Protein AF-A0A7X8ZT32-F1 (afdb_monomer)

Foldseek 3Di:
DPDDDPVPVPDDDDPLLVQLLVVLQVQCVPQADFKDAPVVSQVSSVVSVHDPVCSVVSLVVCCVVLSWNWDDDDPCVVPHGMTGRSVVLVVLVVQVVVVCLVVVNQKAFLVNSCVSQVPDPRHDDDSVCSLVSLVVCLVVLQWADPDSGMIGGLQSFAQDAQPDDDDQDPVFKWKKKWFWPAFDDAQPQSSLCSVLVVQVQCPDPSQGGRFWHWGQHPPQQKIWIWGHDRTMIMIMMGGDRNLVVLVVSVVSSVVVQVVPPPTDTFMKTFQDDPPDPDDDDDDDQDDDPDGDIDTLVVLLVCVQVVHFDQDPSRRDTHRRVVVCVSNVSDHLAPFQEEEEEEDPLLVVLQVVQFDFDDWDDDPRAIKTWGDQAHGIYIYHYFPHFFPPDVVSLVVLLRVCSNNVYLEYEYFAAFAFLDPVPFDQQAKEWEQWEDEQPQWDDDPNDTHHPDDTGGAAPLVSCLLCVCCVPPQQFDQQPDDDPDRHTHHYHYFYEYEAHDQFADPVVSNVVCVVCVVRPHGTYGGCVVSVVVSCVVSVRRHYIYMWGHQHHRHPCVDPCNVVSRNSGSNSRSVSVSVSQNDADPVRDRSCNVSSD

Radius of gyration: 34.3 Å; Cα contacts (8 Å, |Δi|>4): 1034; chains: 1; bounding box: 81×70×100 Å

Mean predicted aligned error: 16.0 Å

Solvent-accessible surface area (backbone atoms only — not comparable to full-atom values): 32884 Å² total; per-residue (Å²): 132,92,81,79,62,82,79,64,83,71,69,81,75,53,72,40,61,52,50,41,52,53,48,50,53,56,49,48,66,38,57,90,47,46,57,44,45,50,70,56,53,50,49,52,34,48,78,43,71,44,52,82,87,47,52,63,58,52,51,54,50,35,33,75,70,60,68,28,41,66,74,80,84,80,80,60,69,89,53,72,58,46,42,26,32,49,67,59,53,51,51,51,54,51,50,51,55,51,50,28,48,76,67,74,41,53,64,45,38,51,71,52,48,42,64,67,40,69,76,45,96,74,46,87,65,58,74,85,47,45,62,54,52,52,50,49,34,36,78,69,35,53,24,36,74,78,47,101,56,28,36,35,36,49,73,65,43,56,71,64,78,62,95,82,69,87,86,75,55,77,94,59,40,50,45,39,35,36,38,39,98,56,74,60,71,84,61,57,50,28,35,51,52,31,63,41,42,81,73,62,16,67,81,53,76,79,47,51,31,38,33,27,36,51,36,45,36,80,93,37,52,24,41,35,42,37,42,51,56,66,39,36,41,36,40,38,21,27,55,82,33,22,45,60,48,48,47,53,53,51,50,54,51,48,58,59,38,66,74,37,94,86,58,78,58,53,47,26,36,52,64,62,67,83,83,73,76,74,90,77,73,99,65,90,71,69,78,71,92,65,81,59,68,45,41,54,66,57,49,45,52,31,49,74,66,49,42,62,50,72,39,79,82,74,71,42,76,41,71,45,56,63,32,36,60,54,57,64,54,86,62,68,61,76,32,52,30,35,38,39,26,44,48,71,48,26,44,56,32,42,55,78,61,41,50,75,72,49,78,49,73,57,98,85,44,63,34,36,33,26,37,38,53,77,39,64,30,30,40,37,64,42,90,50,64,42,59,80,43,63,64,45,47,51,47,50,37,53,51,44,62,66,30,42,35,54,31,40,39,40,41,26,58,23,24,41,61,44,81,91,84,49,54,80,24,23,25,39,39,35,54,21,40,39,58,69,68,53,54,46,82,51,99,92,45,74,47,73,75,63,75,72,44,71,44,9,68,68,58,40,48,62,70,46,66,69,49,81,65,75,83,47,56,47,75,67,83,80,88,63,94,64,95,52,69,28,46,75,44,78,27,20,31,36,23,35,71,70,88,62,63,35,62,67,62,50,52,47,53,51,57,77,42,45,95,60,49,53,57,24,35,44,34,46,62,64,49,53,53,52,34,30,59,76,71,70,34,69,33,35,45,46,35,24,2,16,34,48,61,34,34,73,80,83,46,92,58,41,70,60,32,37,40,48,1,10,39,39,20,39,51,50,53,38,50,58,43,50,39,59,49,100,86,67,47,45,81,56,47,80,71,73,76

Structure (mmCIF, N/CA/C/O backbone):
data_AF-A0A7X8ZT32-F1
#
_entry.id   AF-A0A7X8ZT32-F1
#
loop_
_atom_site.group_PDB
_atom_site.id
_atom_site.type_symbol
_atom_site.label_atom_id
_atom_site.label_alt_id
_atom_site.label_comp_id
_atom_site.label_asym_id
_atom_site.label_entity_id
_atom_site.label_seq_id
_atom_site.pdbx_PDB_ins_code
_atom_site.Cartn_x
_atom_site.Cartn_y
_atom_site.Cartn_z
_atom_site.occupancy
_atom_site.B_iso_or_equiv
_atom_site.auth_seq_id
_atom_site.auth_comp_id
_atom_site.auth_asym_id
_atom_site.auth_atom_id
_atom_site.pdbx_PDB_model_num
ATOM 1 N N . MET A 1 1 ? 6.459 -6.721 33.197 1.00 31.33 1 MET A N 1
ATOM 2 C CA . MET A 1 1 ? 7.198 -5.475 33.491 1.00 31.33 1 MET A CA 1
ATOM 3 C C . MET A 1 1 ? 8.338 -5.375 32.498 1.00 31.33 1 MET A C 1
ATOM 5 O O . MET A 1 1 ? 9.179 -6.263 32.489 1.00 31.33 1 MET A O 1
ATOM 9 N N . VAL A 1 2 ? 8.336 -4.371 31.621 1.00 30.56 2 VAL A N 1
ATOM 10 C CA . VAL A 1 2 ? 9.487 -4.099 30.749 1.00 30.56 2 VAL A CA 1
ATOM 11 C C . VAL A 1 2 ? 10.514 -3.374 31.610 1.00 30.56 2 VAL A C 1
ATOM 13 O O . VAL A 1 2 ? 10.399 -2.175 31.837 1.00 30.56 2 VAL A O 1
ATOM 16 N N . GLN A 1 3 ? 11.455 -4.120 32.178 1.00 38.38 3 GLN A N 1
ATOM 17 C CA . GLN A 1 3 ? 12.600 -3.537 32.865 1.00 38.38 3 GLN A CA 1
ATOM 18 C C . GLN A 1 3 ? 13.706 -3.352 31.823 1.00 38.38 3 GLN A C 1
ATOM 20 O O . GLN A 1 3 ? 14.278 -4.327 31.347 1.00 38.38 3 GLN A O 1
ATOM 25 N N . ASN A 1 4 ? 13.964 -2.088 31.478 1.00 47.91 4 ASN A N 1
ATOM 26 C CA . ASN A 1 4 ? 15.082 -1.585 30.672 1.00 47.91 4 ASN A CA 1
ATOM 27 C C . ASN A 1 4 ? 15.007 -1.816 29.155 1.00 47.91 4 ASN A C 1
ATOM 29 O O . ASN A 1 4 ? 15.574 -2.761 28.610 1.00 47.91 4 ASN A O 1
ATOM 33 N N . ASN A 1 5 ? 14.386 -0.857 28.459 1.00 44.56 5 ASN A N 1
ATOM 34 C CA . ASN A 1 5 ? 14.620 -0.637 27.034 1.00 44.56 5 ASN A CA 1
ATOM 35 C C . ASN A 1 5 ? 15.891 0.231 26.853 1.00 44.56 5 ASN A C 1
ATOM 37 O O . ASN A 1 5 ? 15.955 1.307 27.450 1.00 44.56 5 ASN A O 1
ATOM 41 N N . PRO A 1 6 ? 16.896 -0.179 26.054 1.00 48.81 6 PRO A N 1
ATOM 42 C CA . PRO A 1 6 ? 18.132 0.586 25.838 1.00 48.81 6 PRO A CA 1
ATOM 43 C C . PRO A 1 6 ? 17.929 2.002 25.269 1.00 48.81 6 PRO A C 1
ATOM 45 O O . PRO A 1 6 ? 18.826 2.831 25.377 1.00 48.81 6 PRO A O 1
ATOM 48 N N . SER A 1 7 ? 16.756 2.331 24.714 1.00 49.19 7 SER A N 1
ATOM 49 C CA . SER A 1 7 ? 16.429 3.710 24.319 1.00 49.19 7 SER A CA 1
ATOM 50 C C . SER A 1 7 ? 16.201 4.663 25.504 1.00 49.19 7 SER A C 1
ATOM 52 O O . SER A 1 7 ? 16.204 5.876 25.315 1.00 49.19 7 SER A O 1
ATOM 54 N N . TRP A 1 8 ? 15.980 4.146 26.719 1.00 51.91 8 TRP A N 1
ATOM 55 C CA . TRP A 1 8 ? 15.686 4.952 27.912 1.00 51.91 8 TRP A CA 1
ATOM 56 C C . TRP A 1 8 ? 16.936 5.494 28.613 1.00 51.91 8 TRP A C 1
ATOM 58 O O . TRP A 1 8 ? 16.830 6.434 29.392 1.00 51.91 8 TRP A O 1
ATOM 68 N N . SER A 1 9 ? 18.126 4.952 28.335 1.00 46.16 9 SER A N 1
ATOM 69 C CA . SER A 1 9 ? 19.365 5.355 29.018 1.00 46.16 9 SER A CA 1
ATOM 70 C C . SER A 1 9 ? 19.946 6.697 28.552 1.00 46.16 9 SER A C 1
ATOM 72 O O . SER A 1 9 ? 20.933 7.139 29.126 1.00 46.16 9 SER A O 1
ATOM 74 N N . ASN A 1 10 ? 19.342 7.352 27.552 1.00 50.91 10 ASN A N 1
ATOM 75 C CA . ASN A 1 10 ? 19.856 8.585 26.938 1.00 50.91 10 ASN A CA 1
ATOM 76 C C . ASN A 1 10 ? 18.815 9.718 26.803 1.00 50.91 10 ASN A C 1
ATOM 78 O O . ASN A 1 10 ? 19.086 10.705 26.121 1.00 50.91 10 ASN A O 1
ATOM 82 N N . GLN A 1 11 ? 17.629 9.612 27.414 1.00 54.25 11 GLN A N 1
ATOM 83 C CA . GLN A 1 11 ? 16.685 10.736 27.430 1.00 54.25 11 GLN A CA 1
ATOM 84 C C . GLN A 1 11 ? 17.051 11.702 28.562 1.00 54.25 11 GLN A C 1
ATOM 86 O O . GLN A 1 11 ? 16.723 11.476 29.724 1.00 54.25 11 GLN A O 1
ATOM 91 N N . VAL A 1 12 ? 17.768 12.773 28.216 1.00 63.78 12 VAL A N 1
ATOM 92 C CA . VAL A 1 12 ? 18.033 13.889 29.130 1.00 63.78 12 VAL A CA 1
ATOM 93 C C . VAL A 1 12 ? 16.761 14.731 29.207 1.00 63.78 12 VAL A C 1
ATOM 95 O O . VAL A 1 12 ? 16.438 15.458 28.272 1.00 63.78 12 VAL A O 1
ATOM 98 N N . ILE A 1 13 ? 16.016 14.594 30.303 1.00 69.06 13 ILE A N 1
ATOM 99 C CA . ILE A 1 13 ? 14.916 15.506 30.633 1.00 69.06 13 ILE A CA 1
ATOM 100 C C . ILE A 1 13 ? 15.551 16.799 31.150 1.00 69.06 13 ILE A C 1
ATOM 102 O O . ILE A 1 13 ? 16.501 16.739 31.934 1.00 69.06 13 ILE A O 1
ATOM 106 N N . SER A 1 14 ? 15.057 17.954 30.703 1.00 76.31 14 SER A N 1
ATOM 107 C CA . SER A 1 14 ? 15.546 19.237 31.208 1.00 76.31 14 SER A CA 1
ATOM 108 C C . SER A 1 14 ? 15.230 19.387 32.703 1.00 76.31 14 SER A C 1
ATOM 110 O O . SER A 1 14 ? 14.285 18.780 33.221 1.00 76.31 14 SER A O 1
ATOM 112 N N . GLU A 1 15 ? 16.030 20.172 33.423 1.00 81.19 15 GLU A N 1
ATOM 113 C CA . GLU A 1 15 ? 15.822 20.389 34.859 1.00 81.19 15 GLU A CA 1
ATOM 114 C C . GLU A 1 15 ? 14.444 21.019 35.123 1.00 81.19 15 GLU A C 1
ATOM 116 O O . GLU A 1 15 ? 13.721 20.598 36.025 1.00 81.19 15 GLU A O 1
ATOM 121 N N . GLU A 1 16 ? 14.028 21.940 34.257 1.00 82.56 16 GLU A N 1
ATOM 122 C CA . GLU A 1 16 ? 12.742 22.634 34.303 1.00 82.56 16 GLU A CA 1
ATOM 123 C C . GLU A 1 16 ? 11.571 21.653 34.146 1.00 82.56 16 GLU A C 1
ATOM 125 O O . GLU A 1 16 ? 10.638 21.649 34.953 1.00 82.56 16 GLU A O 1
ATOM 130 N N . ALA A 1 17 ? 11.641 20.749 33.161 1.00 80.50 17 ALA A N 1
ATOM 131 C CA . ALA A 1 17 ? 10.611 19.736 32.938 1.00 80.50 17 ALA A CA 1
ATOM 132 C C . ALA A 1 17 ? 10.500 18.754 34.120 1.00 80.50 17 ALA A C 1
ATOM 134 O O . ALA A 1 17 ? 9.399 18.338 34.497 1.00 80.50 17 ALA A O 1
ATOM 135 N N . TYR A 1 18 ? 11.624 18.414 34.759 1.00 85.19 18 TYR A N 1
ATOM 136 C CA . TYR A 1 18 ? 11.628 17.600 35.975 1.00 85.19 18 TYR A CA 1
ATOM 137 C C . TYR A 1 18 ? 10.978 18.322 37.167 1.00 85.19 18 TYR A C 1
ATOM 139 O O . TYR A 1 18 ? 10.210 17.710 37.920 1.00 85.19 18 TYR A O 1
ATOM 147 N N . LEU A 1 19 ? 11.243 19.619 37.337 1.00 87.88 19 LEU A N 1
ATOM 148 C CA . LEU A 1 19 ? 10.631 20.431 38.390 1.00 87.88 19 LEU A CA 1
ATOM 149 C C . LEU A 1 19 ? 9.116 20.551 38.204 1.00 87.88 19 LEU A C 1
ATOM 151 O O . LEU A 1 19 ? 8.372 20.298 39.156 1.00 87.88 19 LEU A O 1
ATOM 155 N N . VAL A 1 20 ? 8.652 20.828 36.981 1.00 89.25 20 VAL A N 1
ATOM 156 C CA . VAL A 1 20 ? 7.215 20.874 36.668 1.00 89.25 20 VAL A CA 1
ATOM 157 C C . VAL A 1 20 ? 6.561 19.525 36.934 1.00 89.25 20 VAL A C 1
ATOM 159 O O . VAL A 1 20 ? 5.544 19.472 37.624 1.00 89.25 20 VAL A O 1
ATOM 162 N N . LYS A 1 21 ? 7.160 18.416 36.480 1.00 88.81 21 LYS A N 1
ATOM 163 C CA . LYS A 1 21 ? 6.660 17.069 36.789 1.00 88.81 21 LYS A CA 1
ATOM 164 C C . LYS A 1 21 ? 6.479 16.868 38.297 1.00 88.81 21 LYS A C 1
ATOM 166 O O . LYS A 1 21 ? 5.424 16.415 38.736 1.00 88.81 21 LYS A O 1
ATOM 171 N N . ASN A 1 22 ? 7.482 17.212 39.104 1.00 87.88 22 ASN A N 1
ATOM 172 C CA . ASN A 1 22 ? 7.403 17.064 40.558 1.00 87.88 22 ASN A CA 1
ATOM 173 C C . ASN A 1 22 ? 6.347 17.972 41.193 1.00 87.88 22 ASN A C 1
ATOM 175 O O . ASN A 1 22 ? 5.695 17.562 42.155 1.00 87.88 22 ASN A O 1
ATOM 179 N N . HIS A 1 23 ? 6.168 19.185 40.670 1.00 90.19 23 HIS A N 1
ATOM 180 C CA . HIS A 1 23 ? 5.095 20.077 41.097 1.00 90.19 23 HIS A CA 1
ATOM 181 C C . HIS A 1 23 ? 3.734 19.429 40.818 1.00 90.19 23 HIS A C 1
ATOM 183 O O . HIS A 1 23 ? 2.939 19.274 41.743 1.00 90.19 23 HIS A O 1
ATOM 189 N N . MET A 1 24 ? 3.510 18.939 39.597 1.00 89.69 24 MET A N 1
ATOM 190 C CA . MET A 1 24 ? 2.271 18.255 39.213 1.00 89.69 24 MET A CA 1
ATOM 191 C C . MET A 1 24 ? 1.991 17.021 40.082 1.00 89.69 24 MET A C 1
ATOM 193 O O . MET A 1 24 ? 0.868 16.840 40.543 1.00 89.69 24 MET A O 1
ATOM 197 N N . HIS A 1 25 ? 3.011 16.213 40.391 1.00 85.94 25 HIS A N 1
ATOM 198 C CA . HIS A 1 25 ? 2.874 15.074 41.308 1.00 85.94 25 HIS A CA 1
ATOM 199 C C . HIS A 1 25 ? 2.436 15.499 42.717 1.00 85.94 25 HIS A C 1
ATOM 201 O O . HIS A 1 25 ? 1.596 14.841 43.323 1.00 85.94 25 HIS A O 1
ATOM 207 N N . LYS A 1 26 ? 3.005 16.583 43.261 1.00 87.38 26 LYS A N 1
ATOM 208 C CA . LYS A 1 26 ? 2.623 17.096 44.588 1.00 87.38 26 LYS A CA 1
ATOM 209 C C . LYS A 1 26 ? 1.207 17.660 44.583 1.00 87.38 26 LYS A C 1
ATOM 211 O O . LYS A 1 26 ? 0.451 17.383 45.508 1.00 87.38 26 LYS A O 1
ATOM 216 N N . LEU A 1 27 ? 0.867 18.413 43.540 1.00 88.62 27 LEU A N 1
ATOM 217 C CA . LEU A 1 27 ? -0.452 18.999 43.344 1.00 88.62 27 LEU A CA 1
ATOM 218 C C . LEU A 1 27 ? -1.527 17.906 43.315 1.00 88.62 27 LEU A C 1
ATOM 220 O O . LEU A 1 27 ? -2.447 17.938 44.122 1.00 88.62 27 LEU A O 1
ATOM 224 N N . PHE A 1 28 ? -1.365 16.895 42.458 1.00 86.81 28 PHE A N 1
ATOM 225 C CA . PHE A 1 28 ? -2.324 15.793 42.334 1.00 86.81 28 PHE A CA 1
ATOM 226 C C . PHE A 1 28 ? -2.236 14.749 43.448 1.00 86.81 28 PHE A C 1
ATOM 228 O O . PHE A 1 28 ? -3.162 13.954 43.619 1.00 86.81 28 PHE A O 1
ATOM 235 N N . GLY A 1 29 ? -1.174 14.782 44.255 1.00 79.56 29 GLY A N 1
ATOM 236 C CA . GLY A 1 29 ? -1.133 14.090 45.540 1.00 79.56 29 GLY A CA 1
ATOM 237 C C . GLY A 1 29 ? -2.159 14.643 46.537 1.00 79.56 29 GLY A C 1
ATOM 238 O O . GLY A 1 29 ? -2.608 13.900 47.412 1.00 79.56 29 GLY A O 1
ATOM 239 N N . ASN A 1 30 ? -2.570 15.910 46.391 1.00 79.44 30 ASN A N 1
ATOM 240 C CA . ASN A 1 30 ? -3.703 16.465 47.121 1.00 79.44 30 ASN A CA 1
ATOM 241 C C . ASN A 1 30 ? -5.021 16.120 46.406 1.00 79.44 30 ASN A C 1
ATOM 243 O O . ASN A 1 30 ? -5.315 16.620 45.319 1.00 79.44 30 ASN A O 1
ATOM 247 N N . LYS A 1 31 ? -5.846 15.283 47.040 1.00 73.06 31 LYS A N 1
ATOM 248 C CA . LYS A 1 31 ? -7.111 14.797 46.465 1.00 73.06 31 LYS A CA 1
ATOM 249 C C . LYS A 1 31 ? -8.192 15.879 46.343 1.00 73.06 31 LYS A C 1
ATOM 251 O O . LYS A 1 31 ? -9.154 15.675 45.611 1.00 73.06 31 LYS A O 1
ATOM 256 N N . GLU A 1 32 ? -8.008 17.028 46.994 1.00 74.31 32 GLU A N 1
ATOM 257 C CA . GLU A 1 32 ? -8.909 18.187 46.913 1.00 74.31 32 GLU A CA 1
ATOM 258 C C . GLU A 1 32 ? -8.773 18.972 45.596 1.00 74.31 32 GLU A C 1
ATOM 260 O O . GLU A 1 32 ? -9.659 19.749 45.249 1.00 74.31 32 GLU A O 1
ATOM 265 N N . THR A 1 33 ? -7.691 18.775 44.832 1.00 79.44 33 THR A N 1
ATOM 266 C CA . THR A 1 33 ? -7.467 19.455 43.542 1.00 79.44 33 THR A CA 1
ATOM 267 C C . THR A 1 33 ? -7.249 18.433 42.419 1.00 79.44 33 THR A C 1
ATOM 269 O O . THR A 1 33 ? -6.139 18.280 41.910 1.00 79.44 33 THR A O 1
ATOM 272 N N . PRO A 1 34 ? -8.296 17.692 42.009 1.00 82.44 34 PRO A N 1
ATOM 273 C CA . PRO A 1 34 ? -8.163 16.613 41.029 1.00 82.44 34 PRO A CA 1
ATOM 274 C C . PRO A 1 34 ? -7.974 17.100 39.586 1.00 82.44 34 PRO A C 1
ATOM 276 O O . PRO A 1 34 ? -7.686 16.300 38.697 1.00 82.44 34 PRO A O 1
ATOM 279 N N . HIS A 1 35 ? -8.156 18.391 39.327 1.00 85.44 35 HIS A N 1
ATOM 280 C CA . HIS A 1 35 ? -7.971 19.001 38.020 1.00 85.44 35 HIS A CA 1
ATOM 281 C C . HIS A 1 35 ? -7.559 20.463 38.174 1.00 85.44 35 HIS A C 1
ATOM 283 O O . HIS A 1 35 ? -7.910 21.110 39.158 1.00 85.44 35 HIS A O 1
ATOM 289 N N . ILE A 1 36 ? -6.854 20.975 37.171 1.00 86.94 36 ILE A N 1
ATOM 290 C CA . ILE A 1 36 ? -6.546 22.396 37.012 1.00 86.94 36 ILE A CA 1
ATOM 291 C C . ILE A 1 36 ? -6.845 22.836 35.582 1.00 86.94 36 ILE A C 1
ATOM 293 O O . ILE A 1 36 ? -6.907 22.021 34.657 1.00 86.94 36 ILE A O 1
ATOM 297 N N . SER A 1 37 ? -7.029 24.133 35.396 1.00 84.50 37 SER A N 1
ATOM 298 C CA . SER A 1 37 ? -7.103 24.757 34.079 1.00 84.50 37 SER A CA 1
ATOM 299 C C . SER A 1 37 ? -5.745 24.754 33.375 1.00 84.50 37 SER A C 1
ATOM 301 O O . SER A 1 37 ? -4.678 24.682 33.991 1.00 84.50 37 SER A O 1
ATOM 303 N N . PHE A 1 38 ? -5.777 24.879 32.052 1.00 82.81 38 PHE A N 1
ATOM 304 C CA . PHE A 1 38 ? -4.571 25.064 31.255 1.00 82.81 38 PHE A CA 1
ATOM 305 C C . PHE A 1 38 ? -3.828 26.355 31.624 1.00 82.81 38 PHE A C 1
ATOM 307 O O . PHE A 1 38 ? -2.601 26.368 31.622 1.00 82.81 38 PHE A O 1
ATOM 314 N N . GLU A 1 39 ? -4.539 27.423 31.992 1.00 84.88 39 GLU A N 1
ATOM 315 C CA . GLU A 1 39 ? -3.933 28.671 32.462 1.00 84.88 39 GLU A CA 1
ATOM 316 C C . GLU A 1 39 ? -3.164 28.484 33.777 1.00 84.88 39 GLU A C 1
ATOM 318 O O . GLU A 1 39 ? -2.096 29.067 33.958 1.00 84.88 39 GLU A O 1
ATOM 323 N N . GLU A 1 40 ? -3.678 27.668 34.697 1.00 88.44 40 GLU A N 1
ATOM 324 C CA . GLU A 1 40 ? -2.974 27.316 35.936 1.00 88.44 40 GLU A CA 1
ATOM 325 C C . GLU A 1 40 ? -1.744 26.455 35.656 1.00 88.44 40 GLU A C 1
ATOM 327 O O . GLU A 1 40 ? -0.670 26.738 36.184 1.00 88.44 40 GLU A O 1
ATOM 332 N N . PHE A 1 41 ? -1.860 25.466 34.765 1.00 89.56 41 PHE A N 1
ATOM 333 C CA . PHE A 1 41 ? -0.705 24.686 34.321 1.00 89.56 41 PHE A CA 1
ATOM 334 C C . PHE A 1 41 ? 0.370 25.571 33.675 1.00 89.56 41 PHE A C 1
ATOM 336 O O . PHE A 1 41 ? 1.559 25.422 33.949 1.00 89.56 41 PHE A O 1
ATOM 343 N N . PHE A 1 42 ? -0.045 26.531 32.849 1.00 88.25 42 PHE A N 1
ATOM 344 C CA . PHE A 1 42 ? 0.854 27.474 32.198 1.00 88.25 42 PHE A CA 1
ATOM 345 C C . PHE A 1 42 ? 1.624 28.323 33.217 1.00 88.25 42 PHE A C 1
ATOM 347 O O . PHE A 1 42 ? 2.835 28.470 33.085 1.00 88.25 42 PHE A O 1
ATOM 354 N N . LYS A 1 43 ? 0.954 28.817 34.268 1.00 89.81 43 LYS A N 1
ATOM 355 C CA . LYS A 1 43 ? 1.617 29.537 35.368 1.00 89.81 43 LYS A CA 1
ATOM 356 C C . LYS A 1 43 ? 2.637 28.659 36.088 1.00 89.81 43 LYS A C 1
ATOM 358 O O . LYS A 1 43 ? 3.759 29.099 36.299 1.00 89.81 43 LYS A O 1
ATOM 363 N N . ILE A 1 44 ? 2.281 27.408 36.396 1.00 90.50 44 ILE A N 1
ATOM 364 C CA . ILE A 1 44 ? 3.203 26.443 37.015 1.00 90.50 44 ILE A CA 1
ATOM 365 C C . ILE A 1 44 ? 4.450 26.248 36.140 1.00 90.50 44 ILE A C 1
ATOM 367 O O . ILE A 1 44 ? 5.568 26.196 36.655 1.00 90.50 44 ILE A O 1
ATOM 371 N N . ALA A 1 45 ? 4.279 26.155 34.822 1.00 89.75 45 ALA A N 1
ATOM 372 C CA . ALA A 1 45 ? 5.390 26.008 33.891 1.00 89.75 45 ALA A CA 1
ATOM 373 C C . ALA A 1 45 ? 6.269 27.273 33.814 1.00 89.75 45 ALA A C 1
ATOM 375 O O . ALA A 1 45 ? 7.494 27.163 33.878 1.00 89.75 45 ALA A O 1
ATOM 376 N N . GLU A 1 46 ? 5.667 28.467 33.749 1.00 88.00 46 GLU A N 1
ATOM 377 C CA . GLU A 1 46 ? 6.394 29.747 33.766 1.00 88.00 46 GLU A CA 1
ATOM 378 C C . GLU A 1 46 ? 7.181 29.953 35.072 1.00 88.00 46 GLU A C 1
ATOM 380 O O . GLU A 1 46 ? 8.336 30.376 35.035 1.00 88.00 46 GLU A O 1
ATOM 385 N N . GLU A 1 47 ? 6.594 29.613 36.224 1.00 90.69 47 GLU A N 1
ATOM 386 C CA . GLU A 1 47 ? 7.247 29.697 37.540 1.00 90.69 47 GLU A CA 1
ATOM 387 C C . GLU A 1 47 ? 8.490 28.803 37.646 1.00 90.69 47 GLU A C 1
ATOM 389 O O . GLU A 1 47 ? 9.408 29.107 38.407 1.00 90.69 47 GLU A O 1
ATOM 394 N N . ASN A 1 48 ? 8.542 27.722 36.864 1.00 87.94 48 ASN A N 1
ATOM 395 C CA . ASN A 1 48 ? 9.682 26.806 36.783 1.00 87.94 48 ASN A CA 1
ATOM 396 C C . ASN A 1 48 ? 10.587 27.095 35.571 1.00 87.94 48 ASN A C 1
ATOM 398 O O . ASN A 1 48 ? 11.353 26.229 35.161 1.00 87.94 48 ASN A O 1
ATOM 402 N N . ALA A 1 49 ? 10.514 28.312 35.018 1.00 85.94 49 ALA A N 1
ATOM 403 C CA . ALA A 1 49 ? 11.349 28.811 33.923 1.00 85.94 49 ALA A CA 1
ATOM 404 C C . ALA A 1 49 ? 11.229 28.047 32.586 1.00 85.94 49 ALA A C 1
ATOM 406 O O . ALA A 1 49 ? 12.117 28.149 31.739 1.00 85.94 49 ALA A O 1
ATOM 407 N N . VAL A 1 50 ? 10.120 27.336 32.349 1.00 85.19 50 VAL A N 1
ATOM 408 C CA . VAL A 1 50 ? 9.850 26.714 31.043 1.00 85.19 50 VAL A CA 1
ATOM 409 C C . VAL A 1 50 ? 9.470 27.796 30.032 1.00 85.19 50 VAL A C 1
ATOM 411 O O . VAL A 1 50 ? 8.600 28.633 30.288 1.00 85.19 50 VAL A O 1
ATOM 414 N N . SER A 1 51 ? 10.105 27.790 28.858 1.00 83.31 51 SER A N 1
ATOM 415 C CA . SER A 1 51 ? 9.797 28.762 27.809 1.00 83.31 51 SER A CA 1
ATOM 416 C C . SER A 1 51 ? 8.416 28.497 27.197 1.00 83.31 51 SER A C 1
ATOM 418 O O . SER A 1 51 ? 7.980 27.353 27.058 1.00 83.31 51 SER A O 1
ATOM 420 N N . LYS A 1 52 ? 7.697 29.558 26.805 1.00 82.56 52 LYS A N 1
ATOM 421 C CA . LYS A 1 52 ? 6.303 29.459 26.319 1.00 82.56 52 LYS A CA 1
ATOM 422 C C . LYS A 1 52 ? 6.121 28.495 25.146 1.00 82.56 52 LYS A C 1
ATOM 424 O O . LYS A 1 52 ? 5.081 27.855 25.034 1.00 82.56 52 LYS A O 1
ATOM 429 N N . ASP A 1 53 ? 7.121 28.408 24.279 1.00 83.44 53 ASP A N 1
ATOM 430 C CA . ASP A 1 53 ? 7.172 27.522 23.118 1.00 83.44 53 ASP A CA 1
ATOM 431 C C . ASP A 1 53 ? 7.333 26.036 23.487 1.00 83.44 53 ASP A C 1
ATOM 433 O O . ASP A 1 53 ? 6.913 25.175 22.719 1.00 83.44 53 ASP A O 1
ATOM 437 N N . GLN A 1 54 ? 7.857 25.724 24.677 1.00 82.69 54 GLN A N 1
ATOM 438 C CA . GLN A 1 54 ? 8.083 24.353 25.149 1.00 82.69 54 GLN A CA 1
ATOM 439 C C . GLN A 1 54 ? 6.922 23.784 25.975 1.00 82.69 54 GLN A C 1
ATOM 441 O O . GLN A 1 54 ? 6.768 22.564 26.053 1.00 82.69 54 GLN A O 1
ATOM 446 N N . ILE A 1 55 ? 6.071 24.637 26.560 1.00 84.31 55 ILE A N 1
ATOM 447 C CA . ILE A 1 55 ? 4.981 24.220 27.467 1.00 84.31 55 ILE A CA 1
ATOM 448 C C . ILE A 1 55 ? 4.043 23.199 26.808 1.00 84.31 55 ILE A C 1
ATOM 450 O O . ILE A 1 55 ? 3.635 22.232 27.450 1.00 84.31 55 ILE A O 1
ATOM 454 N N . GLY A 1 56 ? 3.719 23.391 25.525 1.00 81.12 56 GLY A N 1
ATOM 455 C CA . GLY A 1 56 ? 2.850 22.477 24.782 1.00 81.12 56 GLY A CA 1
ATOM 456 C C . GLY A 1 56 ? 3.438 21.069 24.654 1.00 81.12 56 GLY A C 1
ATOM 457 O O . GLY A 1 56 ? 2.759 20.101 24.983 1.00 81.12 56 GLY A O 1
ATOM 458 N N . GLY A 1 57 ? 4.705 20.962 24.239 1.00 83.06 57 GLY A N 1
ATOM 459 C CA . GLY A 1 57 ? 5.397 19.672 24.122 1.00 83.06 57 GLY A CA 1
ATOM 460 C C . GLY A 1 57 ? 5.572 18.984 25.475 1.00 83.06 57 GLY A C 1
ATOM 461 O O . GLY A 1 57 ? 5.302 17.796 25.604 1.00 83.06 57 GLY A O 1
ATOM 462 N N . MET A 1 58 ? 5.899 19.749 26.521 1.00 85.81 58 MET A N 1
ATOM 463 C CA . MET A 1 58 ? 6.002 19.218 27.883 1.00 85.81 58 MET A CA 1
ATOM 464 C C . MET A 1 58 ? 4.675 18.631 28.381 1.00 85.81 58 MET A C 1
ATOM 466 O O . MET A 1 58 ? 4.667 17.600 29.049 1.00 85.81 58 MET A O 1
ATOM 470 N N . LEU A 1 59 ? 3.541 19.264 28.072 1.00 85.12 59 LEU A N 1
ATOM 471 C CA . LEU A 1 59 ? 2.235 18.730 28.453 1.00 85.12 59 LEU A CA 1
ATOM 472 C C . LEU A 1 59 ? 1.908 17.427 27.705 1.00 85.12 59 LEU A C 1
ATOM 474 O O . LEU A 1 59 ? 1.357 16.507 28.307 1.00 85.12 59 LEU A O 1
ATOM 478 N N . GLU A 1 60 ? 2.284 17.324 26.428 1.00 83.50 60 GLU A N 1
ATOM 479 C CA . GLU A 1 60 ? 2.171 16.085 25.643 1.00 83.50 60 GLU A CA 1
ATOM 480 C C . GLU A 1 60 ? 3.055 14.963 26.231 1.00 83.50 60 GLU A C 1
ATOM 482 O O . GLU A 1 60 ? 2.609 13.816 26.349 1.00 83.50 60 GLU A O 1
ATOM 487 N N . ASP A 1 61 ? 4.261 15.291 26.701 1.00 85.50 61 ASP A N 1
ATOM 488 C CA . ASP A 1 61 ? 5.152 14.346 27.383 1.00 85.50 61 ASP A CA 1
ATOM 489 C C . ASP A 1 61 ? 4.572 13.874 28.726 1.00 85.50 61 ASP A C 1
ATOM 491 O O . ASP A 1 61 ? 4.532 12.674 29.005 1.00 85.50 61 ASP A O 1
ATOM 495 N N . LEU A 1 62 ? 4.073 14.796 29.559 1.00 86.88 62 LEU A N 1
ATOM 496 C CA . LEU A 1 62 ? 3.439 14.463 30.841 1.00 86.88 62 LEU A CA 1
ATOM 497 C C . LEU A 1 62 ? 2.171 13.619 30.655 1.00 86.88 62 LEU A C 1
ATOM 499 O O . LEU A 1 62 ? 1.940 12.698 31.446 1.00 86.88 62 LEU A O 1
ATOM 503 N N . HIS A 1 63 ? 1.400 13.890 29.597 1.00 86.50 63 HIS A N 1
ATOM 504 C CA . HIS A 1 63 ? 0.270 13.065 29.176 1.00 86.50 63 HIS A CA 1
ATOM 505 C C . HIS A 1 63 ? 0.703 11.645 28.822 1.00 86.50 63 HIS A C 1
ATOM 507 O O . HIS A 1 63 ? 0.170 10.674 29.359 1.00 86.50 63 HIS A O 1
ATOM 513 N N . THR A 1 64 ? 1.728 11.528 27.982 1.00 83.12 64 THR A N 1
ATOM 514 C CA . THR A 1 64 ? 2.270 10.242 27.529 1.00 83.12 64 THR A CA 1
ATOM 515 C C . THR A 1 64 ? 2.852 9.421 28.682 1.00 83.12 64 THR A C 1
ATOM 517 O O . THR A 1 64 ? 2.731 8.196 28.703 1.00 83.12 64 THR A O 1
ATOM 520 N N . LEU A 1 65 ? 3.461 10.083 29.669 1.00 84.44 65 LEU A N 1
ATOM 521 C CA . LEU A 1 65 ? 3.994 9.450 30.877 1.00 84.44 65 LEU A CA 1
ATOM 522 C C . LEU A 1 65 ? 2.912 9.078 31.904 1.00 84.44 65 LEU A C 1
ATOM 524 O O . LEU A 1 65 ? 3.226 8.384 32.872 1.00 84.44 65 LEU A O 1
ATOM 528 N N . GLY A 1 66 ? 1.670 9.538 31.726 1.00 84.31 66 GLY A N 1
ATOM 529 C CA . GLY A 1 66 ? 0.582 9.326 32.680 1.00 84.31 66 GLY A CA 1
ATOM 530 C C . GLY A 1 66 ? 0.761 10.092 33.992 1.00 84.31 66 GLY A C 1
ATOM 531 O O . GLY A 1 66 ? 0.287 9.641 35.028 1.00 84.31 66 GLY A O 1
ATOM 532 N N . VAL A 1 67 ? 1.467 11.227 33.969 1.00 85.81 67 VAL A N 1
ATOM 533 C CA . VAL A 1 67 ? 1.598 12.127 35.131 1.00 85.81 67 VAL A CA 1
ATOM 534 C C . VAL A 1 67 ? 0.335 12.964 35.303 1.00 85.81 67 VAL A C 1
ATOM 536 O O . VAL A 1 67 ? -0.147 13.185 36.412 1.00 85.81 67 VAL A O 1
ATOM 539 N N . CYS A 1 68 ? -0.196 13.439 34.185 1.00 87.12 68 CYS A N 1
ATOM 540 C CA . CYS A 1 68 ? -1.461 14.143 34.090 1.00 87.12 68 CYS A CA 1
ATOM 541 C C . CYS A 1 68 ? -2.153 13.721 32.801 1.00 87.12 68 CYS A C 1
ATOM 543 O O . CYS A 1 68 ? -1.492 13.229 31.894 1.00 87.12 68 CYS A O 1
ATOM 545 N N . PHE A 1 69 ? -3.461 13.916 32.681 1.00 85.00 69 PHE A N 1
ATOM 546 C CA . PHE A 1 69 ? -4.135 13.771 31.395 1.00 85.00 69 PHE A CA 1
ATOM 547 C C . PHE A 1 69 ? -4.605 15.116 30.862 1.00 85.00 69 PHE A C 1
ATOM 549 O O . PHE A 1 69 ? -5.138 15.940 31.604 1.00 85.00 69 PHE A O 1
ATOM 556 N N . TRP A 1 70 ? -4.388 15.314 29.564 1.00 81.56 70 TRP A N 1
ATOM 557 C CA . TRP A 1 70 ? -4.756 16.504 28.821 1.00 81.56 70 TRP A CA 1
ATOM 558 C C . TRP A 1 70 ? -5.265 16.078 27.447 1.00 81.56 70 TRP A C 1
ATOM 560 O O . TRP A 1 70 ? -4.603 15.308 26.756 1.00 81.56 70 TRP A O 1
ATOM 570 N N . TYR A 1 71 ? -6.433 16.581 27.053 1.00 72.62 71 TYR A N 1
ATOM 571 C CA . TYR A 1 71 ? -7.077 16.214 25.795 1.00 72.62 71 TYR A CA 1
ATOM 572 C C . TYR A 1 71 ? -7.150 17.434 24.885 1.00 72.62 71 TYR A C 1
ATOM 574 O O . TYR A 1 71 ? -7.795 18.439 25.198 1.00 72.62 71 TYR A O 1
ATOM 582 N N . LYS A 1 72 ? -6.436 17.357 23.759 1.00 58.31 72 LYS A N 1
ATOM 583 C CA . LYS A 1 72 ? -6.329 18.442 22.781 1.00 58.31 72 LYS A CA 1
ATOM 584 C C . LYS A 1 72 ? -7.680 18.639 22.089 1.00 58.31 72 LYS A C 1
ATOM 586 O O . LYS A 1 72 ? -8.319 17.676 21.681 1.00 58.31 72 LYS A O 1
ATOM 591 N N . ARG A 1 73 ? -8.097 19.908 21.985 1.00 53.62 73 ARG A N 1
ATOM 592 C CA . ARG A 1 73 ? -9.291 20.416 21.281 1.00 53.62 73 ARG A CA 1
ATOM 593 C C . ARG A 1 73 ? -9.713 19.505 20.124 1.00 53.62 73 ARG A C 1
ATOM 595 O O . ARG A 1 73 ? -8.952 19.428 19.168 1.00 53.62 73 ARG A O 1
ATOM 602 N N . ASN A 1 74 ? -10.898 18.888 20.223 1.00 50.69 74 ASN A N 1
ATOM 603 C CA . ASN A 1 74 ? -11.853 18.715 19.114 1.00 50.69 74 ASN A CA 1
ATOM 604 C C . ASN A 1 74 ? -13.204 18.098 19.538 1.00 50.69 74 ASN A C 1
ATOM 606 O O . ASN A 1 74 ? -14.186 18.371 18.861 1.00 50.69 74 ASN A O 1
ATOM 610 N N . GLU A 1 75 ? -13.322 17.418 20.689 1.00 51.44 75 GLU A N 1
ATOM 611 C CA . GLU A 1 75 ? -14.643 16.950 21.184 1.00 51.44 75 GLU A CA 1
ATOM 612 C C . GLU A 1 75 ? -14.988 17.376 22.621 1.00 51.44 75 GLU A C 1
ATOM 614 O O . GLU A 1 75 ? -16.145 17.617 22.952 1.00 51.44 75 GLU A O 1
ATOM 619 N N . LEU A 1 76 ? -13.982 17.577 23.473 1.00 60.09 76 LEU A N 1
ATOM 620 C CA . LEU A 1 76 ? -14.153 18.023 24.862 1.00 60.09 76 LEU A CA 1
ATOM 621 C C . LEU A 1 76 ? -14.200 19.556 24.997 1.00 60.09 76 LEU A C 1
ATOM 623 O O . LEU A 1 76 ? -13.998 20.095 26.078 1.00 60.09 76 LEU A O 1
ATOM 627 N N . THR A 1 77 ? -14.460 20.274 23.901 1.00 48.66 77 THR A N 1
ATOM 628 C CA . THR A 1 77 ? -14.336 21.740 23.773 1.00 48.66 77 THR A CA 1
ATOM 629 C C . THR A 1 77 ? -15.210 22.541 24.741 1.00 48.66 77 THR A C 1
ATOM 631 O O . THR A 1 77 ? -14.872 23.682 25.051 1.00 48.66 77 THR A O 1
ATOM 634 N N . ASN A 1 78 ? -16.290 21.944 25.251 1.00 55.41 78 ASN A N 1
ATOM 635 C CA . ASN A 1 78 ? -17.176 22.555 26.247 1.00 55.41 78 ASN A CA 1
ATOM 636 C C . ASN A 1 78 ? -16.666 22.412 27.691 1.00 55.41 78 ASN A C 1
ATOM 638 O O . ASN A 1 78 ? -17.181 23.066 28.595 1.00 55.41 78 ASN A O 1
ATOM 642 N N . PHE A 1 79 ? -15.659 21.570 27.921 1.00 58.34 79 PHE A N 1
ATOM 643 C CA . PHE A 1 79 ? -14.999 21.412 29.209 1.00 58.34 79 PHE A CA 1
ATOM 644 C C . PHE A 1 79 ? -13.663 22.148 29.109 1.00 58.34 79 PHE A C 1
ATOM 646 O O . PHE A 1 79 ? -12.739 21.640 28.482 1.00 58.34 79 PHE A O 1
ATOM 653 N N . ASN A 1 80 ? -13.590 23.374 29.653 1.00 57.75 80 ASN A N 1
ATOM 654 C CA . ASN A 1 80 ? -12.371 24.201 29.719 1.00 57.75 80 ASN A CA 1
ATOM 655 C C . ASN A 1 80 ? -11.117 23.333 29.798 1.00 57.75 80 ASN A C 1
ATOM 657 O O . ASN A 1 80 ? -11.054 22.534 30.715 1.00 57.75 80 ASN A O 1
ATOM 661 N N . THR A 1 81 ? -10.160 23.479 28.878 1.00 61.59 81 THR A N 1
ATOM 662 C CA . THR A 1 81 ? -8.937 22.664 28.765 1.00 61.59 81 THR A CA 1
ATOM 663 C C . THR A 1 81 ? -8.379 22.241 30.135 1.00 61.59 81 THR A C 1
ATOM 665 O O . THR A 1 81 ? -7.677 23.017 30.782 1.00 61.59 81 THR A O 1
ATOM 668 N N . LEU A 1 82 ? -8.730 21.034 30.595 1.00 72.00 82 LEU A N 1
ATOM 669 C CA . LEU A 1 82 ? -8.379 20.550 31.929 1.00 72.00 82 LEU A CA 1
ATOM 670 C C . LEU A 1 82 ? -7.092 19.728 31.858 1.00 72.00 82 LEU A C 1
ATOM 672 O O . LEU A 1 82 ? -6.941 18.867 30.988 1.00 72.00 82 LEU A O 1
ATOM 676 N N . VAL A 1 83 ? -6.197 19.967 32.811 1.00 82.19 83 VAL A N 1
ATOM 677 C CA . VAL A 1 83 ? -5.097 19.066 33.155 1.00 82.19 83 VAL A CA 1
ATOM 678 C C . VAL A 1 83 ? -5.534 18.292 34.391 1.00 82.19 83 VAL A C 1
ATOM 680 O O . VAL A 1 83 ? -5.832 18.888 35.426 1.00 82.19 83 VAL A O 1
ATOM 683 N N . ILE A 1 84 ? -5.644 16.972 34.270 1.00 85.75 84 ILE A N 1
ATOM 684 C CA . ILE A 1 84 ? -6.399 16.147 35.222 1.00 85.75 84 ILE A CA 1
ATOM 685 C C . ILE A 1 84 ? -5.498 15.115 35.885 1.00 85.75 84 ILE A C 1
ATOM 687 O O . ILE A 1 84 ? -4.623 14.540 35.236 1.00 85.75 84 ILE A O 1
ATOM 691 N N . ASN A 1 85 ? -5.762 14.852 37.165 1.00 88.81 85 ASN A N 1
ATOM 692 C CA . ASN A 1 85 ? -5.204 13.729 37.898 1.00 88.81 85 ASN A CA 1
ATOM 693 C C . ASN A 1 85 ? -5.695 12.393 37.292 1.00 88.81 85 ASN A C 1
ATOM 695 O O . ASN A 1 85 ? -6.899 12.113 37.337 1.00 88.81 85 ASN A O 1
ATOM 699 N N . PRO A 1 86 ? -4.798 11.537 36.772 1.00 88.56 86 PRO A N 1
ATOM 700 C CA . PRO A 1 86 ? -5.162 10.233 36.224 1.00 88.56 86 PRO A CA 1
ATOM 701 C C . PRO A 1 86 ? -5.952 9.357 37.204 1.00 88.56 86 PRO A C 1
ATOM 703 O O . PRO A 1 86 ? -6.924 8.722 36.796 1.00 88.56 86 PRO A O 1
ATOM 706 N N . ASP A 1 87 ? -5.610 9.377 38.497 1.00 89.50 87 ASP A N 1
ATOM 707 C CA . ASP A 1 87 ? -6.274 8.552 39.517 1.00 89.50 87 ASP A CA 1
ATOM 708 C C . ASP A 1 87 ? -7.751 8.923 39.691 1.00 89.50 87 ASP A C 1
ATOM 710 O O . ASP A 1 87 ? -8.598 8.049 39.887 1.00 89.50 87 ASP A O 1
ATOM 714 N N . TRP A 1 88 ? -8.083 10.212 39.565 1.00 90.06 88 TRP A N 1
ATOM 715 C CA . TRP A 1 88 ? -9.459 10.701 39.670 1.00 90.06 88 TRP A CA 1
ATOM 716 C C . TRP A 1 88 ? -10.334 10.152 38.534 1.00 90.06 88 TRP A C 1
ATOM 718 O O . TRP A 1 88 ? -11.452 9.689 38.783 1.00 90.06 88 TRP A O 1
ATOM 728 N N . ILE A 1 89 ? -9.803 10.134 37.302 1.00 89.44 89 ILE A N 1
ATOM 729 C CA . ILE A 1 89 ? -10.477 9.575 36.118 1.00 89.44 89 ILE A CA 1
ATOM 730 C C . ILE A 1 89 ? -10.603 8.057 36.247 1.00 89.44 89 ILE A C 1
ATOM 732 O O . ILE A 1 89 ? -11.691 7.507 36.066 1.00 89.44 89 ILE A O 1
ATOM 736 N N . ILE A 1 90 ? -9.499 7.376 36.565 1.00 90.88 90 ILE A N 1
ATOM 737 C CA . ILE A 1 90 ? -9.455 5.914 36.668 1.00 90.88 90 ILE A CA 1
ATOM 738 C C . ILE A 1 90 ? -10.452 5.431 37.725 1.00 90.88 90 ILE A C 1
ATOM 740 O O . ILE A 1 90 ? -11.217 4.503 37.454 1.00 90.88 90 ILE A O 1
ATOM 744 N N . ASN A 1 91 ? -10.501 6.081 38.893 1.00 92.88 91 ASN A N 1
ATOM 745 C CA . ASN A 1 91 ? -11.454 5.743 39.946 1.00 92.88 91 ASN A CA 1
ATOM 746 C C . ASN A 1 91 ? -12.909 5.928 39.485 1.00 92.88 91 ASN A C 1
ATOM 748 O O . ASN A 1 91 ? -13.724 5.022 39.674 1.00 92.88 91 ASN A O 1
ATOM 752 N N . ALA A 1 92 ? -13.231 7.037 38.808 1.00 93.50 92 ALA A N 1
ATOM 753 C CA . ALA A 1 92 ? -14.577 7.273 38.285 1.00 93.50 92 ALA A CA 1
ATOM 754 C C . ALA A 1 92 ? -15.016 6.190 37.294 1.00 93.50 92 ALA A C 1
ATOM 756 O O . ALA A 1 92 ? -16.074 5.577 3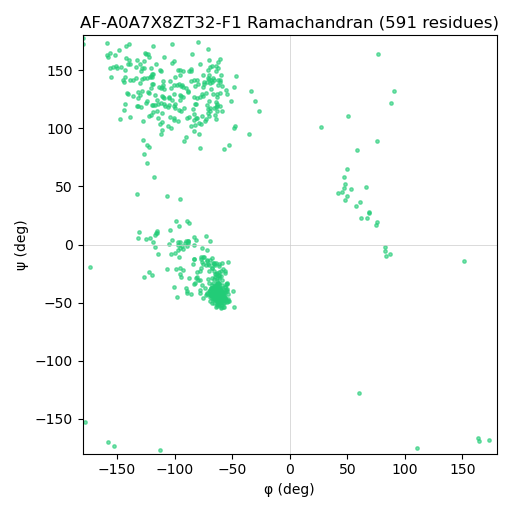7.463 1.00 93.50 92 ALA A O 1
ATOM 757 N N . ILE A 1 93 ? -14.185 5.921 36.282 1.00 94.94 93 ILE A N 1
ATOM 758 C CA . ILE A 1 93 ? -14.465 4.916 35.250 1.00 94.94 93 ILE A CA 1
ATOM 759 C C . ILE A 1 93 ? -14.620 3.533 35.893 1.00 94.94 93 ILE A C 1
ATOM 761 O O . ILE A 1 93 ? -15.586 2.821 35.611 1.00 94.94 93 ILE A O 1
ATOM 765 N N . TYR A 1 94 ? -13.716 3.166 36.806 1.00 95.00 94 TYR A N 1
ATOM 766 C CA . TYR A 1 94 ? -13.767 1.892 37.520 1.00 95.00 94 TYR A CA 1
ATOM 767 C C . TYR A 1 94 ? -15.056 1.742 38.339 1.00 95.00 94 TYR A C 1
ATOM 769 O O . TYR A 1 94 ? -15.703 0.692 38.287 1.00 95.00 94 TYR A O 1
ATOM 777 N N . ARG A 1 95 ? -15.478 2.780 39.071 1.00 95.00 95 ARG A N 1
ATOM 778 C CA . ARG A 1 95 ? -16.730 2.761 39.845 1.00 95.00 95 ARG A CA 1
ATOM 779 C C . ARG A 1 95 ? -17.960 2.630 38.958 1.00 95.00 95 ARG A C 1
ATOM 781 O O . ARG A 1 95 ? -18.835 1.821 39.277 1.00 95.00 95 ARG A O 1
ATOM 788 N N . ILE A 1 96 ? -18.018 3.380 37.856 1.00 95.88 96 ILE A N 1
ATOM 789 C CA . ILE A 1 96 ? -19.122 3.316 36.890 1.00 95.88 96 ILE A CA 1
ATOM 790 C C . ILE A 1 96 ? -19.231 1.901 36.321 1.00 95.88 96 ILE A C 1
ATOM 792 O O . ILE A 1 96 ? -20.280 1.275 36.465 1.00 95.88 96 ILE A O 1
ATOM 796 N N . ILE A 1 97 ? -18.144 1.361 35.759 1.00 95.31 97 ILE A N 1
ATOM 797 C CA . ILE A 1 97 ? -18.143 0.032 35.129 1.00 95.31 97 ILE A CA 1
ATOM 798 C C . ILE A 1 97 ? -18.506 -1.061 36.141 1.00 95.31 97 ILE A C 1
ATOM 800 O O . ILE A 1 97 ? -19.348 -1.909 35.851 1.00 95.31 97 ILE A O 1
ATOM 804 N N . ASN A 1 98 ? -17.926 -1.046 37.345 1.00 95.12 98 ASN A N 1
ATOM 805 C CA . ASN A 1 98 ? -18.212 -2.079 38.343 1.00 95.12 98 ASN A CA 1
ATOM 806 C C . ASN A 1 98 ? -19.631 -2.014 38.890 1.00 95.12 98 ASN A C 1
ATOM 808 O O . ASN A 1 98 ? -20.228 -3.055 39.166 1.00 95.12 98 ASN A O 1
ATOM 812 N N . THR A 1 99 ? -20.170 -0.812 39.087 1.00 95.38 99 THR A N 1
ATOM 813 C CA . THR A 1 99 ? -21.545 -0.664 39.571 1.00 95.38 99 THR A CA 1
ATOM 814 C C . THR A 1 99 ? -22.530 -1.097 38.493 1.00 95.38 99 THR A C 1
ATOM 816 O O . THR A 1 99 ? -23.434 -1.880 38.783 1.00 95.38 99 THR A O 1
ATOM 819 N N . ALA A 1 100 ? -22.290 -0.686 37.244 1.00 94.94 100 ALA A N 1
ATOM 820 C CA . ALA A 1 100 ? -23.035 -1.126 36.070 1.00 94.94 100 ALA A CA 1
ATOM 821 C C . ALA A 1 100 ? -23.030 -2.659 35.935 1.00 94.94 100 ALA A C 1
ATOM 823 O O . ALA A 1 100 ? -24.085 -3.275 35.795 1.00 94.94 100 ALA A O 1
ATOM 824 N N . PHE A 1 101 ? -21.858 -3.287 36.080 1.00 94.19 101 PHE A N 1
ATOM 825 C CA . PHE A 1 101 ? -21.706 -4.742 36.057 1.00 94.19 101 PHE A CA 1
ATOM 826 C C . PHE A 1 101 ? -22.492 -5.431 37.183 1.00 94.19 101 PHE A C 1
ATOM 828 O O . PHE A 1 101 ? -23.281 -6.334 36.918 1.00 94.19 101 PHE A O 1
ATOM 835 N N . LYS A 1 102 ? -22.340 -4.983 38.439 1.00 94.94 102 LYS A N 1
ATOM 836 C CA . LYS A 1 102 ? -23.041 -5.564 39.603 1.00 94.94 102 LYS A CA 1
ATOM 837 C C . LYS A 1 102 ? -24.563 -5.461 39.500 1.00 94.94 102 LYS A C 1
ATOM 839 O O . LYS A 1 102 ? -25.265 -6.324 40.014 1.00 94.94 102 LYS A O 1
ATOM 844 N N . GLN A 1 103 ? -25.061 -4.397 38.877 1.00 94.44 103 GLN A N 1
ATOM 845 C CA . GLN A 1 103 ? -26.492 -4.153 38.692 1.00 94.44 103 GLN A CA 1
ATOM 846 C C . GLN A 1 103 ? -27.043 -4.764 37.396 1.00 94.44 103 GLN A C 1
ATOM 848 O O . GLN A 1 103 ? -28.236 -4.629 37.138 1.00 94.44 103 GLN A O 1
ATOM 853 N N . ASN A 1 104 ? -26.195 -5.403 36.581 1.00 91.81 104 ASN A N 1
ATOM 854 C CA . ASN A 1 104 ? -26.526 -5.854 35.229 1.00 91.81 104 ASN A CA 1
ATOM 855 C C . ASN A 1 104 ? -27.185 -4.746 34.379 1.00 91.81 104 ASN A C 1
ATOM 857 O O . ASN A 1 104 ? -28.178 -4.965 33.687 1.00 91.81 104 ASN A O 1
ATOM 861 N N . LYS A 1 105 ? -26.661 -3.520 34.491 1.00 94.25 105 LYS A N 1
ATOM 862 C CA . LYS A 1 105 ? -27.194 -2.319 33.845 1.00 94.25 105 LYS A CA 1
ATOM 863 C C . LYS A 1 105 ? -26.210 -1.828 32.786 1.00 94.25 105 LYS A C 1
ATOM 865 O O . LYS A 1 105 ? -25.192 -1.234 33.119 1.00 94.25 105 LYS A O 1
ATOM 870 N N . HIS A 1 106 ? -26.521 -2.071 31.514 1.00 93.06 106 HIS A N 1
ATOM 871 C CA . HIS A 1 106 ? -25.626 -1.773 30.383 1.00 93.06 106 HIS A CA 1
ATOM 872 C C . HIS A 1 106 ? -25.632 -0.304 29.941 1.00 93.06 106 HIS A C 1
ATOM 874 O O . HIS A 1 106 ? -24.646 0.174 29.385 1.00 93.06 106 HIS A O 1
ATOM 880 N N . MET A 1 107 ? -26.719 0.415 30.234 1.00 95.44 107 MET A N 1
ATOM 881 C CA . MET A 1 107 ? -26.885 1.834 29.928 1.00 95.44 107 MET A CA 1
ATOM 882 C C . MET A 1 107 ? -26.833 2.669 31.208 1.00 95.44 107 MET A C 1
ATOM 884 O O . MET A 1 107 ? -27.607 2.431 32.138 1.00 95.44 107 MET A O 1
ATOM 888 N N . ILE A 1 108 ? -25.956 3.669 31.243 1.00 97.19 108 ILE A N 1
ATOM 889 C CA . ILE A 1 108 ? -25.754 4.565 32.385 1.00 97.19 108 ILE A CA 1
ATOM 890 C C . ILE A 1 108 ? -26.105 5.988 31.960 1.00 97.19 108 ILE A C 1
ATOM 892 O O . ILE A 1 108 ? -25.510 6.536 31.034 1.00 97.19 108 ILE A O 1
ATOM 896 N N . THR A 1 109 ? -27.083 6.587 32.638 1.00 96.12 109 THR A N 1
ATOM 897 C CA . THR A 1 109 ? -27.445 8.000 32.450 1.00 96.12 109 THR A CA 1
ATOM 898 C C . THR A 1 109 ? -26.560 8.912 33.301 1.00 96.12 109 THR A C 1
ATOM 900 O O . THR A 1 109 ? -25.953 8.454 34.270 1.00 96.12 109 THR A O 1
ATOM 903 N N . ILE A 1 110 ? -26.531 10.218 33.016 1.00 92.69 110 ILE A N 1
ATOM 904 C CA . ILE A 1 110 ? -25.845 11.198 33.879 1.00 92.69 110 ILE A CA 1
ATOM 905 C C . ILE A 1 110 ? -26.339 11.091 35.329 1.00 92.69 110 ILE A C 1
ATOM 907 O O . ILE A 1 110 ? -25.520 11.061 36.240 1.00 92.69 110 ILE A O 1
ATOM 911 N N . SER A 1 111 ? -27.652 10.941 35.555 1.00 93.12 111 SER A N 1
ATOM 912 C CA . SER A 1 111 ? -28.214 10.789 36.908 1.00 93.12 111 SER A CA 1
ATOM 913 C C . SER A 1 111 ? -27.711 9.531 37.620 1.00 93.12 111 SER A C 1
ATOM 915 O O . SER A 1 111 ? -27.451 9.565 38.824 1.00 93.12 111 SER A O 1
ATOM 917 N N . ASP A 1 112 ? -27.553 8.425 36.888 1.00 94.56 112 ASP A N 1
ATOM 918 C CA . ASP A 1 112 ? -26.947 7.211 37.435 1.00 94.56 112 ASP A CA 1
ATOM 919 C C . ASP A 1 112 ? -25.478 7.453 37.788 1.00 94.56 112 ASP A C 1
ATOM 921 O O . ASP A 1 112 ? -25.060 7.137 38.899 1.00 94.56 112 ASP A O 1
ATOM 925 N N . GLY A 1 113 ? -24.715 8.063 36.875 1.00 93.94 113 GLY A N 1
ATOM 926 C CA . GLY A 1 113 ? -23.311 8.415 37.086 1.00 93.94 113 GLY A CA 1
ATOM 927 C C . GLY A 1 113 ? -23.108 9.300 38.317 1.00 93.94 113 GLY A C 1
ATOM 928 O O . GLY A 1 113 ? -22.246 8.998 39.139 1.00 93.94 113 GLY A O 1
ATOM 929 N N . THR A 1 114 ? -23.948 10.324 38.499 1.00 92.75 114 THR A N 1
ATOM 930 C CA . THR A 1 114 ? -23.936 11.178 39.695 1.00 92.75 114 THR A CA 1
ATOM 931 C C . THR A 1 114 ? -24.128 10.348 40.957 1.00 92.75 114 THR A C 1
ATOM 933 O O . THR A 1 114 ? -23.270 10.383 41.825 1.00 92.75 114 THR A O 1
ATOM 936 N N . LYS A 1 115 ? -25.180 9.523 41.043 1.00 93.00 115 LYS A N 1
ATOM 937 C CA . LYS A 1 115 ? -25.441 8.688 42.234 1.00 93.00 115 LYS A CA 1
ATOM 938 C C . LYS A 1 115 ? -24.309 7.699 42.525 1.00 93.00 115 LYS A C 1
ATOM 940 O O . LYS A 1 115 ? -24.005 7.419 43.686 1.00 93.00 115 LYS A O 1
ATOM 945 N N . ILE A 1 116 ? -23.704 7.141 41.473 1.00 93.44 116 ILE A N 1
ATOM 946 C CA . ILE A 1 116 ? -22.585 6.199 41.590 1.00 93.44 116 ILE A CA 1
ATOM 947 C C . ILE A 1 116 ? -21.356 6.891 42.186 1.00 93.44 116 ILE A C 1
ATOM 949 O O . ILE A 1 116 ? -20.653 6.270 42.985 1.00 93.44 116 ILE A O 1
ATOM 953 N N . LEU A 1 117 ? -21.087 8.140 41.803 1.00 91.81 117 LEU A N 1
ATOM 954 C CA . LEU A 1 117 ? -19.874 8.868 42.183 1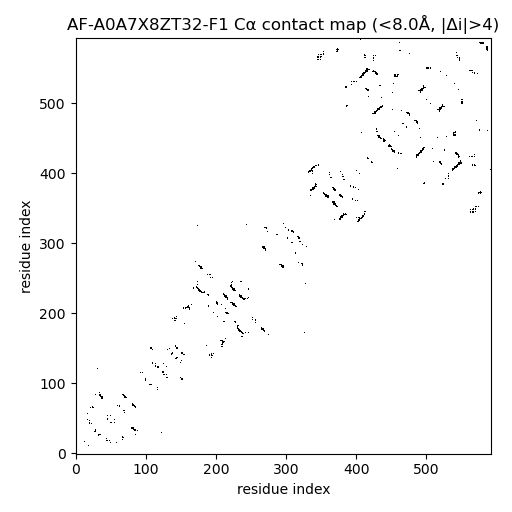.00 91.81 117 LEU A CA 1
ATOM 955 C C . LEU A 1 117 ? -20.041 9.776 43.411 1.00 91.81 117 LEU A C 1
ATOM 957 O O . LEU A 1 117 ? -19.053 10.050 44.073 1.00 91.81 117 LEU A O 1
ATOM 961 N N . GLU A 1 118 ? -21.266 10.161 43.776 1.00 87.31 118 GLU A N 1
ATOM 962 C CA . GLU A 1 118 ? -21.577 11.002 44.949 1.00 87.31 118 GLU A CA 1
ATOM 963 C C . GLU A 1 118 ? -21.152 10.352 46.281 1.00 87.31 118 GLU A C 1
ATOM 965 O O . GLU A 1 118 ? -20.819 11.035 47.240 1.00 87.31 118 GLU A O 1
ATOM 970 N N . ASN A 1 119 ? -21.107 9.017 46.335 1.00 72.94 119 ASN A N 1
ATOM 971 C CA . ASN A 1 119 ? -20.708 8.248 47.519 1.00 72.94 119 ASN A CA 1
ATOM 972 C C . ASN A 1 119 ? -19.217 7.863 47.492 1.00 72.94 119 ASN A C 1
ATOM 974 O O . ASN A 1 119 ? -18.869 6.707 47.758 1.00 72.94 119 ASN A O 1
ATOM 978 N N . ASP A 1 120 ? -18.335 8.748 47.037 1.00 82.81 120 ASP A N 1
ATOM 979 C CA . ASP A 1 120 ? -16.895 8.495 47.000 1.00 82.81 120 ASP A CA 1
ATOM 980 C C . ASP A 1 120 ? -16.176 9.169 48.167 1.00 82.81 120 ASP A C 1
ATOM 982 O O . ASP A 1 120 ? -16.227 10.377 48.346 1.00 82.81 120 ASP A O 1
ATOM 986 N N . GLU A 1 121 ? -15.529 8.351 49.003 1.00 82.25 121 GLU A N 1
ATOM 987 C CA . GLU A 1 121 ? -14.781 8.823 50.175 1.00 82.25 121 GLU A CA 1
ATOM 988 C C . GLU A 1 121 ? -13.425 9.435 49.789 1.00 82.25 121 GLU A C 1
ATOM 990 O O . GLU A 1 121 ? -12.771 10.071 50.615 1.00 82.25 121 GLU A O 1
ATOM 995 N N . GLN A 1 122 ? -12.965 9.200 48.557 1.00 83.56 122 GLN A N 1
ATOM 996 C CA . GLN A 1 122 ? -11.629 9.541 48.094 1.00 83.56 122 GLN A CA 1
ATOM 997 C C . GLN A 1 122 ? -11.593 10.831 47.265 1.00 83.56 122 GLN A C 1
ATOM 999 O O . GLN A 1 122 ? -10.610 11.568 47.357 1.00 83.56 122 GLN A O 1
ATOM 1004 N N . TYR A 1 123 ? -12.615 11.085 46.453 1.00 85.62 123 TYR A N 1
ATOM 1005 C CA . TYR A 1 123 ? -12.678 12.187 45.504 1.00 85.62 123 TYR A CA 1
ATOM 1006 C C . TYR A 1 123 ? -14.086 12.769 45.416 1.00 85.62 123 TYR A C 1
ATOM 1008 O O . TYR A 1 123 ? -15.069 12.036 45.411 1.00 85.62 123 TYR A O 1
ATOM 1016 N N . ASP A 1 124 ? -14.167 14.085 45.232 1.00 83.88 124 ASP A N 1
ATOM 1017 C CA . ASP A 1 124 ? -15.409 14.742 44.835 1.00 83.88 124 ASP A CA 1
ATOM 1018 C C . ASP A 1 124 ? -15.572 14.716 43.306 1.00 83.88 124 ASP A C 1
ATOM 1020 O O . ASP A 1 124 ? -14.608 14.889 42.545 1.00 83.88 124 ASP A O 1
ATOM 1024 N N . TYR A 1 125 ? -16.806 14.498 42.857 1.00 86.06 125 TYR A N 1
ATOM 1025 C CA . TYR A 1 125 ? -17.180 14.388 41.450 1.00 86.06 125 TYR A CA 1
ATOM 1026 C C . TYR A 1 125 ? -18.328 15.350 41.139 1.00 86.06 125 TYR A C 1
ATOM 1028 O O . TYR A 1 125 ? -19.499 14.966 41.211 1.00 86.06 125 TYR A O 1
ATOM 1036 N N . PRO A 1 126 ? -18.014 16.596 40.739 1.00 80.88 126 PRO A N 1
ATOM 1037 C CA . PRO A 1 126 ? -19.036 17.583 40.431 1.00 80.88 126 PRO A CA 1
ATOM 1038 C C . PRO A 1 126 ? -19.959 17.124 39.296 1.00 80.88 126 PRO A C 1
ATOM 1040 O O . PRO A 1 126 ? -19.530 16.472 38.337 1.00 80.88 126 PRO A O 1
ATOM 1043 N N . TYR A 1 127 ? -21.236 17.506 39.377 1.00 76.94 127 TYR A N 1
ATOM 1044 C CA . TYR A 1 127 ? -22.263 17.099 38.413 1.00 76.94 127 TYR A CA 1
ATOM 1045 C C . TYR A 1 127 ? -21.896 17.454 36.959 1.00 76.94 127 TYR A C 1
ATOM 1047 O O . TYR A 1 127 ? -22.092 16.645 36.050 1.00 76.94 127 TYR A O 1
ATOM 1055 N N . ASP A 1 128 ? -21.295 18.627 36.730 1.00 77.31 128 ASP A N 1
ATOM 1056 C CA . ASP A 1 128 ? -20.855 19.085 35.406 1.00 77.31 128 ASP A CA 1
ATOM 1057 C C . ASP A 1 128 ? -19.705 18.243 34.826 1.00 77.31 128 ASP A C 1
ATOM 1059 O O . ASP A 1 128 ? -19.459 18.282 33.620 1.00 77.31 128 ASP A O 1
ATOM 1063 N N . LYS A 1 129 ? -19.022 17.440 35.653 1.00 80.69 129 LYS A N 1
ATOM 1064 C CA . LYS A 1 129 ? -17.903 16.585 35.236 1.00 80.69 129 LYS A CA 1
ATOM 1065 C C . LYS A 1 129 ? -18.301 15.145 34.924 1.00 80.69 129 LYS A C 1
ATOM 1067 O O . LYS A 1 129 ? -17.513 14.431 34.310 1.00 80.69 129 LYS A O 1
ATOM 1072 N N . ILE A 1 130 ? -19.520 14.714 35.246 1.00 88.44 130 ILE A N 1
ATOM 1073 C CA . ILE A 1 130 ? -20.001 13.364 34.891 1.00 88.44 130 ILE A CA 1
ATOM 1074 C C . ILE A 1 130 ? -20.020 13.187 33.373 1.00 88.44 130 ILE A C 1
ATOM 1076 O O . ILE A 1 130 ? -19.526 12.195 32.838 1.00 88.44 130 ILE A O 1
ATOM 1080 N N . ARG A 1 131 ? -20.518 14.204 32.663 1.00 87.44 131 ARG A N 1
ATOM 1081 C CA . ARG A 1 131 ? -20.533 14.206 31.201 1.00 87.44 131 ARG A CA 1
ATOM 1082 C C . ARG A 1 131 ? -19.116 14.159 30.632 1.00 87.44 131 ARG A C 1
ATOM 1084 O O . ARG A 1 131 ? -18.889 13.462 29.650 1.00 87.44 131 ARG A O 1
ATOM 1091 N N . PHE A 1 132 ? -18.162 14.839 31.261 1.00 85.44 132 PHE A N 1
ATOM 1092 C CA . PHE A 1 132 ? -16.752 14.762 30.884 1.00 85.44 132 PHE A CA 1
ATOM 1093 C C . PHE A 1 132 ? -16.201 13.330 31.022 1.00 85.44 132 PHE A C 1
ATOM 1095 O O . PHE A 1 132 ? -15.603 12.818 30.079 1.00 85.44 132 PHE A O 1
ATOM 1102 N N . VAL A 1 133 ? -16.474 12.643 32.139 1.00 89.62 133 VAL A N 1
ATOM 1103 C CA . VAL A 1 133 ? -16.079 11.233 32.331 1.00 89.62 133 VAL A CA 1
ATOM 1104 C C . VAL A 1 133 ? -16.682 10.332 31.250 1.00 89.62 133 VAL A C 1
ATOM 1106 O O . VAL A 1 133 ? -15.985 9.469 30.724 1.00 89.62 133 VAL A O 1
ATOM 1109 N N . PHE A 1 134 ? -17.941 10.545 30.862 1.00 91.88 134 PHE A N 1
ATOM 1110 C CA . PHE A 1 134 ? -18.572 9.770 29.786 1.00 91.88 134 PHE A CA 1
ATOM 1111 C C . PHE A 1 134 ? -17.877 9.969 28.436 1.00 91.88 134 PHE A C 1
ATOM 1113 O O . PHE A 1 134 ? -17.652 8.993 27.723 1.00 91.88 134 PHE A O 1
ATOM 1120 N N . HIS A 1 135 ? -17.478 11.201 28.107 1.00 88.44 135 HIS A N 1
ATOM 1121 C CA . HIS A 1 135 ? -16.693 11.457 26.899 1.00 88.44 135 HIS A CA 1
ATOM 1122 C C . HIS A 1 135 ? -15.333 10.757 26.967 1.00 88.44 135 HIS A C 1
ATOM 1124 O O . HIS A 1 135 ? -14.938 10.128 25.996 1.00 88.44 135 HIS A O 1
ATOM 1130 N N . LEU A 1 136 ? -14.656 10.760 28.121 1.00 88.38 136 LEU A N 1
ATOM 1131 C CA . LEU A 1 136 ? -13.415 9.994 28.280 1.00 88.38 136 LEU A CA 1
ATOM 1132 C C . LEU A 1 136 ? -13.614 8.489 28.102 1.00 88.38 136 LEU A C 1
ATOM 1134 O O . LEU A 1 136 ? -12.773 7.826 27.508 1.00 88.38 136 LEU A O 1
ATOM 1138 N N . MET A 1 137 ? -14.722 7.931 28.590 1.00 93.00 137 MET A N 1
ATOM 1139 C CA . MET A 1 137 ? -15.034 6.518 28.363 1.00 93.00 137 MET A CA 1
ATOM 1140 C C . MET A 1 137 ? -15.239 6.198 26.876 1.00 93.00 137 MET A C 1
ATOM 1142 O O . MET A 1 137 ? -14.903 5.088 26.464 1.00 93.00 137 MET A O 1
ATOM 1146 N N . ARG A 1 138 ? -15.745 7.148 26.077 1.00 91.44 138 ARG A N 1
ATOM 1147 C CA . ARG A 1 138 ? -15.786 7.035 24.611 1.00 91.44 138 ARG A CA 1
ATOM 1148 C C . ARG A 1 138 ? -14.393 7.119 23.997 1.00 91.44 138 ARG A C 1
ATOM 1150 O O . ARG A 1 138 ? -14.054 6.241 23.215 1.00 91.44 138 ARG A O 1
ATOM 1157 N N . GLU A 1 139 ? -13.588 8.107 24.381 1.00 87.19 139 GLU A N 1
ATOM 1158 C CA . GLU A 1 139 ? -12.213 8.277 23.876 1.00 87.19 139 GLU A CA 1
ATOM 1159 C C . GLU A 1 139 ? -11.330 7.056 24.167 1.00 87.19 139 GLU A C 1
ATOM 1161 O O . GLU A 1 139 ? -10.484 6.674 23.365 1.00 87.19 139 GLU A O 1
ATOM 1166 N N . TYR A 1 140 ? -11.545 6.404 25.310 1.00 89.75 140 TYR A N 1
ATOM 1167 C CA . TYR A 1 140 ? -10.886 5.146 25.663 1.00 89.75 140 TYR A CA 1
ATOM 1168 C C . TYR A 1 140 ? -11.558 3.900 25.070 1.00 89.75 140 TYR A C 1
ATOM 1170 O O . TYR A 1 140 ? -11.178 2.780 25.414 1.00 89.75 140 TYR A O 1
ATOM 1178 N N . GLU A 1 141 ? -12.561 4.080 24.210 1.00 93.81 141 GLU A N 1
ATOM 1179 C CA . GLU A 1 141 ? -13.271 3.024 23.486 1.00 93.81 141 GLU A CA 1
ATOM 1180 C C . GLU A 1 141 ? -13.910 1.973 24.419 1.00 93.81 141 GLU A C 1
ATOM 1182 O O . GLU A 1 141 ? -14.008 0.785 24.101 1.00 93.81 141 GLU A O 1
ATOM 1187 N N . LEU A 1 142 ? -14.355 2.414 25.601 1.00 95.12 142 LEU A N 1
ATOM 1188 C CA . LEU A 1 142 ? -15.001 1.584 26.627 1.00 95.12 142 LEU A CA 1
ATOM 1189 C C . LEU A 1 142 ? -16.530 1.617 26.532 1.00 95.12 142 LEU A C 1
ATOM 1191 O O . LEU A 1 142 ? -17.201 0.679 26.971 1.00 95.12 142 LEU A O 1
ATOM 1195 N N . ALA A 1 143 ? -17.075 2.716 26.015 1.00 95.44 143 ALA A N 1
ATOM 1196 C CA . ALA A 1 143 ? -18.502 2.987 25.931 1.00 95.44 143 ALA A CA 1
ATOM 1197 C C . ALA A 1 143 ? -18.813 3.897 24.738 1.00 95.44 143 ALA A C 1
ATOM 1199 O O . ALA A 1 143 ? -17.928 4.571 24.222 1.00 95.44 143 ALA A O 1
ATOM 1200 N N . PHE A 1 144 ? -20.075 3.955 24.324 1.00 94.69 144 PHE A N 1
ATOM 1201 C CA . PHE A 1 144 ? -20.539 4.921 23.326 1.00 94.69 144 PHE A CA 1
ATOM 1202 C C . PHE A 1 144 ? -21.793 5.647 23.807 1.00 94.69 144 PHE A C 1
ATOM 1204 O O . PHE A 1 144 ? -22.533 5.127 24.642 1.00 94.69 144 PHE A O 1
ATOM 1211 N N . PHE A 1 145 ? -22.044 6.851 23.293 1.00 93.00 145 PHE A N 1
ATOM 1212 C CA . PHE A 1 145 ? -23.248 7.607 23.634 1.00 93.00 145 PHE A CA 1
ATOM 1213 C C . PHE A 1 145 ? -24.475 7.028 22.933 1.00 93.00 145 PHE A C 1
ATOM 1215 O O . PHE A 1 145 ? -24.493 6.885 21.711 1.00 93.00 145 PHE A O 1
ATOM 1222 N N . LYS A 1 146 ? -25.527 6.736 23.704 1.00 91.31 146 LYS A N 1
ATOM 1223 C CA . LYS A 1 146 ? -26.846 6.385 23.156 1.00 91.31 146 LYS A CA 1
ATOM 1224 C C . LYS A 1 146 ? -27.716 7.623 22.964 1.00 91.31 146 LYS A C 1
ATOM 1226 O O . LYS A 1 146 ? -28.468 7.726 21.998 1.00 91.31 146 LYS A O 1
ATOM 1231 N N . THR A 1 147 ? -27.596 8.555 23.900 1.00 89.81 147 THR A N 1
ATOM 1232 C CA . THR A 1 147 ? -28.160 9.904 23.856 1.00 89.81 147 THR A CA 1
ATOM 1233 C C . THR A 1 147 ? -27.123 10.871 24.415 1.00 89.81 147 THR A C 1
ATOM 1235 O O . THR A 1 147 ? -26.124 10.438 24.987 1.00 89.81 147 THR A O 1
ATOM 1238 N N . ASP A 1 148 ? -27.375 12.176 24.331 1.00 85.62 148 ASP A N 1
ATOM 1239 C CA . ASP A 1 148 ? -26.476 13.196 24.894 1.00 85.62 148 ASP A CA 1
ATOM 1240 C C . ASP A 1 148 ? -26.196 13.029 26.402 1.00 85.62 148 ASP A C 1
ATOM 1242 O O . ASP A 1 148 ? -25.162 13.494 26.891 1.00 85.62 148 ASP A O 1
ATOM 1246 N N . ASP A 1 149 ? -27.092 12.334 27.114 1.00 90.69 149 ASP A N 1
ATOM 1247 C CA . ASP A 1 149 ? -27.071 12.152 28.569 1.00 90.69 149 ASP A CA 1
ATOM 1248 C C . ASP A 1 149 ? -26.897 10.687 29.004 1.00 90.69 149 ASP A C 1
ATOM 1250 O O . ASP A 1 149 ? -27.052 10.369 30.189 1.00 90.69 149 ASP A O 1
ATOM 1254 N N . SER A 1 150 ? -26.615 9.766 28.079 1.00 94.62 150 SER A N 1
ATOM 1255 C CA . SER A 1 150 ? -26.431 8.355 28.425 1.00 94.62 150 SER A CA 1
ATOM 1256 C C . SER A 1 150 ? -25.382 7.656 27.579 1.00 94.62 150 SER A C 1
ATOM 1258 O O . SER A 1 150 ? -25.282 7.864 26.369 1.00 94.62 150 SER A O 1
ATOM 1260 N N . ILE A 1 151 ? -24.627 6.781 28.236 1.00 96.19 151 ILE A N 1
ATOM 1261 C CA . ILE A 1 151 ? -23.659 5.896 27.597 1.00 96.19 151 ILE A CA 1
ATOM 1262 C C . ILE A 1 151 ? -24.098 4.442 27.708 1.00 96.19 151 ILE A C 1
ATOM 1264 O O . ILE A 1 151 ? -24.731 4.039 28.686 1.00 96.19 151 ILE A O 1
ATOM 1268 N N . PHE A 1 152 ? -23.713 3.650 26.719 1.00 96.25 152 PHE A N 1
ATOM 1269 C CA . PHE A 1 152 ? -23.840 2.203 26.705 1.00 96.25 152 PHE A CA 1
ATOM 1270 C C . PHE A 1 152 ? -22.450 1.576 26.837 1.00 96.25 152 PHE A C 1
ATOM 1272 O O . PHE A 1 152 ? -21.520 2.004 26.155 1.00 96.25 152 PHE A O 1
ATOM 1279 N N . ILE A 1 153 ? -22.298 0.578 27.714 1.00 96.19 153 ILE A N 1
ATOM 1280 C CA . ILE A 1 153 ? -21.014 -0.065 28.036 1.00 96.19 153 ILE A CA 1
ATOM 1281 C C . ILE A 1 153 ? -21.026 -1.513 27.505 1.00 96.19 153 ILE A C 1
ATOM 1283 O O . ILE A 1 153 ? -21.489 -2.417 28.207 1.00 96.19 153 ILE A O 1
ATOM 1287 N N . PRO A 1 154 ? -20.494 -1.794 26.299 1.00 94.56 154 PRO A N 1
ATOM 1288 C CA . PRO A 1 154 ? -20.564 -3.137 25.712 1.00 94.56 154 PRO A CA 1
ATOM 1289 C C . PRO A 1 154 ? -19.763 -4.181 26.499 1.00 94.56 154 PRO A C 1
ATOM 1291 O O . PRO A 1 154 ? -20.142 -5.348 26.566 1.00 94.56 154 PRO A O 1
ATOM 1294 N N . GLY A 1 155 ? -18.677 -3.769 27.162 1.00 92.12 155 GLY A N 1
ATOM 1295 C CA . GLY A 1 155 ? -17.791 -4.679 27.898 1.00 92.12 155 GLY A CA 1
ATOM 1296 C C . GLY A 1 155 ? -18.461 -5.437 29.053 1.00 92.12 155 GLY A C 1
ATOM 1297 O O . GLY A 1 155 ? -17.937 -6.457 29.501 1.00 92.12 155 GLY A O 1
ATOM 1298 N N . ILE A 1 156 ? -19.632 -5.000 29.530 1.00 93.25 156 ILE A N 1
ATOM 1299 C CA . ILE A 1 156 ? -20.370 -5.675 30.613 1.00 93.25 156 ILE A CA 1
ATOM 1300 C C . ILE A 1 156 ? -21.456 -6.641 30.123 1.00 93.25 156 ILE A C 1
ATOM 1302 O O . ILE A 1 156 ? -22.038 -7.337 30.949 1.00 93.25 156 ILE A O 1
ATOM 1306 N N . LEU A 1 157 ? -21.679 -6.746 28.811 1.00 93.75 157 LEU A N 1
ATOM 1307 C CA . LEU A 1 157 ? -22.617 -7.703 28.220 1.00 93.75 157 LEU A CA 1
ATOM 1308 C C . LEU A 1 157 ? -22.238 -9.169 28.524 1.00 93.75 157 LEU A C 1
ATOM 1310 O O . LEU A 1 157 ? -21.077 -9.446 28.871 1.00 93.75 157 L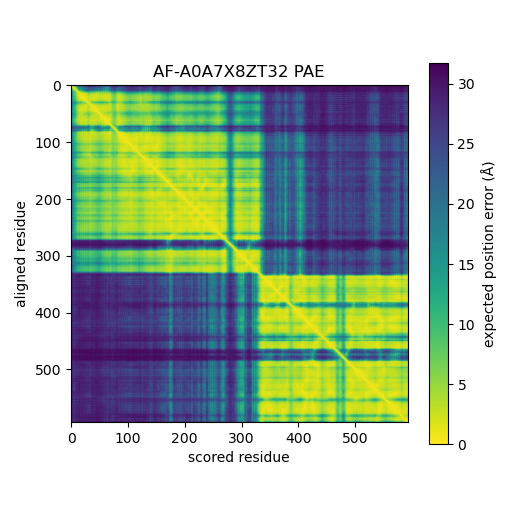EU A O 1
ATOM 1314 N N . PRO A 1 158 ? -23.195 -10.113 28.413 1.00 92.06 158 PRO A N 1
ATOM 1315 C CA . PRO A 1 158 ? -22.921 -11.543 28.536 1.00 92.06 158 PRO A CA 1
ATOM 1316 C C . PRO A 1 158 ? -21.963 -12.036 27.444 1.00 92.06 158 PRO A C 1
ATOM 1318 O O . PRO A 1 158 ? -21.809 -11.414 26.394 1.00 92.06 158 PRO A O 1
ATOM 1321 N N . ILE A 1 159 ? -21.282 -13.152 27.719 1.00 91.12 159 ILE A N 1
ATOM 1322 C CA . ILE A 1 159 ? -20.378 -13.806 26.758 1.00 91.12 159 ILE A CA 1
ATOM 1323 C C . ILE A 1 159 ? -21.163 -14.602 25.717 1.00 91.12 159 ILE A C 1
ATOM 1325 O O . ILE A 1 159 ? -20.696 -14.719 24.586 1.00 91.12 159 ILE A O 1
ATOM 1329 N N . ASP A 1 160 ? -22.320 -15.130 26.106 1.00 90.31 160 ASP A N 1
ATOM 1330 C CA . ASP A 1 160 ? -23.118 -16.016 25.271 1.00 90.31 160 ASP A CA 1
ATOM 1331 C C . ASP A 1 160 ? -23.742 -15.267 24.091 1.00 90.31 160 ASP A C 1
ATOM 1333 O O . ASP A 1 160 ? -24.144 -14.105 24.201 1.00 90.31 160 ASP A O 1
ATOM 1337 N N . GLU A 1 161 ? -23.783 -15.954 22.953 1.00 92.06 161 GLU A N 1
ATOM 1338 C CA . GLU A 1 161 ? -24.406 -15.470 21.726 1.00 92.06 161 GLU A CA 1
ATOM 1339 C C . GLU A 1 161 ? -25.936 -15.371 21.901 1.00 92.06 161 GLU A C 1
ATOM 1341 O O . GLU A 1 161 ? -26.527 -16.261 22.518 1.00 92.06 161 GLU A O 1
ATOM 1346 N N . PRO A 1 162 ? -26.600 -14.322 21.375 1.00 92.62 162 PRO A N 1
ATOM 1347 C CA . PRO A 1 162 ? -28.058 -14.222 21.400 1.00 92.62 162 PRO A CA 1
ATOM 1348 C C . PRO A 1 162 ? -28.742 -15.357 20.623 1.00 92.62 162 PRO A C 1
ATOM 1350 O O . PRO A 1 162 ? -28.324 -15.693 19.520 1.00 92.62 162 PRO A O 1
ATOM 1353 N N . ASP A 1 163 ? -29.868 -15.868 21.134 1.00 88.94 163 ASP A N 1
ATOM 1354 C CA . ASP A 1 163 ? -30.603 -16.990 20.516 1.00 88.94 163 ASP A CA 1
ATOM 1355 C C . ASP A 1 163 ? -31.093 -16.709 19.080 1.00 88.94 163 ASP A C 1
ATOM 1357 O O . ASP A 1 163 ? -31.294 -17.630 18.290 1.00 88.94 163 ASP A O 1
ATOM 1361 N N . ASN A 1 164 ? -31.329 -15.437 18.741 1.00 89.94 164 ASN A N 1
ATOM 1362 C CA . ASN A 1 164 ? -31.941 -15.026 17.477 1.00 89.94 164 ASN A CA 1
ATOM 1363 C C . ASN A 1 164 ? -31.027 -14.067 16.707 1.00 89.94 164 ASN A C 1
ATOM 1365 O O . ASN A 1 164 ? -31.203 -12.850 16.765 1.00 89.94 164 ASN A O 1
ATOM 1369 N N . LEU A 1 165 ? -30.076 -14.616 15.950 1.00 92.75 165 LEU A N 1
ATOM 1370 C CA . LEU A 1 165 ? -29.254 -13.845 15.017 1.00 92.75 165 LEU A CA 1
ATOM 1371 C C . LEU A 1 165 ? -29.789 -13.915 13.576 1.00 92.75 165 LEU A C 1
ATOM 1373 O O . LEU A 1 165 ? -30.359 -14.930 13.166 1.00 92.75 165 LEU A O 1
ATOM 1377 N N . PRO A 1 166 ? -29.580 -12.866 12.758 1.00 92.00 166 PRO A N 1
ATOM 1378 C CA . PRO A 1 166 ? -29.844 -12.938 11.327 1.00 92.00 166 PRO A CA 1
ATOM 1379 C C . PRO A 1 166 ? -28.984 -14.014 10.655 1.00 92.00 166 PRO A C 1
ATOM 1381 O O . PRO A 1 166 ? -27.795 -14.127 10.937 1.00 92.00 166 PRO A O 1
ATOM 1384 N N . ASP A 1 167 ? -29.552 -14.742 9.693 1.00 90.50 167 ASP A N 1
ATOM 1385 C CA . ASP A 1 167 ? -28.795 -15.731 8.918 1.00 90.50 167 ASP A CA 1
ATOM 1386 C C . ASP A 1 167 ? -27.869 -15.066 7.880 1.00 90.50 167 ASP A C 1
ATOM 1388 O O . ASP A 1 167 ? -28.207 -14.042 7.275 1.00 90.50 167 ASP A O 1
ATOM 1392 N N . PHE A 1 168 ? -26.708 -15.673 7.640 1.00 91.81 168 PHE A N 1
ATOM 1393 C CA . PHE A 1 168 ? -25.712 -15.257 6.652 1.00 91.81 168 PHE A CA 1
ATOM 1394 C C . PHE A 1 168 ? -25.380 -16.449 5.745 1.00 91.81 168 PHE A C 1
ATOM 1396 O O . PHE A 1 168 ? -24.329 -17.078 5.920 1.00 91.81 168 PHE A O 1
ATOM 1403 N N . PRO A 1 169 ? -26.245 -16.780 4.770 1.00 87.62 169 PRO A N 1
ATOM 1404 C CA . PRO A 1 169 ? -26.040 -17.941 3.915 1.00 87.62 169 PRO A CA 1
ATOM 1405 C C . PRO A 1 169 ? -24.803 -17.754 3.031 1.00 87.62 169 PRO A C 1
ATOM 1407 O O . PRO A 1 169 ? -24.554 -16.663 2.515 1.00 87.62 169 PRO A O 1
ATOM 1410 N N . ILE A 1 170 ? -24.044 -18.836 2.820 1.00 82.56 170 ILE A N 1
ATOM 1411 C CA . ILE A 1 170 ? -22.763 -18.843 2.081 1.00 82.56 170 ILE A CA 1
ATOM 1412 C C . ILE A 1 170 ? -22.875 -18.134 0.719 1.00 82.56 170 ILE A C 1
ATOM 1414 O O . ILE A 1 170 ? -22.003 -17.356 0.351 1.00 82.56 170 ILE A O 1
ATOM 1418 N N . ASN A 1 171 ? -23.987 -18.329 0.006 1.00 81.94 171 ASN A N 1
ATOM 1419 C CA . ASN A 1 171 ? -24.202 -17.769 -1.334 1.00 81.94 171 ASN A CA 1
ATOM 1420 C C . ASN A 1 171 ? -24.471 -16.263 -1.368 1.00 81.94 171 ASN A C 1
ATOM 1422 O O . ASN A 1 171 ? -24.372 -15.655 -2.434 1.00 81.94 171 ASN A O 1
ATOM 1426 N N . ASP A 1 172 ? -24.834 -15.664 -0.235 1.00 87.62 172 ASP A N 1
ATOM 1427 C CA . ASP A 1 172 ? -25.198 -14.250 -0.162 1.00 87.62 172 ASP A CA 1
ATOM 1428 C C . ASP A 1 172 ? -24.285 -13.435 0.763 1.00 87.62 172 ASP A C 1
ATOM 1430 O O . ASP A 1 172 ? -24.432 -12.217 0.882 1.00 87.62 172 ASP A O 1
ATOM 1434 N N . ARG A 1 173 ? -23.259 -14.052 1.350 1.00 93.38 173 ARG A N 1
ATOM 1435 C CA . ARG A 1 173 ? -22.293 -13.339 2.188 1.00 93.38 173 ARG A CA 1
ATOM 1436 C C . ARG A 1 173 ? -20.918 -13.209 1.546 1.00 93.38 173 ARG A C 1
ATOM 1438 O O . ARG A 1 173 ? -20.545 -13.963 0.655 1.00 93.38 173 ARG A O 1
ATOM 1445 N N . LEU A 1 174 ? -20.146 -12.266 2.062 1.00 96.00 174 LEU A N 1
ATOM 1446 C CA . LEU A 1 174 ? -18.688 -12.285 2.022 1.00 96.00 174 LEU A CA 1
ATOM 1447 C C . LEU A 1 174 ? -18.175 -12.521 3.436 1.00 96.00 174 LEU A C 1
ATOM 1449 O O . LEU A 1 174 ? -18.742 -11.971 4.381 1.00 96.00 174 LEU A O 1
ATOM 1453 N N . LYS A 1 175 ? -17.117 -13.319 3.585 1.00 95.62 175 LYS A N 1
ATOM 1454 C CA . LYS A 1 175 ? -16.553 -13.671 4.889 1.00 95.62 175 LYS A CA 1
ATOM 1455 C C . LYS A 1 175 ? -15.045 -13.456 4.906 1.00 95.62 175 LYS A C 1
ATOM 1457 O O . LYS A 1 175 ? -14.320 -13.976 4.060 1.00 95.62 175 LYS A O 1
ATOM 1462 N N . MET A 1 176 ? -14.568 -12.731 5.910 1.00 96.62 176 MET A N 1
ATOM 1463 C CA . MET A 1 176 ? -13.143 -12.623 6.218 1.00 96.62 176 MET A CA 1
ATOM 1464 C C . MET A 1 176 ? -12.877 -12.983 7.674 1.00 96.62 176 MET A C 1
ATOM 1466 O O . MET A 1 176 ? -13.779 -12.926 8.514 1.00 96.62 176 MET A O 1
ATOM 1470 N N . ARG A 1 177 ? -11.639 -13.364 7.973 1.00 96.69 177 ARG A N 1
ATOM 1471 C CA . ARG A 1 177 ? -11.214 -13.742 9.317 1.00 96.69 177 ARG A CA 1
ATOM 1472 C C . ARG A 1 177 ? -9.809 -13.227 9.597 1.00 96.69 177 ARG A C 1
ATOM 1474 O O . ARG A 1 177 ? -8.911 -13.442 8.793 1.00 96.69 177 ARG A O 1
ATOM 1481 N N . PHE A 1 178 ? -9.631 -12.568 10.731 1.00 95.50 178 PHE A N 1
ATOM 1482 C CA . PHE A 1 178 ? -8.323 -12.210 11.268 1.00 95.50 178 PHE A CA 1
ATOM 1483 C C . PHE A 1 178 ? -7.903 -13.293 12.255 1.00 95.50 178 PHE A C 1
ATOM 1485 O O . PHE A 1 178 ? -8.563 -13.444 13.280 1.00 95.50 178 PHE A O 1
ATOM 1492 N N . ASP A 1 179 ? -6.838 -14.032 11.954 1.00 93.19 179 ASP A N 1
ATOM 1493 C CA . ASP A 1 179 ? -6.283 -15.067 12.831 1.00 93.19 179 ASP A CA 1
ATOM 1494 C C . ASP A 1 179 ? -5.056 -14.531 13.569 1.00 93.19 179 ASP A C 1
ATOM 1496 O O . ASP A 1 179 ? -4.195 -13.899 12.968 1.00 93.19 179 ASP A O 1
ATOM 1500 N N . VAL A 1 180 ? -4.927 -14.818 14.861 1.00 89.75 180 VAL A N 1
ATOM 1501 C CA . VAL A 1 180 ? -3.744 -14.456 15.654 1.00 89.75 180 VAL A CA 1
ATOM 1502 C C . VAL A 1 180 ? -3.096 -15.701 16.252 1.00 89.75 180 VAL A C 1
ATOM 1504 O O . VAL A 1 180 ? -3.768 -16.656 16.640 1.00 89.75 180 VAL A O 1
ATOM 1507 N N . GLU A 1 181 ? -1.765 -15.709 16.345 1.00 84.06 181 GLU A N 1
ATOM 1508 C CA . GLU A 1 181 ? -1.034 -16.845 16.928 1.00 84.06 181 GLU A CA 1
ATOM 1509 C C . GLU A 1 181 ? -1.272 -16.972 18.444 1.00 84.06 181 GLU A C 1
ATOM 1511 O O . GLU A 1 181 ? -1.375 -18.073 18.999 1.00 84.06 181 GLU A O 1
ATOM 1516 N N . LYS A 1 182 ? -1.364 -15.817 19.113 1.00 86.00 182 LYS A N 1
ATOM 1517 C CA . LYS A 1 182 ? -1.591 -15.667 20.556 1.00 86.00 182 LYS A CA 1
ATOM 1518 C C . LYS A 1 182 ? -3.047 -15.297 20.836 1.00 86.00 182 LYS A C 1
ATOM 1520 O O . LYS A 1 182 ? -3.807 -15.029 19.920 1.00 86.00 182 LYS A O 1
ATOM 1525 N N . VAL A 1 183 ? -3.427 -15.279 22.109 1.00 88.50 183 VAL A N 1
ATOM 1526 C CA . VAL A 1 183 ? -4.769 -14.852 22.528 1.00 88.50 183 VAL A CA 1
ATOM 1527 C C . VAL A 1 183 ? -4.990 -13.384 22.153 1.00 88.50 183 VAL A C 1
ATOM 1529 O O . VAL A 1 183 ? -4.090 -12.558 22.334 1.00 88.50 183 VAL A O 1
ATOM 1532 N N . LEU A 1 184 ? -6.178 -13.072 21.634 1.00 88.56 184 LEU A N 1
ATOM 1533 C CA . LEU A 1 184 ? -6.584 -11.700 21.350 1.00 88.56 184 LEU A CA 1
ATOM 1534 C C . LEU A 1 184 ? -6.584 -10.852 22.635 1.00 88.56 184 LEU A C 1
ATOM 1536 O O . LEU A 1 184 ? -7.029 -11.326 23.686 1.00 88.56 184 LEU A O 1
ATOM 1540 N N . PRO A 1 185 ? -6.118 -9.591 22.573 1.00 86.94 185 PRO A N 1
ATOM 1541 C CA . PRO A 1 185 ? -6.361 -8.620 23.627 1.00 86.94 185 PRO A CA 1
ATOM 1542 C C . PRO A 1 185 ? -7.834 -8.604 24.061 1.00 86.94 185 PRO A C 1
ATOM 1544 O O . PRO A 1 185 ? -8.725 -8.783 23.227 1.00 86.94 185 PRO A O 1
ATOM 1547 N N . PRO A 1 186 ? -8.119 -8.378 25.353 1.00 84.31 186 PRO A N 1
ATOM 1548 C CA . PRO A 1 186 ? -9.494 -8.269 25.809 1.00 84.31 186 PRO A CA 1
ATOM 1549 C C . PRO A 1 186 ? -10.191 -7.074 25.144 1.00 84.31 186 PRO A C 1
ATOM 1551 O O . PRO A 1 186 ? -9.560 -6.059 24.851 1.00 84.31 186 PRO A O 1
ATOM 1554 N N . ASN A 1 187 ? -11.514 -7.180 24.996 1.00 85.69 187 ASN A N 1
ATOM 1555 C CA . ASN A 1 187 ? -12.411 -6.098 24.580 1.00 85.69 187 ASN A CA 1
ATOM 1556 C C . ASN A 1 187 ? -12.241 -5.597 23.135 1.00 85.69 187 ASN A C 1
ATOM 1558 O O . ASN A 1 187 ? -12.674 -4.485 22.842 1.00 85.69 187 ASN A O 1
ATOM 1562 N N . ILE A 1 188 ? -11.682 -6.382 22.208 1.00 91.75 188 ILE A N 1
ATOM 1563 C CA . ILE A 1 188 ? -11.624 -5.947 20.801 1.00 91.75 188 ILE A CA 1
ATOM 1564 C C . ILE A 1 188 ? -13.030 -5.752 20.233 1.00 91.75 188 ILE A C 1
ATOM 1566 O O . ILE A 1 188 ? -13.288 -4.725 19.607 1.00 91.75 188 ILE A O 1
ATOM 1570 N N . CYS A 1 189 ? -13.962 -6.669 20.508 1.00 92.81 189 CYS A N 1
ATOM 1571 C CA . CYS A 1 189 ? -15.354 -6.489 20.102 1.00 92.81 189 CYS A CA 1
ATOM 1572 C C . CYS A 1 189 ? -15.971 -5.197 20.669 1.00 92.81 189 CYS A C 1
ATOM 1574 O O . CYS A 1 189 ? -16.664 -4.488 19.943 1.00 92.81 189 CYS A O 1
ATOM 1576 N N . THR A 1 190 ? -15.670 -4.831 21.922 1.00 93.62 190 THR A N 1
ATOM 1577 C CA . THR A 1 190 ? -16.106 -3.551 22.512 1.00 93.62 190 THR A CA 1
ATOM 1578 C C . THR A 1 190 ? -15.601 -2.365 21.697 1.00 93.62 190 THR A C 1
ATOM 1580 O O . THR A 1 190 ? -16.393 -1.496 21.347 1.00 93.62 190 THR A O 1
ATOM 1583 N N . ARG A 1 191 ? -14.312 -2.355 21.334 1.00 95.12 191 ARG A N 1
ATOM 1584 C CA . ARG A 1 191 ? -13.719 -1.282 20.522 1.00 95.12 191 ARG A CA 1
ATOM 1585 C C . ARG A 1 191 ? -14.387 -1.186 19.150 1.00 95.12 191 ARG A C 1
ATOM 1587 O O . ARG A 1 191 ? -14.747 -0.094 18.724 1.00 95.12 191 ARG A O 1
ATOM 1594 N N . ILE A 1 192 ? -14.634 -2.325 18.490 1.00 95.44 192 ILE A N 1
ATOM 1595 C CA . ILE A 1 192 ? -15.375 -2.375 17.216 1.00 95.44 192 ILE A CA 1
ATOM 1596 C C . ILE A 1 192 ? -16.757 -1.738 17.388 1.00 95.44 192 ILE A C 1
ATOM 1598 O O . ILE A 1 192 ? -17.117 -0.857 16.614 1.00 95.44 192 ILE A O 1
ATOM 1602 N N . VAL A 1 193 ? -17.517 -2.138 18.411 1.00 95.75 193 VAL A N 1
ATOM 1603 C CA . VAL A 1 193 ? -18.847 -1.574 18.690 1.00 95.75 193 VAL A CA 1
ATOM 1604 C C . VAL A 1 193 ? -18.779 -0.059 18.882 1.00 95.75 193 VAL A C 1
ATOM 1606 O O . VAL A 1 193 ? -19.593 0.649 18.294 1.00 95.75 193 VAL A O 1
ATOM 1609 N N . VAL A 1 194 ? -17.810 0.450 19.652 1.00 95.00 194 VAL A N 1
ATOM 1610 C CA . VAL A 1 194 ? -17.665 1.895 19.882 1.00 95.00 194 VAL A CA 1
ATOM 1611 C C . VAL A 1 194 ? -17.371 2.631 18.574 1.00 95.00 194 VAL A C 1
ATOM 1613 O O . VAL A 1 194 ? -18.139 3.524 18.222 1.00 95.00 194 VAL A O 1
ATOM 1616 N N . HIS A 1 195 ? -16.375 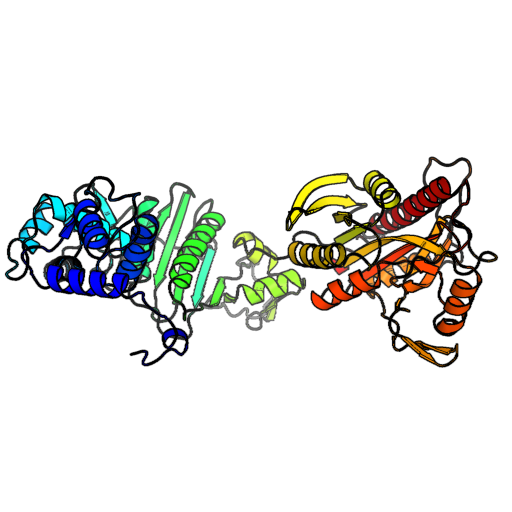2.208 17.788 1.00 94.44 195 HIS A N 1
ATOM 1617 C CA . HIS A 1 195 ? -16.095 2.827 16.483 1.00 94.44 195 HIS A CA 1
ATOM 1618 C C . HIS A 1 195 ? -17.304 2.786 15.541 1.00 94.44 195 HIS A C 1
ATOM 1620 O O . HIS A 1 195 ? -17.615 3.765 14.867 1.00 94.44 195 HIS A O 1
ATOM 1626 N N . ARG A 1 196 ? -18.015 1.653 15.477 1.00 94.75 196 ARG A N 1
ATOM 1627 C CA . ARG A 1 196 ? -19.150 1.497 14.555 1.00 94.75 196 ARG A CA 1
ATOM 1628 C C . ARG A 1 196 ? -20.419 2.207 15.035 1.00 94.75 196 ARG A C 1
ATOM 1630 O O . ARG A 1 196 ? -21.267 2.553 14.212 1.00 94.75 196 ARG A O 1
ATOM 1637 N N . SER A 1 197 ? -20.532 2.506 16.329 1.00 94.06 197 SER A N 1
ATOM 1638 C CA . SER A 1 197 ? -21.627 3.318 16.873 1.00 94.06 197 SER A CA 1
ATOM 1639 C C . SER A 1 197 ? -21.635 4.748 16.324 1.00 94.06 197 SER A C 1
ATOM 1641 O O . SER A 1 197 ? -22.708 5.280 16.045 1.00 94.06 197 SER A O 1
ATOM 1643 N N . GLU A 1 198 ? -20.463 5.331 16.050 1.00 88.38 198 GLU A N 1
ATOM 1644 C CA . GLU A 1 198 ? -20.325 6.683 15.481 1.00 88.38 198 GLU A CA 1
ATOM 1645 C C . GLU A 1 198 ? -20.876 6.775 14.052 1.00 88.38 198 GLU A C 1
ATOM 1647 O O . GLU A 1 198 ? -21.286 7.837 13.585 1.00 88.38 198 GLU A O 1
ATOM 1652 N N . HIS A 1 199 ? -20.949 5.634 13.365 1.00 91.56 199 HIS A N 1
ATOM 1653 C CA . HIS A 1 199 ? -21.557 5.505 12.045 1.00 91.56 199 HIS A CA 1
ATOM 1654 C C . HIS A 1 199 ? -23.065 5.203 12.099 1.00 91.56 199 HIS A C 1
ATOM 1656 O O . HIS A 1 199 ? -23.699 5.058 11.052 1.00 91.56 199 HIS A O 1
ATOM 1662 N N . GLY A 1 200 ? -23.654 5.118 13.298 1.00 91.56 200 GLY A N 1
ATOM 1663 C CA . GLY A 1 200 ? -25.068 4.804 13.498 1.00 91.56 200 GLY A CA 1
ATOM 1664 C C . GLY A 1 200 ? -25.436 3.366 13.127 1.00 91.56 200 GLY A C 1
ATOM 1665 O O . GLY A 1 200 ? -26.576 3.117 12.738 1.00 91.56 200 GLY A O 1
ATOM 1666 N N . GLU A 1 201 ? -24.481 2.433 13.205 1.00 95.19 201 GLU A N 1
ATOM 1667 C CA . GLU A 1 201 ? -24.657 1.044 12.748 1.00 95.19 201 GLU A CA 1
ATOM 1668 C C . GLU A 1 201 ? -25.130 0.086 13.851 1.00 95.19 201 GLU A C 1
ATOM 1670 O O . GLU A 1 201 ? -25.416 -1.081 13.582 1.00 95.19 201 GLU A O 1
ATOM 1675 N N . ILE A 1 202 ? -25.248 0.585 15.086 1.00 93.00 202 ILE A N 1
ATOM 1676 C CA . ILE A 1 202 ? -25.813 -0.133 16.232 1.00 93.00 202 ILE A CA 1
ATOM 1677 C C . ILE A 1 202 ? -27.314 0.164 16.307 1.00 93.00 202 ILE A C 1
ATOM 1679 O O . ILE A 1 202 ? -27.740 1.139 16.931 1.00 93.00 202 ILE A O 1
ATOM 1683 N N . VAL A 1 203 ? -28.117 -0.657 15.627 1.00 86.56 203 VAL A N 1
ATOM 1684 C CA . VAL A 1 203 ? -29.573 -0.454 15.516 1.00 86.56 203 VAL A CA 1
ATOM 1685 C C . VAL A 1 203 ? -30.340 -1.129 16.657 1.00 86.56 203 VAL A C 1
ATOM 1687 O O . VAL A 1 203 ? -31.243 -0.509 17.219 1.00 86.56 203 VAL A O 1
ATOM 1690 N N . ASP A 1 204 ? -29.955 -2.349 17.041 1.00 89.44 204 ASP A N 1
ATOM 1691 C CA . ASP A 1 204 ? -30.580 -3.121 18.122 1.00 89.44 204 ASP A CA 1
ATOM 1692 C C . ASP A 1 204 ? -29.525 -3.641 19.108 1.00 89.44 204 ASP A C 1
ATOM 1694 O O . ASP A 1 204 ? -28.653 -4.429 18.749 1.00 89.44 204 ASP A O 1
ATOM 1698 N N . GLU A 1 205 ? -29.624 -3.212 20.367 1.00 89.00 205 GLU A N 1
ATOM 1699 C CA . GLU A 1 205 ? -28.720 -3.602 21.457 1.00 89.00 205 GLU A CA 1
ATOM 1700 C C . GLU A 1 205 ? -28.848 -5.077 21.851 1.00 89.00 205 GLU A C 1
ATOM 1702 O O . GLU A 1 205 ? -27.907 -5.635 22.409 1.00 89.00 205 GLU A O 1
ATOM 1707 N N . ASN A 1 206 ? -29.961 -5.736 21.513 1.00 90.50 206 ASN A N 1
ATOM 1708 C CA . ASN A 1 206 ? -30.133 -7.171 21.752 1.00 90.50 206 ASN A CA 1
ATOM 1709 C C . ASN A 1 206 ? -29.273 -8.035 20.818 1.00 90.50 206 ASN A C 1
ATOM 1711 O O . ASN A 1 206 ? -29.106 -9.228 21.064 1.00 90.50 206 ASN A O 1
ATOM 1715 N N . LEU A 1 207 ? -28.715 -7.442 19.757 1.00 94.56 207 LEU A N 1
ATOM 1716 C CA . LEU A 1 207 ? -27.796 -8.102 18.829 1.00 94.56 207 LEU A CA 1
ATOM 1717 C C . LEU A 1 207 ? -26.320 -7.837 19.173 1.00 94.56 207 LEU A C 1
ATOM 1719 O O . LEU A 1 207 ? -25.438 -8.052 18.338 1.00 94.56 207 LEU A O 1
ATOM 1723 N N . LEU A 1 208 ? -26.051 -7.351 20.389 1.00 94.69 208 LEU A N 1
ATOM 1724 C CA . LEU A 1 208 ? -24.717 -7.132 20.933 1.00 94.69 208 LEU A CA 1
ATOM 1725 C C . LEU A 1 208 ? -24.468 -8.108 22.081 1.00 94.69 208 LEU A C 1
ATOM 1727 O O . LEU A 1 208 ? -25.279 -8.245 22.994 1.00 94.69 208 LEU A O 1
ATOM 1731 N N . TRP A 1 209 ? -23.290 -8.721 22.086 1.00 95.25 209 TRP A N 1
ATOM 1732 C CA . TRP A 1 209 ? -22.781 -9.497 23.211 1.00 95.25 209 TRP A CA 1
ATOM 1733 C C . TRP A 1 209 ? -21.276 -9.269 23.347 1.00 95.25 209 TRP A C 1
ATOM 1735 O O . TRP A 1 209 ? -20.634 -8.648 22.501 1.00 95.25 209 TRP A O 1
ATOM 1745 N N . ARG A 1 210 ? -20.659 -9.750 24.426 1.00 92.88 210 ARG A N 1
ATOM 1746 C CA . ARG A 1 210 ? -19.240 -9.463 24.707 1.00 92.88 210 ARG A CA 1
ATOM 1747 C C . ARG A 1 210 ? -18.292 -9.978 23.620 1.00 92.88 210 ARG A C 1
ATOM 1749 O O . ARG A 1 210 ? -17.168 -9.491 23.513 1.00 92.88 210 ARG A O 1
ATOM 1756 N N . LYS A 1 211 ? -18.720 -10.982 22.855 1.00 95.06 211 LYS A N 1
ATOM 1757 C CA . LYS A 1 211 ? -17.926 -11.656 21.825 1.00 95.06 211 LYS A CA 1
ATOM 1758 C C . LYS A 1 211 ? -18.472 -11.456 20.415 1.00 95.06 211 LYS A C 1
ATOM 1760 O O . LYS A 1 211 ? -17.996 -12.118 19.500 1.00 95.06 211 LYS A O 1
ATOM 1765 N N . GLY A 1 212 ? -19.413 -10.542 20.204 1.00 95.81 212 GLY A N 1
ATOM 1766 C CA . GLY A 1 212 ? -19.861 -10.240 18.854 1.00 95.81 212 GLY A CA 1
ATOM 1767 C C . GLY A 1 212 ? -20.938 -9.176 18.764 1.00 95.81 212 GLY A C 1
ATOM 1768 O O . GLY A 1 212 ? -21.449 -8.664 19.760 1.00 95.81 212 GLY A O 1
ATOM 1769 N N . VAL A 1 213 ? -21.232 -8.802 17.526 1.00 97.50 213 VAL A N 1
ATOM 1770 C CA . VAL A 1 213 ? -22.208 -7.766 17.205 1.00 97.50 213 VAL A CA 1
ATOM 1771 C C . VAL A 1 213 ? -22.768 -7.965 15.802 1.00 97.50 213 VAL A C 1
ATOM 1773 O O . VAL A 1 213 ? -22.040 -8.329 14.872 1.00 97.50 213 VAL A O 1
ATOM 1776 N N . VAL A 1 214 ? -24.056 -7.665 15.640 1.00 98.12 214 VAL A N 1
ATOM 1777 C CA . VAL A 1 214 ? -24.663 -7.405 14.331 1.00 98.12 214 VAL A CA 1
ATOM 1778 C C . VAL A 1 214 ? -24.672 -5.901 14.058 1.00 98.12 214 VAL A C 1
ATOM 1780 O O . VAL A 1 214 ? -25.153 -5.115 14.870 1.00 98.12 214 VAL A O 1
ATOM 1783 N N . LEU A 1 215 ? -24.145 -5.504 12.901 1.00 97.94 215 LEU A N 1
ATOM 1784 C CA . LEU A 1 215 ? -24.070 -4.117 12.447 1.00 97.94 215 LEU A CA 1
ATOM 1785 C C . LEU A 1 215 ? -24.962 -3.914 11.226 1.00 97.94 215 LEU A C 1
ATOM 1787 O O . LEU A 1 215 ? -24.906 -4.702 10.280 1.00 97.94 215 LEU A O 1
ATOM 1791 N N . GLU A 1 216 ? -25.718 -2.822 11.199 1.00 97.69 216 GLU A N 1
ATOM 1792 C CA . GLU A 1 216 ? -26.578 -2.460 10.072 1.00 97.69 216 GLU A CA 1
ATOM 1793 C C . GLU A 1 216 ? -26.183 -1.103 9.496 1.00 97.69 216 GLU A C 1
ATOM 1795 O O . GLU A 1 216 ? -26.387 -0.058 10.110 1.00 97.69 216 GLU A O 1
ATOM 1800 N N . SER A 1 217 ? -25.645 -1.100 8.276 1.00 96.94 217 SER A N 1
ATOM 1801 C CA . SER A 1 217 ? -25.180 0.129 7.642 1.00 96.94 217 SER A CA 1
ATOM 1802 C C . SER A 1 217 ? -26.148 0.621 6.577 1.00 96.94 217 SER A C 1
ATOM 1804 O O . SER A 1 217 ? -26.225 0.074 5.473 1.00 96.94 217 SER A O 1
ATOM 1806 N N . LYS A 1 218 ? -26.834 1.735 6.863 1.00 95.19 218 LYS A N 1
ATOM 1807 C CA . LYS A 1 218 ? -27.678 2.438 5.877 1.00 95.19 218 LYS A CA 1
ATOM 1808 C C . LYS A 1 218 ? -26.863 2.955 4.687 1.00 95.19 218 LYS A C 1
ATOM 1810 O O . LYS A 1 218 ? -27.353 2.950 3.563 1.00 95.19 218 LYS A O 1
ATOM 1815 N N . LYS A 1 219 ? -25.606 3.357 4.921 1.00 95.06 219 LYS A N 1
ATOM 1816 C CA . LYS A 1 219 ? -24.670 3.837 3.886 1.00 95.06 219 LYS A CA 1
ATOM 1817 C C . LYS A 1 219 ? -24.427 2.783 2.801 1.00 95.06 219 LYS A C 1
ATOM 1819 O O . LYS A 1 219 ? -24.340 3.116 1.616 1.00 95.06 219 LYS A O 1
ATOM 1824 N N . TYR A 1 220 ? -24.309 1.521 3.209 1.00 95.88 220 TYR A N 1
ATOM 1825 C CA . TYR A 1 220 ? -24.006 0.404 2.315 1.00 95.88 220 TYR A CA 1
ATOM 1826 C C . TYR A 1 220 ? -25.225 -0.462 1.972 1.00 95.88 220 TYR A C 1
ATOM 1828 O O . TYR A 1 220 ? -25.115 -1.321 1.099 1.00 95.88 220 TYR A O 1
ATOM 1836 N N . ASN A 1 221 ? -26.368 -0.235 2.625 1.00 96.75 221 ASN A N 1
ATOM 1837 C CA . ASN A 1 221 ? -27.538 -1.110 2.557 1.00 96.75 221 ASN A CA 1
ATOM 1838 C C . ASN A 1 221 ? -27.139 -2.585 2.771 1.00 96.75 221 ASN A C 1
ATOM 1840 O O . ASN A 1 221 ? -27.357 -3.459 1.927 1.00 96.75 221 ASN A O 1
ATOM 1844 N N . ALA A 1 222 ? -26.413 -2.815 3.867 1.00 97.44 222 ALA A N 1
ATOM 1845 C CA . ALA A 1 222 ? -25.765 -4.081 4.172 1.00 97.44 222 ALA A CA 1
ATOM 1846 C C . ALA A 1 222 ? -25.744 -4.345 5.681 1.00 97.44 222 ALA A C 1
ATOM 1848 O O . ALA A 1 222 ? -25.711 -3.414 6.490 1.00 97.44 222 ALA A O 1
ATOM 1849 N N . THR A 1 223 ? -25.714 -5.626 6.037 1.00 98.06 223 THR A N 1
ATOM 1850 C CA . THR A 1 223 ? -25.653 -6.107 7.421 1.00 98.06 223 THR A CA 1
ATOM 1851 C C . THR A 1 223 ? -24.383 -6.922 7.603 1.00 98.06 223 THR A C 1
ATOM 1853 O O . THR A 1 223 ? -24.037 -7.721 6.728 1.00 98.06 223 THR A O 1
ATOM 1856 N N . ALA A 1 224 ? -23.700 -6.739 8.729 1.00 98.25 224 ALA A N 1
ATOM 1857 C CA . ALA A 1 224 ? -22.512 -7.492 9.100 1.00 98.25 224 ALA A CA 1
ATOM 1858 C C . ALA A 1 224 ? -22.717 -8.229 10.423 1.00 98.25 224 ALA A C 1
ATOM 1860 O O . ALA A 1 224 ? -23.356 -7.711 11.328 1.00 98.25 224 ALA A O 1
ATOM 1861 N N . LEU A 1 225 ? -22.135 -9.416 10.535 1.00 97.88 225 LEU A N 1
ATOM 1862 C CA . LEU A 1 225 ? -21.987 -10.175 11.767 1.00 97.88 225 LEU A CA 1
ATOM 1863 C C . LEU A 1 225 ? -20.498 -10.270 12.082 1.00 97.88 225 LEU A C 1
ATOM 1865 O O . LEU A 1 225 ? -19.728 -10.798 11.275 1.00 97.88 225 LEU A O 1
ATOM 1869 N N . VAL A 1 226 ? -20.111 -9.756 13.244 1.00 97.75 226 VAL A N 1
ATOM 1870 C CA . VAL A 1 226 ? -18.750 -9.817 13.776 1.00 97.75 226 VAL A CA 1
ATOM 1871 C C . VAL A 1 226 ? -18.747 -10.765 14.966 1.00 97.75 226 VAL A C 1
ATOM 1873 O O . VAL A 1 226 ? -19.534 -10.579 15.889 1.00 97.75 226 VAL A O 1
ATOM 1876 N N . VAL A 1 227 ? -17.860 -11.759 14.957 1.00 96.38 227 VAL A N 1
ATOM 1877 C CA . VAL A 1 227 ? -17.722 -12.738 16.044 1.00 96.38 227 VAL A CA 1
ATOM 1878 C C . VAL A 1 227 ? -16.256 -12.877 16.436 1.00 96.38 227 VAL A C 1
ATOM 1880 O O . VAL A 1 227 ? -15.397 -13.151 15.597 1.00 96.38 227 VAL A O 1
ATOM 1883 N N . GLU A 1 228 ? -15.980 -12.701 17.721 1.00 95.19 228 GLU A N 1
ATOM 1884 C CA . GLU A 1 228 ? -14.683 -12.836 18.371 1.00 95.19 228 GLU A CA 1
ATOM 1885 C C . GLU A 1 228 ? -14.583 -14.198 19.075 1.00 95.19 228 GLU A C 1
ATOM 1887 O O . GLU A 1 228 ? -15.421 -14.580 19.887 1.00 95.19 228 GLU A O 1
ATOM 1892 N N . THR A 1 229 ? -13.497 -14.913 18.812 1.00 93.25 229 THR A N 1
ATOM 1893 C CA . THR A 1 229 ? -13.078 -16.117 19.547 1.00 93.25 229 THR A CA 1
ATOM 1894 C C . THR A 1 229 ? -11.787 -15.814 20.308 1.00 93.25 229 THR A C 1
ATOM 1896 O O . THR A 1 229 ? -11.283 -14.700 20.256 1.00 93.25 229 THR A O 1
ATOM 1899 N N . GLU A 1 230 ? -11.179 -16.783 20.992 1.00 91.62 230 GLU A N 1
ATOM 1900 C CA . GLU A 1 230 ? -9.894 -16.535 21.670 1.00 91.62 230 GLU A CA 1
ATOM 1901 C C . GLU A 1 230 ? -8.754 -16.132 20.719 1.00 91.62 230 GLU A C 1
ATOM 1903 O O . GLU A 1 230 ? -7.829 -15.433 21.132 1.00 91.62 230 GLU A O 1
ATOM 1908 N N . LYS A 1 231 ? -8.798 -16.587 19.458 1.00 93.31 231 LYS A N 1
ATOM 1909 C CA . LYS A 1 231 ? -7.691 -16.447 18.494 1.00 93.31 231 LYS A CA 1
ATOM 1910 C C . LYS A 1 231 ? -8.100 -15.927 17.121 1.00 93.31 231 LYS A C 1
ATOM 1912 O O . LYS A 1 231 ? -7.282 -15.913 16.204 1.00 93.31 231 LYS A O 1
ATOM 1917 N N . SER A 1 232 ? -9.356 -15.540 16.944 1.00 94.81 232 SER A N 1
ATOM 1918 C CA . SER A 1 232 ? -9.800 -15.010 15.662 1.00 94.81 232 SER A CA 1
ATOM 1919 C C . SER A 1 232 ? -10.976 -14.062 15.784 1.00 94.81 232 SER A C 1
ATOM 1921 O O . SER A 1 232 ? -11.793 -14.202 16.695 1.00 94.81 232 SER A O 1
ATOM 1923 N N . ILE A 1 233 ? -11.074 -13.138 14.831 1.00 97.00 233 ILE A N 1
ATOM 1924 C CA . ILE A 1 233 ? -12.266 -12.320 14.609 1.00 97.00 233 ILE A CA 1
ATOM 1925 C C . ILE A 1 233 ? -12.783 -12.609 13.211 1.00 97.00 233 ILE A C 1
ATOM 1927 O O . ILE A 1 233 ? -12.074 -12.412 12.225 1.00 97.00 233 ILE A O 1
ATOM 1931 N N . THR A 1 234 ? -14.016 -13.092 13.128 1.00 97.12 234 THR A N 1
ATOM 1932 C CA . THR A 1 234 ? -14.701 -13.406 11.876 1.00 97.12 234 THR A CA 1
ATOM 1933 C C . THR A 1 234 ? -15.711 -12.317 11.560 1.00 97.12 234 THR A C 1
ATOM 1935 O O . THR A 1 234 ? -16.486 -11.931 12.428 1.00 97.12 234 THR A O 1
ATOM 1938 N N . ILE A 1 235 ? -15.735 -11.860 10.309 1.00 98.06 235 ILE A N 1
ATOM 1939 C CA . ILE A 1 235 ? -16.707 -10.882 9.816 1.00 98.06 235 ILE A CA 1
ATOM 1940 C C . ILE A 1 235 ? -17.422 -11.468 8.606 1.00 98.06 235 ILE A C 1
ATOM 1942 O O . ILE A 1 235 ? -16.775 -11.839 7.627 1.00 98.06 235 ILE A O 1
ATOM 1946 N N . SER A 1 236 ? -18.749 -11.540 8.678 1.00 97.50 236 SER A N 1
ATOM 1947 C CA . SER A 1 236 ? -19.626 -11.966 7.584 1.00 97.50 236 SER A CA 1
ATOM 1948 C C . SER A 1 236 ? -20.538 -10.816 7.181 1.00 97.50 236 SER A C 1
ATOM 1950 O O . SER A 1 236 ? -21.193 -10.247 8.042 1.00 97.50 236 SER A O 1
ATOM 1952 N N . VAL A 1 237 ? -20.609 -10.469 5.896 1.00 98.12 237 VAL A N 1
ATOM 1953 C CA . VAL A 1 237 ? -21.401 -9.326 5.407 1.00 98.12 237 VAL A CA 1
ATOM 1954 C C . VAL A 1 237 ? -22.325 -9.755 4.278 1.00 98.12 237 VAL A C 1
ATOM 1956 O O . VAL A 1 237 ? -21.868 -10.382 3.324 1.00 98.12 237 VAL A O 1
ATOM 1959 N N . LYS A 1 238 ? -23.602 -9.374 4.353 1.00 97.19 238 LYS A N 1
ATOM 1960 C CA . LYS A 1 238 ? -24.613 -9.564 3.298 1.00 97.19 238 LYS A CA 1
ATOM 1961 C C . LYS A 1 238 ? -25.272 -8.234 2.920 1.00 97.19 238 LYS A C 1
ATOM 1963 O O . LYS A 1 238 ? -25.172 -7.263 3.667 1.00 97.19 238 LYS A O 1
ATOM 1968 N N . GLY A 1 239 ? -25.953 -8.195 1.777 1.00 95.94 239 GLY A N 1
ATOM 1969 C CA . GLY A 1 239 ? -26.618 -6.994 1.255 1.00 95.94 239 GLY A CA 1
ATOM 1970 C C . GLY A 1 239 ? -25.953 -6.411 0.007 1.00 95.94 239 GLY A C 1
ATOM 1971 O O . GLY A 1 239 ? -25.021 -6.995 -0.551 1.00 95.94 239 GLY A O 1
ATOM 1972 N N . GLU A 1 240 ? -26.451 -5.259 -0.444 1.00 94.56 240 GLU A N 1
ATOM 1973 C CA . GLU A 1 240 ? -26.158 -4.713 -1.777 1.00 94.56 240 GLU A CA 1
ATOM 1974 C C . GLU A 1 240 ? -24.687 -4.322 -1.954 1.00 94.56 240 GLU A C 1
ATOM 1976 O O . GLU A 1 240 ? -24.047 -4.738 -2.919 1.00 94.56 240 GLU A O 1
ATOM 1981 N N . LYS A 1 241 ? -24.124 -3.552 -1.012 1.00 95.69 241 LYS A N 1
ATOM 1982 C CA . LYS A 1 241 ? -22.725 -3.087 -1.065 1.00 95.69 241 LYS A CA 1
ATOM 1983 C C . LYS A 1 241 ? -21.833 -3.825 -0.065 1.00 95.69 241 LYS A C 1
ATOM 1985 O O . LYS A 1 241 ? -20.984 -3.223 0.595 1.00 95.69 241 LYS A O 1
ATOM 1990 N N . LYS A 1 242 ? -22.024 -5.146 0.055 1.00 96.12 242 LYS A N 1
ATOM 1991 C CA . LYS A 1 242 ? -21.292 -5.999 1.010 1.00 96.12 242 LYS A CA 1
ATOM 1992 C C . LYS A 1 242 ? -19.771 -5.934 0.859 1.00 96.12 242 LYS A C 1
ATOM 1994 O O . LYS A 1 242 ? -19.076 -5.918 1.866 1.00 96.12 242 LYS A O 1
ATOM 1999 N N . SER A 1 243 ? -19.251 -5.818 -0.365 1.00 94.88 243 SER A N 1
ATOM 2000 C CA . SER A 1 243 ? -17.811 -5.662 -0.622 1.00 94.88 243 SER A CA 1
ATOM 2001 C C . SER A 1 243 ? -17.244 -4.365 -0.039 1.00 94.88 243 SER A C 1
ATOM 2003 O O . SER A 1 243 ? -16.206 -4.388 0.614 1.00 94.88 243 SER A O 1
ATOM 2005 N N . GLN A 1 244 ? -17.935 -3.237 -0.239 1.00 94.88 244 GLN A N 1
ATOM 2006 C CA . GLN A 1 244 ? -17.518 -1.934 0.286 1.00 94.88 244 GLN A CA 1
ATOM 2007 C C . GLN A 1 244 ? -17.638 -1.886 1.810 1.00 94.88 244 GLN A C 1
ATOM 2009 O O . GLN A 1 244 ? -16.731 -1.387 2.470 1.00 94.88 244 GLN A O 1
ATOM 2014 N N . PHE A 1 245 ? -18.723 -2.430 2.374 1.00 97.62 245 PHE A N 1
ATOM 2015 C CA . PHE A 1 245 ? -18.889 -2.460 3.827 1.00 97.62 245 PHE A CA 1
ATOM 2016 C C . PHE A 1 245 ? -17.839 -3.353 4.496 1.00 97.62 245 PHE A C 1
ATOM 2018 O O . PHE A 1 245 ? -17.232 -2.963 5.488 1.00 97.62 245 PHE A O 1
ATOM 2025 N N . LEU A 1 246 ? -17.550 -4.521 3.917 1.00 97.31 246 LEU A N 1
ATOM 2026 C CA . LEU A 1 246 ? -16.492 -5.396 4.412 1.00 97.31 246 LEU A CA 1
ATOM 2027 C C . LEU A 1 246 ? -15.112 -4.718 4.343 1.00 97.31 246 LEU A C 1
ATOM 2029 O O . LEU A 1 246 ? -14.331 -4.854 5.279 1.00 97.31 246 LEU A O 1
ATOM 2033 N N . ALA A 1 247 ? -14.811 -3.972 3.275 1.00 94.62 247 ALA A N 1
ATOM 2034 C CA . ALA A 1 247 ? -13.559 -3.221 3.161 1.00 94.62 247 ALA A CA 1
ATOM 2035 C C . ALA A 1 247 ? -13.427 -2.118 4.232 1.00 94.62 247 ALA A C 1
ATOM 2037 O O . ALA A 1 247 ? -12.345 -1.939 4.785 1.00 94.62 247 ALA A O 1
ATOM 2038 N N . ASP A 1 248 ? -14.522 -1.433 4.566 1.00 95.25 248 ASP A N 1
ATOM 2039 C CA . ASP A 1 248 ? -14.588 -0.428 5.639 1.00 95.25 248 ASP A CA 1
ATOM 2040 C C . ASP A 1 248 ? -14.382 -1.054 7.034 1.00 95.25 248 ASP A C 1
ATOM 2042 O O . ASP A 1 248 ? -13.605 -0.565 7.859 1.00 95.25 248 ASP A O 1
ATOM 2046 N N . LEU A 1 249 ? -15.004 -2.212 7.282 1.00 96.94 249 LEU A N 1
ATOM 2047 C CA . LEU A 1 249 ? -14.788 -2.986 8.508 1.00 96.94 249 LEU A CA 1
ATOM 2048 C C . LEU A 1 249 ? -13.358 -3.531 8.598 1.00 96.94 249 LEU A C 1
ATOM 2050 O O . LEU A 1 249 ? -12.768 -3.537 9.677 1.00 96.94 249 LEU A O 1
ATOM 2054 N N . ARG A 1 250 ? -12.773 -3.956 7.471 1.00 95.50 250 ARG A N 1
ATOM 2055 C CA . ARG A 1 250 ? -11.373 -4.399 7.395 1.00 95.50 250 ARG A CA 1
ATOM 2056 C C . ARG A 1 250 ? -10.434 -3.286 7.846 1.00 95.50 250 ARG A C 1
ATOM 2058 O O . ARG A 1 250 ? -9.520 -3.565 8.614 1.00 95.50 250 ARG A O 1
ATOM 2065 N N . GLU A 1 251 ? -10.671 -2.058 7.396 1.00 92.00 251 GLU A N 1
ATOM 2066 C CA . GLU A 1 251 ? -9.873 -0.895 7.790 1.00 92.00 251 GLU A CA 1
ATOM 2067 C C . GLU A 1 251 ? -10.055 -0.552 9.271 1.00 92.00 251 GLU A C 1
ATOM 2069 O O . GLU A 1 251 ? -9.077 -0.343 9.983 1.00 92.00 251 GLU A O 1
ATOM 2074 N N . THR A 1 252 ? -11.297 -0.603 9.767 1.00 93.75 252 THR A N 1
ATOM 2075 C CA . THR A 1 252 ? -11.589 -0.419 11.198 1.00 93.75 252 THR A CA 1
ATOM 2076 C C . THR A 1 252 ? -10.778 -1.401 12.053 1.00 93.75 252 THR A C 1
ATOM 2078 O O . THR A 1 252 ? -10.107 -0.993 12.998 1.00 93.75 252 THR A O 1
ATOM 2081 N N . LEU A 1 253 ? -10.784 -2.695 11.707 1.00 93.38 253 LEU A N 1
ATOM 2082 C CA . LEU A 1 253 ? -10.020 -3.697 12.453 1.00 93.38 253 LEU A CA 1
ATOM 2083 C C . LEU A 1 253 ? -8.508 -3.509 12.305 1.00 93.38 253 LEU A C 1
ATOM 2085 O O . LEU A 1 253 ? -7.800 -3.698 13.288 1.00 93.38 253 LEU A O 1
ATOM 2089 N N . ARG A 1 254 ? -8.003 -3.130 11.122 1.00 89.88 254 ARG A N 1
ATOM 2090 C CA . ARG A 1 254 ? -6.574 -2.825 10.935 1.00 89.88 254 ARG A CA 1
ATOM 2091 C C . ARG A 1 254 ? -6.121 -1.706 11.867 1.00 89.88 254 ARG A C 1
ATOM 2093 O O . ARG A 1 254 ? -5.169 -1.919 12.603 1.00 89.88 254 ARG A O 1
ATOM 2100 N N . ASN A 1 255 ? -6.867 -0.607 11.945 1.00 88.50 255 ASN A N 1
ATOM 2101 C CA . ASN A 1 255 ? -6.560 0.501 12.855 1.00 88.50 255 ASN A CA 1
ATOM 2102 C C . ASN A 1 255 ? -6.545 0.063 14.330 1.00 88.50 255 ASN A C 1
ATOM 2104 O O . ASN A 1 255 ? -5.643 0.429 15.085 1.00 88.50 255 ASN A O 1
ATOM 2108 N N . ILE A 1 256 ? -7.509 -0.771 14.737 1.00 90.94 256 ILE A N 1
ATOM 2109 C CA . ILE A 1 256 ? -7.542 -1.359 16.084 1.00 90.94 256 ILE A CA 1
ATOM 2110 C C . ILE A 1 256 ? -6.310 -2.243 16.321 1.00 90.94 256 ILE A C 1
ATOM 2112 O O . ILE A 1 256 ? -5.701 -2.167 17.385 1.00 90.94 256 ILE A O 1
ATOM 2116 N N . PHE A 1 257 ? -5.938 -3.091 15.360 1.00 87.50 257 PHE A N 1
ATOM 2117 C CA . PHE A 1 257 ? -4.788 -3.987 15.486 1.00 87.50 257 PHE A CA 1
ATOM 2118 C C . PHE A 1 257 ? -3.450 -3.242 15.482 1.00 87.50 257 PHE A C 1
ATOM 2120 O O . PHE A 1 257 ? -2.587 -3.569 16.295 1.00 87.50 257 PHE A O 1
ATOM 2127 N N . ASP A 1 258 ? -3.307 -2.202 14.661 1.00 85.06 258 ASP A N 1
ATOM 2128 C CA . ASP A 1 258 ? -2.111 -1.359 14.567 1.00 85.06 258 ASP A CA 1
ATOM 2129 C C . ASP A 1 258 ? -1.834 -0.603 15.876 1.00 85.06 258 ASP A C 1
ATOM 2131 O O . ASP A 1 258 ? -0.682 -0.296 16.201 1.00 85.06 258 ASP A O 1
ATOM 2135 N N . SER A 1 259 ? -2.865 -0.381 16.702 1.00 84.25 259 SER A N 1
ATOM 2136 C CA . SER A 1 259 ? -2.693 0.153 18.056 1.00 84.25 259 SER A CA 1
ATOM 2137 C C . SER A 1 259 ? -1.932 -0.811 18.988 1.00 84.25 259 SER A C 1
ATOM 2139 O O . SER A 1 259 ? -1.439 -0.396 20.040 1.00 84.25 259 SER A O 1
ATOM 2141 N N . TYR A 1 260 ? -1.810 -2.096 18.636 1.00 82.06 260 TYR A N 1
ATOM 2142 C CA . TYR A 1 260 ? -1.071 -3.107 19.393 1.00 82.06 260 TYR A CA 1
ATOM 2143 C C . TYR A 1 260 ? 0.256 -3.446 18.699 1.00 82.06 260 TYR A C 1
ATOM 2145 O O . TYR A 1 260 ? 0.324 -4.290 17.813 1.00 82.06 260 TYR A O 1
ATOM 2153 N N . LYS A 1 261 ? 1.371 -2.901 19.203 1.00 72.44 261 LYS A N 1
ATOM 2154 C CA . LYS A 1 261 ? 2.730 -3.055 18.621 1.00 72.44 261 LYS A CA 1
ATOM 2155 C C . LYS A 1 261 ? 3.224 -4.496 18.373 1.00 72.44 261 LYS A C 1
ATOM 2157 O O . LYS A 1 261 ? 4.252 -4.690 17.726 1.00 72.44 261 LYS A O 1
ATOM 2162 N N . THR A 1 262 ? 2.574 -5.503 18.954 1.00 70.94 262 THR A N 1
ATOM 2163 C CA . THR A 1 262 ? 3.016 -6.913 18.919 1.00 70.94 262 THR A CA 1
ATOM 2164 C C . THR A 1 262 ? 1.992 -7.865 18.308 1.00 70.94 262 THR A C 1
ATOM 2166 O O . THR A 1 262 ? 2.204 -9.078 18.344 1.00 70.94 262 THR A O 1
ATOM 2169 N N . LEU A 1 263 ? 0.891 -7.339 17.769 1.00 73.94 263 LEU A N 1
ATOM 2170 C CA . LEU A 1 263 ? -0.195 -8.141 17.231 1.00 73.94 263 LEU A CA 1
ATOM 2171 C C . LEU A 1 263 ? -0.239 -7.992 15.713 1.00 73.94 263 LEU A C 1
ATOM 2173 O O . LEU A 1 263 ? -0.539 -6.924 15.199 1.00 73.94 263 LEU A O 1
ATOM 2177 N N . TYR A 1 264 ? 0.054 -9.081 15.011 1.00 77.81 264 TYR A N 1
ATOM 2178 C CA . TYR A 1 264 ? 0.069 -9.123 13.551 1.00 77.81 264 TYR A CA 1
ATOM 2179 C C . TYR A 1 264 ? -0.885 -10.224 13.097 1.00 77.81 264 TYR A C 1
ATOM 2181 O O . TYR A 1 264 ? -0.465 -11.375 12.962 1.00 77.81 264 TYR A O 1
ATOM 2189 N N . PRO A 1 265 ? -2.184 -9.922 12.967 1.00 86.31 265 PRO A N 1
ATOM 2190 C CA . PRO A 1 265 ? -3.151 -10.921 12.556 1.00 86.31 265 PRO A CA 1
ATOM 2191 C C . PRO A 1 265 ? -2.950 -11.315 11.089 1.00 86.31 265 PRO A C 1
ATOM 2193 O O . PRO A 1 265 ? -2.752 -10.466 10.220 1.00 86.31 265 PRO A O 1
ATOM 2196 N N . ASP A 1 266 ? -3.066 -12.607 10.806 1.00 90.50 266 ASP A N 1
ATOM 2197 C CA . ASP A 1 266 ? -3.143 -13.138 9.452 1.00 90.50 266 ASP A CA 1
ATOM 2198 C C . ASP A 1 266 ? -4.575 -12.975 8.929 1.00 90.50 266 ASP A C 1
ATOM 2200 O O . ASP A 1 266 ? -5.513 -13.627 9.398 1.00 90.50 266 ASP A O 1
ATOM 2204 N N . LEU A 1 267 ? -4.755 -12.055 7.981 1.00 94.69 267 LEU A N 1
ATOM 2205 C CA . LEU A 1 267 ? -6.047 -11.774 7.366 1.00 94.69 267 LEU A CA 1
ATOM 2206 C C . LEU A 1 267 ? -6.343 -12.788 6.264 1.00 94.69 267 LEU A C 1
ATOM 2208 O O . LEU A 1 267 ? -5.621 -12.868 5.269 1.00 94.69 267 LEU A O 1
ATOM 2212 N N . LYS A 1 268 ? -7.448 -13.516 6.415 1.00 96.25 268 LYS A N 1
ATOM 2213 C CA . LYS A 1 268 ? -7.909 -14.558 5.498 1.00 96.25 268 LYS A CA 1
ATOM 2214 C C . LYS A 1 268 ? -9.284 -14.249 4.929 1.00 96.25 268 LYS A C 1
ATOM 2216 O O . LYS A 1 268 ? -10.118 -13.633 5.591 1.00 96.25 268 LYS A O 1
ATOM 2221 N N . TYR A 1 269 ? -9.538 -14.749 3.726 1.00 96.00 269 TYR A N 1
ATOM 2222 C CA . TYR A 1 269 ? -10.804 -14.579 3.016 1.00 96.00 269 TYR A CA 1
ATOM 2223 C C . TYR A 1 269 ? -11.377 -15.922 2.581 1.00 96.00 269 TYR A C 1
ATOM 2225 O O . TYR A 1 269 ? -10.632 -16.821 2.183 1.00 96.00 269 TYR A O 1
ATOM 2233 N N . GLU A 1 270 ? -12.703 -16.046 2.643 1.00 94.06 270 GLU A N 1
ATOM 2234 C CA . GLU A 1 270 ? -13.429 -17.201 2.106 1.00 94.06 270 GLU A CA 1
ATOM 2235 C C . GLU A 1 270 ? -13.356 -17.177 0.580 1.00 94.06 270 GLU A C 1
ATOM 2237 O O . GLU A 1 270 ? -13.830 -16.233 -0.048 1.00 94.06 270 GLU A O 1
ATOM 2242 N N . VAL A 1 271 ? -12.745 -18.200 -0.020 1.00 91.62 271 VAL A N 1
ATOM 2243 C CA . VAL A 1 271 ? -12.582 -18.308 -1.474 1.00 91.62 271 VAL A CA 1
ATOM 2244 C C . VAL A 1 271 ? -13.953 -18.417 -2.136 1.00 91.62 271 VAL A C 1
ATOM 2246 O O . VAL A 1 271 ? -14.728 -19.324 -1.840 1.00 91.62 271 VAL A O 1
ATOM 2249 N N . LEU A 1 272 ? -14.245 -17.496 -3.059 1.00 86.94 272 LEU A N 1
ATOM 2250 C CA . LEU A 1 272 ? -15.538 -17.435 -3.733 1.00 86.94 272 LEU A CA 1
ATOM 2251 C C . LEU A 1 272 ? -15.551 -18.362 -4.942 1.00 86.94 272 LEU A C 1
ATOM 2253 O O . LEU A 1 272 ? -15.067 -18.017 -6.021 1.00 86.94 272 LEU A O 1
ATOM 2257 N N . GLU A 1 273 ? -16.173 -19.519 -4.782 1.00 70.94 273 GLU A N 1
ATOM 2258 C CA . GLU A 1 273 ? -16.451 -20.431 -5.884 1.00 70.94 273 GLU A CA 1
ATOM 2259 C C . GLU A 1 273 ? -17.922 -20.346 -6.317 1.00 70.94 273 GLU A C 1
ATOM 2261 O O . GLU A 1 273 ? -18.787 -19.936 -5.539 1.00 70.94 273 GLU A O 1
ATOM 2266 N N . PRO A 1 274 ? -18.260 -20.721 -7.562 1.00 52.66 274 PRO A N 1
ATOM 2267 C CA . PRO A 1 274 ? -19.646 -20.962 -7.915 1.00 52.66 274 PRO A CA 1
ATOM 2268 C C . PRO A 1 274 ? -20.149 -22.159 -7.106 1.00 52.66 274 PRO A C 1
ATOM 2270 O O . PRO A 1 274 ? -19.733 -23.300 -7.317 1.00 52.66 274 PRO A O 1
ATOM 2273 N N . VAL A 1 275 ? -21.054 -21.889 -6.173 1.00 43.22 275 VAL A N 1
ATOM 2274 C CA . VAL A 1 275 ? -21.780 -22.926 -5.456 1.00 43.22 275 VAL A CA 1
ATOM 2275 C C . VAL A 1 275 ? -22.626 -23.719 -6.458 1.00 43.22 275 VAL A C 1
ATOM 2277 O O . VAL A 1 275 ? -23.454 -23.172 -7.181 1.00 43.22 275 VAL A O 1
ATOM 2280 N N . HIS A 1 276 ? -22.345 -25.023 -6.513 1.00 45.47 276 HIS A N 1
ATOM 2281 C CA . HIS A 1 276 ? -23.064 -26.074 -7.236 1.00 45.47 276 HIS A CA 1
ATOM 2282 C C . HIS A 1 276 ? -23.209 -25.898 -8.762 1.00 45.47 276 HIS A C 1
ATOM 2284 O O . HIS A 1 276 ? -24.297 -25.636 -9.279 1.00 45.47 276 HIS A O 1
ATOM 2290 N N . SER A 1 277 ? -22.170 -26.252 -9.533 1.00 33.94 277 SER A N 1
ATOM 2291 C CA . SER A 1 277 ? -22.460 -26.934 -10.800 1.00 33.94 277 SER A CA 1
ATOM 2292 C C . SER A 1 277 ? -23.129 -28.255 -10.438 1.00 33.94 277 SER A C 1
ATOM 2294 O O . SER A 1 277 ? -22.534 -29.064 -9.721 1.00 33.94 277 SER A O 1
ATOM 2296 N N . LYS A 1 278 ? -24.371 -28.446 -10.888 1.00 35.94 278 LYS A N 1
ATOM 2297 C CA . LYS A 1 278 ? -25.082 -29.727 -10.851 1.00 35.94 278 LYS A CA 1
ATOM 2298 C C . LYS A 1 278 ? -24.097 -30.877 -11.043 1.00 35.94 278 LYS A C 1
ATOM 2300 O O . LYS A 1 278 ? -23.280 -30.832 -11.960 1.00 35.94 278 LYS A O 1
ATOM 2305 N N . ALA A 1 279 ? -24.200 -31.878 -10.175 1.00 38.84 279 ALA A N 1
ATOM 2306 C CA . ALA A 1 279 ? -23.525 -33.151 -10.325 1.00 38.84 279 ALA A CA 1
ATOM 2307 C C . ALA A 1 279 ? -23.728 -33.667 -11.757 1.00 38.84 279 ALA A C 1
ATOM 2309 O O . ALA A 1 279 ? -24.788 -34.172 -12.118 1.00 38.84 279 ALA A O 1
ATOM 2310 N N . THR A 1 280 ? -22.704 -33.512 -12.583 1.00 39.47 280 THR A N 1
ATOM 2311 C CA . THR A 1 280 ? -22.555 -34.278 -13.809 1.00 39.47 280 THR A CA 1
ATOM 2312 C C . THR A 1 280 ? -21.319 -35.122 -13.609 1.00 39.47 280 THR A C 1
ATOM 2314 O O . THR A 1 280 ? -20.201 -34.617 -13.619 1.00 39.47 280 THR A O 1
ATOM 2317 N N . THR A 1 281 ? -21.584 -36.415 -13.442 1.00 41.56 281 THR A N 1
ATOM 2318 C CA . THR A 1 281 ? -20.674 -37.559 -13.312 1.00 41.56 281 THR A CA 1
ATOM 2319 C C . THR A 1 281 ? -20.193 -37.900 -11.896 1.00 41.56 281 THR A C 1
ATOM 2321 O O . THR A 1 281 ? -19.602 -37.096 -11.185 1.00 41.56 281 THR A O 1
ATOM 2324 N N . ASN A 1 282 ? -20.497 -39.147 -11.516 1.00 40.22 282 ASN A N 1
ATOM 2325 C CA . ASN A 1 282 ? -20.189 -39.836 -10.264 1.00 40.22 282 ASN A CA 1
ATOM 2326 C C . ASN A 1 282 ? -18.682 -39.878 -9.960 1.00 40.22 282 ASN A C 1
ATOM 2328 O O . ASN A 1 282 ? -18.021 -40.890 -10.201 1.00 40.22 282 ASN A O 1
ATOM 2332 N N . ARG A 1 283 ? -18.138 -38.805 -9.391 1.00 45.38 283 ARG A N 1
ATOM 2333 C CA . ARG A 1 283 ? -16.993 -38.883 -8.483 1.00 45.38 283 ARG A CA 1
ATOM 2334 C C . ARG A 1 283 ? -17.319 -38.027 -7.274 1.00 45.38 283 ARG A C 1
ATOM 2336 O O . ARG A 1 283 ? -17.606 -36.845 -7.430 1.00 45.38 283 ARG A O 1
ATOM 2343 N N . ASP A 1 284 ? -17.347 -38.672 -6.116 1.00 43.94 284 ASP A N 1
ATOM 2344 C CA . ASP A 1 284 ? -17.695 -38.106 -4.818 1.00 43.94 284 ASP A CA 1
ATOM 2345 C C . ASP A 1 284 ? -16.954 -36.787 -4.563 1.00 43.94 284 ASP A C 1
ATOM 2347 O O . ASP A 1 284 ? -15.780 -36.772 -4.196 1.00 43.94 284 ASP A O 1
ATOM 2351 N N . LEU A 1 285 ? -17.639 -35.660 -4.768 1.00 48.78 285 LEU A N 1
ATOM 2352 C CA . LEU A 1 285 ? -17.224 -34.388 -4.192 1.00 48.78 285 LEU A CA 1
ATOM 2353 C C . LEU A 1 285 ? -17.563 -34.463 -2.704 1.00 48.78 285 LEU A C 1
ATOM 2355 O O . LEU A 1 285 ? -18.735 -34.401 -2.330 1.00 48.78 285 LEU A O 1
ATOM 2359 N N . THR A 1 286 ? -16.553 -34.618 -1.851 1.00 51.56 286 THR A N 1
ATOM 2360 C CA . THR A 1 286 ? -16.716 -34.425 -0.408 1.00 51.56 286 THR A CA 1
ATOM 2361 C C . THR A 1 286 ? -17.207 -33.003 -0.155 1.00 51.56 286 THR A C 1
ATOM 2363 O O . THR A 1 286 ? -16.503 -32.036 -0.447 1.00 51.56 286 THR A O 1
ATOM 2366 N N . VAL A 1 287 ? -18.426 -32.863 0.373 1.00 53.50 287 VAL A N 1
ATOM 2367 C CA . VAL A 1 287 ? -18.957 -31.566 0.807 1.00 53.50 287 VAL A CA 1
ATOM 2368 C C . VAL A 1 287 ? -18.068 -31.079 1.947 1.00 53.50 287 VAL A C 1
ATOM 2370 O O . VAL A 1 287 ? -17.990 -31.722 2.990 1.00 53.50 287 VAL A O 1
ATOM 2373 N N . ARG A 1 288 ? -17.356 -29.969 1.740 1.00 60.47 288 ARG A N 1
ATOM 2374 C CA . ARG A 1 288 ? -16.607 -29.321 2.820 1.00 60.47 288 ARG A CA 1
ATOM 2375 C C . ARG A 1 288 ? -17.589 -28.841 3.891 1.00 60.47 288 ARG A C 1
ATOM 2377 O O . ARG A 1 288 ? -18.508 -28.092 3.568 1.00 60.47 288 ARG A O 1
ATOM 2384 N N . GLU A 1 289 ? -17.357 -29.220 5.145 1.00 57.47 289 GLU A N 1
ATOM 2385 C CA . GLU A 1 289 ? -18.080 -28.657 6.296 1.00 57.47 289 GLU A CA 1
ATOM 2386 C C . GLU A 1 289 ? -17.674 -27.194 6.553 1.00 57.47 289 GLU A C 1
ATOM 2388 O O . GLU A 1 289 ? -18.515 -26.375 6.915 1.00 57.47 289 GLU A O 1
ATOM 2393 N N . GLU A 1 290 ? -16.409 -26.836 6.280 1.00 65.81 290 GLU A N 1
ATOM 2394 C CA . GLU A 1 290 ? -15.894 -25.469 6.411 1.00 65.81 290 GLU A CA 1
ATOM 2395 C C . GLU A 1 290 ? -15.393 -24.878 5.077 1.00 65.81 290 GLU A C 1
ATOM 2397 O O . GLU A 1 290 ? -14.695 -25.553 4.306 1.00 65.81 290 GLU A O 1
ATOM 2402 N N . PRO A 1 291 ? -15.695 -23.597 4.789 1.00 80.56 291 PRO A N 1
ATOM 2403 C CA . PRO A 1 291 ? -15.253 -22.940 3.564 1.00 80.56 291 PRO A CA 1
ATOM 2404 C C . PRO A 1 291 ? -13.723 -22.816 3.489 1.00 80.56 291 PRO A C 1
ATOM 2406 O O . PRO A 1 291 ? -13.036 -22.676 4.501 1.00 80.56 291 PRO A O 1
ATOM 2409 N N . LEU A 1 292 ? -13.173 -22.835 2.269 1.00 88.69 292 LEU A N 1
ATOM 2410 C CA . LEU A 1 292 ? -11.744 -22.606 2.044 1.00 88.69 292 LEU A CA 1
ATOM 2411 C C . LEU A 1 292 ? -11.378 -21.165 2.413 1.00 88.69 292 LEU A C 1
ATOM 2413 O O . LEU A 1 292 ? -11.839 -20.231 1.762 1.00 88.69 292 LEU A O 1
ATOM 2417 N N . LEU A 1 293 ? -10.511 -20.992 3.409 1.00 91.81 293 LEU A N 1
ATOM 2418 C CA . LEU A 1 293 ? -9.923 -19.702 3.765 1.00 91.81 293 LEU A CA 1
ATOM 2419 C C . LEU A 1 293 ? -8.470 -19.644 3.287 1.00 91.81 293 LEU A C 1
ATOM 2421 O O . LEU A 1 293 ? -7.678 -20.523 3.627 1.00 91.81 293 LEU A O 1
ATOM 2425 N N . LEU A 1 294 ? -8.114 -18.600 2.539 1.00 94.38 294 LEU A N 1
ATOM 2426 C CA . LEU A 1 294 ? -6.732 -18.313 2.134 1.00 94.38 294 LEU A CA 1
ATOM 2427 C C . LEU A 1 294 ? -6.299 -16.953 2.670 1.00 94.38 294 LEU A C 1
ATOM 2429 O O . LEU A 1 294 ? -7.126 -16.043 2.763 1.00 94.38 294 LEU A O 1
ATOM 2433 N N . SER A 1 295 ? -5.016 -16.808 3.015 1.00 94.12 295 SER A N 1
ATOM 2434 C CA . SER A 1 295 ? -4.497 -15.515 3.467 1.00 94.12 295 SER A CA 1
ATOM 2435 C C . SER A 1 295 ? -4.495 -14.487 2.341 1.00 94.12 295 SER A C 1
ATOM 2437 O O . SER A 1 295 ? -4.399 -14.822 1.157 1.00 94.12 295 SER A O 1
ATOM 2439 N N . GLU A 1 296 ? -4.570 -13.208 2.708 1.00 90.38 296 GLU A N 1
ATOM 2440 C CA . GLU A 1 296 ? -4.459 -12.095 1.769 1.00 90.38 296 GLU A CA 1
ATOM 2441 C C . GLU A 1 296 ? -3.170 -12.196 0.946 1.00 90.38 296 GLU A C 1
ATOM 2443 O O . GLU A 1 296 ? -3.189 -11.951 -0.257 1.00 90.38 296 GLU A O 1
ATOM 2448 N N . ILE A 1 297 ? -2.066 -12.598 1.587 1.00 86.12 297 ILE A N 1
ATOM 2449 C CA . ILE A 1 297 ? -0.758 -12.776 0.946 1.00 86.12 297 ILE A CA 1
ATOM 2450 C C . ILE A 1 297 ? -0.831 -13.874 -0.116 1.00 86.12 297 ILE A C 1
ATOM 2452 O O . ILE A 1 297 ? -0.407 -13.645 -1.245 1.00 86.12 297 ILE A O 1
ATOM 2456 N N . GLN A 1 298 ? -1.411 -15.033 0.211 1.00 90.50 298 GLN A N 1
ATOM 2457 C CA . GLN A 1 298 ? -1.578 -16.124 -0.750 1.00 90.50 298 GLN A CA 1
ATOM 2458 C C . GLN A 1 298 ? -2.465 -15.699 -1.921 1.00 90.50 298 GLN A C 1
ATOM 2460 O O . GLN A 1 298 ? -2.108 -15.915 -3.073 1.00 90.50 298 GLN A O 1
ATOM 2465 N N . ILE A 1 299 ? -3.607 -15.062 -1.651 1.00 91.38 299 ILE A N 1
ATOM 2466 C CA . ILE A 1 299 ? -4.511 -14.616 -2.716 1.00 91.38 299 ILE A CA 1
ATOM 2467 C C . ILE A 1 299 ? -3.803 -13.618 -3.639 1.00 91.38 299 ILE A C 1
ATOM 2469 O O . ILE A 1 299 ? -3.844 -13.795 -4.855 1.00 91.38 299 ILE A O 1
ATOM 2473 N N . LYS A 1 300 ? -3.099 -12.626 -3.078 1.00 85.62 300 LYS A N 1
ATOM 2474 C CA . LYS A 1 300 ? -2.297 -11.663 -3.848 1.00 85.62 300 LYS A CA 1
ATOM 2475 C C . LYS A 1 300 ? -1.242 -12.357 -4.694 1.00 85.62 300 LYS A C 1
ATOM 2477 O O . LYS A 1 300 ? -1.190 -12.115 -5.891 1.00 85.62 300 LYS A O 1
ATOM 2482 N N . GLU A 1 301 ? -0.451 -13.247 -4.102 1.00 81.44 301 GLU A N 1
ATOM 2483 C CA . GLU A 1 301 ? 0.627 -13.948 -4.800 1.00 81.44 301 GLU A CA 1
ATOM 2484 C C . GLU A 1 301 ? 0.111 -14.750 -6.000 1.00 81.44 301 GLU A C 1
ATOM 2486 O O . GLU A 1 301 ? 0.700 -14.696 -7.078 1.00 81.44 301 GLU A O 1
ATOM 2491 N N . TYR A 1 302 ? -0.994 -15.480 -5.836 1.00 85.19 302 TYR A N 1
ATOM 2492 C CA . TYR A 1 302 ? -1.572 -16.282 -6.913 1.00 85.19 302 TYR A CA 1
ATOM 2493 C C . TYR A 1 302 ? -2.198 -15.417 -8.008 1.00 85.19 302 TYR A C 1
ATOM 2495 O O . TYR A 1 302 ? -2.017 -15.730 -9.182 1.00 85.19 302 TYR A O 1
ATOM 2503 N N . ILE A 1 303 ? -2.890 -14.329 -7.652 1.00 80.38 303 ILE A N 1
ATOM 2504 C CA . ILE A 1 303 ? -3.447 -13.400 -8.645 1.00 80.38 303 ILE A CA 1
ATOM 2505 C C . ILE A 1 303 ? -2.316 -12.690 -9.399 1.00 80.38 303 ILE A C 1
ATOM 2507 O O . ILE A 1 303 ? -2.326 -12.645 -10.624 1.00 80.38 303 ILE A O 1
ATOM 2511 N N . GLU A 1 304 ? -1.306 -12.181 -8.691 1.00 72.69 304 GLU A N 1
ATOM 2512 C CA . GLU A 1 304 ? -0.165 -11.499 -9.304 1.00 72.69 304 GLU A CA 1
ATOM 2513 C C . GLU A 1 304 ? 0.640 -12.458 -10.189 1.00 72.69 304 GLU A C 1
ATOM 2515 O O . GLU A 1 304 ? 1.028 -12.101 -11.289 1.00 72.69 304 GLU A O 1
ATOM 2520 N N . LYS A 1 305 ? 0.863 -13.711 -9.798 1.00 66.81 305 LYS A N 1
ATOM 2521 C CA . LYS A 1 305 ? 1.579 -14.675 -10.655 1.00 66.81 305 LYS A CA 1
ATOM 2522 C C . LYS A 1 305 ? 0.695 -15.334 -11.727 1.00 66.81 305 LYS A C 1
ATOM 2524 O O . LYS A 1 305 ? 1.166 -16.253 -12.388 1.00 66.81 305 LYS A O 1
ATOM 2529 N N . ASN A 1 306 ? -0.573 -14.924 -11.842 1.00 67.19 306 ASN A N 1
ATOM 2530 C CA . ASN A 1 306 ? -1.625 -15.579 -12.625 1.00 67.19 306 ASN A CA 1
ATOM 2531 C C . ASN A 1 306 ? -1.625 -17.119 -12.491 1.00 67.19 306 ASN A C 1
ATOM 2533 O O . ASN A 1 306 ? -1.747 -17.882 -13.452 1.00 67.19 306 ASN A O 1
ATOM 2537 N N . LEU A 1 307 ? -1.482 -17.597 -11.257 1.00 71.94 307 LEU A N 1
ATOM 2538 C CA . LEU A 1 307 ? -1.523 -19.014 -10.922 1.00 71.94 307 LEU A CA 1
ATOM 2539 C C . LEU A 1 307 ? -2.925 -19.415 -10.464 1.00 71.94 307 LEU A C 1
ATOM 2541 O O . LEU A 1 307 ? -3.655 -18.648 -9.835 1.00 71.94 307 LEU A O 1
ATOM 2545 N N . ARG A 1 308 ? -3.289 -20.674 -10.718 1.00 78.94 308 ARG A N 1
ATOM 2546 C CA . ARG A 1 308 ? -4.483 -21.285 -10.121 1.00 78.94 308 ARG A CA 1
ATOM 2547 C C . ARG A 1 308 ? -4.108 -22.006 -8.835 1.00 78.94 308 ARG A C 1
ATOM 2549 O O . ARG A 1 308 ? -3.136 -22.758 -8.806 1.00 78.94 308 ARG A O 1
ATOM 2556 N N . TYR A 1 309 ? -4.907 -21.820 -7.794 1.00 84.06 309 TYR A N 1
ATOM 2557 C CA . TYR A 1 309 ? -4.754 -22.537 -6.533 1.00 84.06 309 TYR A CA 1
ATOM 2558 C C . TYR A 1 309 ? -5.277 -23.967 -6.675 1.00 84.06 309 TYR A C 1
ATOM 2560 O O . TYR A 1 309 ? -6.391 -24.164 -7.159 1.00 84.06 309 TYR A O 1
ATOM 2568 N N . TYR A 1 310 ? -4.492 -24.967 -6.271 1.00 83.81 310 TYR A N 1
ATOM 2569 C CA . TYR A 1 310 ? -4.946 -26.357 -6.267 1.00 83.81 310 TYR A CA 1
ATOM 2570 C C . TYR A 1 310 ? -5.658 -26.681 -4.952 1.00 83.81 310 TYR A C 1
ATOM 2572 O O . TYR A 1 310 ? -5.037 -26.772 -3.894 1.00 83.81 310 TYR A O 1
ATOM 2580 N N . ASP A 1 311 ? -6.972 -26.871 -5.024 1.00 82.75 311 ASP A N 1
ATOM 2581 C CA . ASP A 1 311 ? -7.774 -27.377 -3.923 1.00 82.75 311 ASP A CA 1
ATOM 2582 C C . ASP A 1 311 ? -7.612 -28.893 -3.816 1.00 82.75 311 ASP A C 1
ATOM 2584 O O . ASP A 1 311 ? -8.194 -29.657 -4.587 1.00 82.75 311 ASP A O 1
ATOM 2588 N N . PHE A 1 312 ? -6.835 -29.319 -2.822 1.00 79.69 312 PHE A N 1
ATOM 2589 C CA . PHE A 1 312 ? -6.579 -30.727 -2.531 1.00 79.69 312 PHE A CA 1
ATOM 2590 C C . PHE A 1 312 ? -7.821 -31.505 -2.082 1.00 79.69 312 PHE A C 1
ATOM 2592 O O . PHE A 1 312 ? -7.874 -32.710 -2.306 1.00 79.69 312 PHE A O 1
ATOM 2599 N N . VAL A 1 313 ? -8.809 -30.843 -1.469 1.00 77.75 313 VAL A N 1
ATOM 2600 C CA . VAL A 1 313 ? -10.024 -31.502 -0.960 1.00 77.75 313 VAL A CA 1
ATOM 2601 C C . VAL A 1 313 ? -10.947 -31.857 -2.117 1.00 77.75 313 VAL A C 1
ATOM 2603 O O . VAL A 1 313 ? -11.429 -32.979 -2.208 1.00 77.75 313 VAL A O 1
ATOM 2606 N N . ASN A 1 314 ? -11.156 -30.911 -3.033 1.00 74.38 314 ASN A N 1
ATOM 2607 C CA . ASN A 1 314 ? -12.021 -31.112 -4.196 1.00 74.38 314 ASN A CA 1
ATOM 2608 C C . ASN A 1 314 ? -11.258 -31.591 -5.448 1.00 74.38 314 ASN A C 1
ATOM 2610 O O . ASN A 1 314 ? -11.868 -31.793 -6.497 1.00 74.38 314 ASN A O 1
ATOM 2614 N N . GLY A 1 315 ? -9.931 -31.744 -5.363 1.00 78.62 315 GLY A N 1
ATOM 2615 C CA . GLY A 1 315 ? -9.067 -32.225 -6.445 1.00 78.62 315 GLY A CA 1
ATOM 2616 C C . GLY A 1 315 ? -9.072 -31.343 -7.697 1.00 78.62 315 GLY A C 1
ATOM 2617 O O . GLY A 1 315 ? -9.056 -31.870 -8.811 1.00 78.62 315 GLY A O 1
ATOM 2618 N N . ARG A 1 316 ? -9.148 -30.012 -7.549 1.00 81.19 316 ARG A N 1
ATOM 2619 C CA . ARG A 1 316 ? -9.325 -29.083 -8.683 1.00 81.19 316 ARG A CA 1
ATOM 2620 C C . ARG A 1 316 ? -8.515 -27.796 -8.569 1.00 81.19 316 ARG A C 1
ATOM 2622 O O . ARG A 1 316 ? -8.215 -27.332 -7.478 1.00 81.19 316 ARG A O 1
ATOM 2629 N N . PHE A 1 317 ? -8.226 -27.179 -9.713 1.00 79.50 317 PHE A N 1
ATOM 2630 C CA . PHE A 1 317 ? -7.617 -25.849 -9.788 1.00 79.50 317 PHE A CA 1
ATOM 2631 C C . PHE A 1 317 ? -8.678 -24.742 -9.787 1.00 79.50 317 PHE A C 1
ATOM 2633 O O . PHE A 1 317 ? -9.616 -24.786 -10.583 1.00 79.50 317 PHE A O 1
ATOM 2640 N N . ILE A 1 318 ? -8.486 -23.721 -8.953 1.00 83.44 318 ILE A N 1
ATOM 2641 C CA . ILE A 1 318 ? -9.402 -22.595 -8.743 1.00 83.44 318 ILE A CA 1
ATOM 2642 C C . ILE A 1 318 ? -8.676 -21.285 -9.078 1.00 83.44 318 ILE A C 1
ATOM 2644 O O . ILE A 1 318 ? -7.531 -21.081 -8.673 1.00 83.44 318 ILE A O 1
ATOM 2648 N N . SER A 1 319 ? -9.330 -20.386 -9.818 1.00 83.31 319 SER A N 1
ATOM 2649 C CA . SER A 1 319 ? -8.845 -19.008 -9.993 1.00 83.31 319 SER A CA 1
ATOM 2650 C C . SER A 1 319 ? -9.252 -18.153 -8.794 1.00 83.31 319 SER A C 1
ATOM 2652 O O . SER A 1 319 ? -10.400 -18.206 -8.357 1.00 83.31 319 SER A O 1
ATOM 2654 N N . LEU A 1 320 ? -8.328 -17.333 -8.291 1.00 89.81 320 LEU A N 1
ATOM 2655 C CA . LEU A 1 320 ? -8.582 -16.438 -7.161 1.00 89.81 320 LEU A CA 1
ATOM 2656 C C . LEU A 1 320 ? -8.983 -15.014 -7.580 1.00 89.81 320 LEU A C 1
ATOM 2658 O O . LEU A 1 320 ? -9.261 -14.200 -6.705 1.00 89.81 320 LEU A O 1
ATOM 2662 N N . ASN A 1 321 ? -9.101 -14.720 -8.881 1.00 83.62 321 ASN A N 1
ATOM 2663 C CA . ASN A 1 321 ? -9.435 -13.377 -9.383 1.00 83.62 321 ASN A CA 1
ATOM 2664 C C . ASN A 1 321 ? -10.784 -12.882 -8.846 1.00 83.62 321 ASN A C 1
ATOM 2666 O O . ASN A 1 321 ? -10.860 -11.795 -8.281 1.00 83.62 321 ASN A O 1
ATOM 2670 N N . LYS A 1 322 ? -11.825 -13.726 -8.905 1.00 86.38 322 LYS A N 1
ATOM 2671 C CA . LYS A 1 322 ? -13.157 -13.396 -8.367 1.00 86.38 322 LYS A CA 1
ATOM 2672 C C . LYS A 1 322 ? -13.113 -13.095 -6.867 1.00 86.38 322 LYS A C 1
ATOM 2674 O O . LYS A 1 322 ? -13.777 -12.174 -6.401 1.00 86.38 322 LYS A O 1
ATOM 2679 N N . THR A 1 323 ? -12.324 -13.862 -6.115 1.00 91.44 323 THR A N 1
ATOM 2680 C CA . THR A 1 323 ? -12.076 -13.607 -4.691 1.00 91.44 323 THR A CA 1
ATOM 2681 C C . THR A 1 323 ? -11.412 -12.235 -4.522 1.00 91.44 323 THR A C 1
ATOM 2683 O O . THR A 1 323 ? -11.936 -11.396 -3.796 1.00 91.44 323 THR A O 1
ATOM 2686 N N . GLY A 1 324 ? -10.323 -11.953 -5.245 1.00 89.44 324 GLY A N 1
ATOM 2687 C CA . GLY A 1 324 ? -9.640 -10.654 -5.211 1.00 89.44 324 GLY A CA 1
ATOM 2688 C C . GLY A 1 324 ? -10.559 -9.462 -5.495 1.00 89.44 324 GLY A C 1
ATOM 2689 O O . GLY A 1 324 ? -10.561 -8.496 -4.731 1.00 89.44 324 GLY A O 1
ATOM 2690 N N . GLU A 1 325 ? -11.387 -9.562 -6.535 1.00 86.75 325 GLU A N 1
ATOM 2691 C CA . GLU A 1 325 ? -12.349 -8.532 -6.940 1.00 86.75 325 GLU A CA 1
ATOM 2692 C C . GLU A 1 325 ? -13.423 -8.288 -5.872 1.00 86.75 325 GLU A C 1
ATOM 2694 O O . GLU A 1 325 ? -13.610 -7.162 -5.409 1.00 86.75 325 GLU A O 1
ATOM 2699 N N . HIS A 1 326 ? -14.114 -9.345 -5.433 1.00 91.31 326 HIS A N 1
ATOM 2700 C CA . HIS A 1 326 ? -15.215 -9.223 -4.476 1.00 91.31 326 HIS A CA 1
ATOM 2701 C C . HIS A 1 326 ? -14.752 -8.757 -3.090 1.00 91.31 326 HIS A C 1
ATOM 2703 O O . HIS A 1 326 ? -15.503 -8.051 -2.416 1.00 91.31 326 HIS A O 1
ATOM 2709 N N . TYR A 1 327 ? -13.544 -9.129 -2.658 1.00 93.81 327 TYR A N 1
ATOM 2710 C CA . TYR A 1 327 ? -12.970 -8.677 -1.385 1.00 93.81 327 TYR A CA 1
ATOM 2711 C C . TYR A 1 327 ? -12.187 -7.363 -1.504 1.00 93.81 327 TYR A C 1
ATOM 2713 O O . TYR A 1 327 ? -11.611 -6.903 -0.514 1.00 93.81 327 TYR A O 1
ATOM 2721 N N . GLN A 1 328 ? -12.154 -6.754 -2.697 1.00 89.50 328 GLN A N 1
ATOM 2722 C CA . GLN A 1 328 ? -11.404 -5.527 -2.982 1.00 89.50 328 GLN A CA 1
ATOM 2723 C C . GLN A 1 328 ? -9.973 -5.621 -2.434 1.00 89.50 328 GLN A C 1
ATOM 2725 O O . GLN A 1 328 ? -9.508 -4.773 -1.662 1.00 89.50 328 GLN A O 1
ATOM 2730 N N . ILE A 1 329 ? -9.306 -6.736 -2.740 1.00 85.75 329 ILE A N 1
ATOM 2731 C CA . ILE A 1 329 ? -7.927 -6.974 -2.330 1.00 85.75 329 ILE A CA 1
ATOM 2732 C C . ILE A 1 329 ? -7.049 -6.129 -3.247 1.00 85.75 329 ILE A C 1
ATOM 2734 O O . ILE A 1 329 ? -6.954 -6.396 -4.441 1.00 85.75 329 ILE A O 1
ATOM 2738 N N . SER A 1 330 ? -6.429 -5.090 -2.685 1.00 68.38 330 SER A N 1
ATOM 2739 C CA . SER A 1 330 ? -5.521 -4.214 -3.429 1.00 68.38 330 SER A CA 1
ATOM 2740 C C . SER A 1 330 ? -4.303 -5.012 -3.897 1.00 68.38 330 SER A C 1
ATOM 2742 O O . SER A 1 330 ? -3.472 -5.417 -3.080 1.00 68.38 330 SER A O 1
ATOM 2744 N N . LEU A 1 331 ? -4.231 -5.279 -5.199 1.00 64.62 331 LEU A N 1
ATOM 2745 C CA . LEU A 1 331 ? -3.067 -5.863 -5.862 1.00 64.62 331 LEU A CA 1
ATOM 2746 C C . LEU A 1 331 ? -2.059 -4.742 -6.105 1.00 64.62 331 LEU A C 1
ATOM 2748 O O . LEU A 1 331 ? -2.452 -3.632 -6.462 1.00 64.62 331 LEU A O 1
ATOM 2752 N N . LYS A 1 332 ? -0.757 -5.007 -5.952 1.00 52.38 332 LYS A N 1
ATOM 2753 C CA . LYS A 1 332 ? 0.254 -3.969 -6.225 1.00 52.38 332 LYS A CA 1
ATOM 2754 C C . LYS A 1 332 ? 0.315 -3.568 -7.703 1.00 52.38 332 LYS A C 1
ATOM 2756 O O . LYS A 1 332 ? 0.878 -2.531 -8.031 1.00 52.38 332 LYS A O 1
ATOM 2761 N N . ARG A 1 333 ? -0.255 -4.371 -8.604 1.00 58.19 333 ARG A N 1
ATOM 2762 C CA . ARG A 1 333 ? -0.164 -4.165 -10.052 1.00 58.19 333 ARG A CA 1
ATOM 2763 C C . ARG A 1 333 ? -1.172 -3.133 -10.541 1.00 58.19 333 ARG A C 1
ATOM 2765 O O . ARG A 1 333 ? -2.363 -3.425 -10.623 1.00 58.19 333 ARG A O 1
ATOM 2772 N N . LYS A 1 334 ? -0.680 -1.952 -10.923 1.00 58.22 334 LYS A N 1
ATOM 2773 C CA . LYS A 1 334 ? -1.502 -0.919 -11.578 1.00 58.22 334 LYS A CA 1
ATOM 2774 C C . LYS A 1 334 ? -1.508 -1.065 -13.101 1.00 58.22 334 LYS A C 1
ATOM 2776 O O . LYS A 1 334 ? -2.565 -0.930 -13.707 1.00 58.22 334 LYS A O 1
ATOM 2781 N N . PHE A 1 335 ? -0.357 -1.385 -13.709 1.00 71.88 335 PHE A N 1
ATOM 2782 C CA . PHE A 1 335 ? -0.211 -1.538 -15.165 1.00 71.88 335 PHE A CA 1
ATOM 2783 C C . PHE A 1 335 ? 0.779 -2.658 -15.525 1.00 71.88 335 PHE A C 1
ATOM 2785 O O . PHE A 1 335 ? 1.825 -2.758 -14.885 1.00 71.88 335 PHE A O 1
ATOM 2792 N N . PRO A 1 336 ? 0.502 -3.483 -16.553 1.00 81.00 336 PRO A N 1
ATOM 2793 C CA . PRO A 1 336 ? 1.361 -4.618 -16.901 1.00 81.00 336 PRO A CA 1
ATOM 2794 C C . PRO A 1 336 ? 2.710 -4.209 -17.512 1.00 81.00 336 PRO A C 1
ATOM 2796 O O . PRO A 1 336 ? 3.704 -4.904 -17.305 1.00 81.00 336 PRO A O 1
ATOM 2799 N N . PHE A 1 337 ? 2.775 -3.075 -18.216 1.00 94.75 337 PHE A N 1
ATOM 2800 C CA . PHE A 1 337 ? 3.988 -2.599 -18.888 1.00 94.75 337 PHE A CA 1
ATOM 2801 C C . PHE A 1 337 ? 4.365 -1.194 -18.440 1.00 94.75 337 PHE A C 1
ATOM 2803 O O . PHE A 1 337 ? 3.491 -0.338 -18.286 1.00 94.75 337 PHE A O 1
ATOM 2810 N N . LEU A 1 338 ? 5.668 -0.944 -18.323 1.00 96.75 338 LEU A N 1
ATOM 2811 C CA . LEU A 1 338 ? 6.242 0.383 -18.136 1.00 96.75 338 LEU A CA 1
ATOM 2812 C C . LEU A 1 338 ? 7.184 0.720 -19.296 1.00 96.75 338 LEU A C 1
ATOM 2814 O O . LEU A 1 338 ? 8.197 0.051 -19.493 1.00 96.75 338 LEU A O 1
ATOM 2818 N N . PHE A 1 339 ? 6.877 1.792 -20.023 1.00 97.94 339 PHE A N 1
ATOM 2819 C CA . PHE A 1 339 ? 7.781 2.396 -20.996 1.00 97.94 339 PHE A CA 1
ATOM 2820 C C . PHE A 1 339 ? 8.590 3.528 -20.374 1.00 97.94 339 PHE A C 1
ATOM 2822 O O . PHE A 1 339 ? 8.040 4.372 -19.665 1.00 97.94 339 PHE A O 1
ATOM 2829 N N . ILE A 1 340 ? 9.883 3.577 -20.689 1.00 96.81 340 ILE A N 1
ATOM 2830 C CA . ILE A 1 340 ? 10.797 4.625 -20.229 1.00 96.81 340 ILE A CA 1
ATOM 2831 C C . ILE A 1 340 ? 11.445 5.308 -21.435 1.00 96.81 340 ILE A C 1
ATOM 2833 O O . ILE A 1 340 ? 11.957 4.642 -22.335 1.00 96.81 340 ILE A O 1
ATOM 2837 N N . THR A 1 341 ? 11.429 6.641 -21.426 1.00 95.50 341 THR A N 1
ATOM 2838 C CA . THR A 1 341 ? 12.105 7.523 -22.400 1.00 95.50 341 THR A CA 1
ATOM 2839 C C . THR A 1 341 ? 12.984 8.519 -21.650 1.00 95.50 341 THR A C 1
ATOM 2841 O O . THR A 1 341 ? 12.661 8.864 -20.515 1.00 95.50 341 THR A O 1
ATOM 2844 N N . ALA A 1 342 ? 14.068 8.997 -22.255 1.00 90.62 342 ALA A N 1
ATOM 2845 C CA . ALA A 1 342 ? 15.066 9.840 -21.595 1.00 90.62 342 ALA A CA 1
ATOM 2846 C C . ALA A 1 342 ? 15.289 11.205 -22.262 1.00 90.62 342 ALA A C 1
ATOM 2848 O O . ALA A 1 342 ? 15.728 12.139 -21.595 1.00 90.62 342 ALA A O 1
ATOM 2849 N N . ASN A 1 343 ? 14.996 11.355 -23.558 1.00 89.81 343 ASN A N 1
ATOM 2850 C CA . ASN A 1 343 ? 15.154 12.629 -24.266 1.00 89.81 343 ASN A CA 1
ATOM 2851 C C . ASN A 1 343 ? 13.867 13.157 -24.914 1.00 89.81 343 ASN A C 1
ATOM 2853 O O . ASN A 1 343 ? 12.917 12.415 -25.149 1.00 89.81 343 ASN A O 1
ATOM 2857 N N . GLU A 1 344 ? 13.841 14.455 -25.223 1.00 91.19 344 GLU A N 1
ATOM 2858 C CA . GLU A 1 344 ? 12.652 15.120 -25.775 1.00 91.19 344 GLU A CA 1
ATOM 2859 C C . GLU A 1 344 ? 12.233 14.566 -27.148 1.00 91.19 344 GLU A C 1
ATOM 2861 O O . GLU A 1 344 ? 11.042 14.479 -27.429 1.00 91.19 344 GLU A O 1
ATOM 2866 N N . ASN A 1 345 ? 13.165 14.125 -28.000 1.00 93.69 345 ASN A N 1
ATOM 2867 C CA . ASN A 1 345 ? 12.805 13.484 -29.272 1.00 93.69 345 ASN A CA 1
ATOM 2868 C C . ASN A 1 345 ? 12.103 12.135 -29.041 1.00 93.69 345 ASN A C 1
ATOM 2870 O O . ASN A 1 345 ? 11.118 11.839 -29.710 1.00 93.69 345 ASN A O 1
ATOM 2874 N N . GLU A 1 346 ? 12.566 11.346 -28.070 1.00 95.31 346 GLU A N 1
ATOM 2875 C CA . GLU A 1 346 ? 11.955 10.074 -27.657 1.00 95.31 346 GLU A CA 1
ATOM 2876 C C . GLU A 1 346 ? 10.574 10.286 -27.049 1.00 95.31 346 GLU A C 1
ATOM 2878 O O . GLU A 1 346 ? 9.639 9.563 -27.382 1.00 95.31 346 GLU A O 1
ATOM 2883 N N . LYS A 1 347 ? 10.439 11.305 -26.195 1.00 94.88 347 LYS A N 1
ATOM 2884 C CA . LYS A 1 347 ? 9.164 11.714 -25.607 1.00 94.88 347 LYS A CA 1
ATOM 2885 C C . LYS A 1 347 ? 8.161 12.098 -26.686 1.00 94.88 347 LYS A C 1
ATOM 2887 O O . LYS A 1 347 ? 7.077 11.526 -26.732 1.00 94.88 347 LYS A O 1
ATOM 2892 N N . ASN A 1 348 ? 8.550 13.009 -27.577 1.00 94.50 348 ASN A N 1
ATOM 2893 C CA . ASN A 1 348 ? 7.704 13.474 -28.671 1.00 94.50 348 ASN A CA 1
ATOM 2894 C C . ASN A 1 348 ? 7.280 12.306 -29.569 1.00 94.50 348 ASN A C 1
ATOM 2896 O O . ASN A 1 348 ? 6.103 12.186 -29.895 1.00 94.50 348 ASN A O 1
ATOM 2900 N N . ALA A 1 349 ? 8.214 11.416 -29.921 1.00 94.25 349 ALA A N 1
ATOM 2901 C CA . ALA A 1 349 ? 7.917 10.214 -30.692 1.00 94.25 349 ALA A CA 1
ATOM 2902 C C . ALA A 1 349 ? 6.899 9.315 -29.970 1.00 94.25 349 ALA A C 1
ATOM 2904 O O . ALA A 1 349 ? 5.907 8.901 -30.576 1.00 94.25 349 ALA A O 1
ATOM 2905 N N . PHE A 1 350 ? 7.106 9.052 -28.674 1.00 96.62 350 PHE A N 1
ATOM 2906 C CA . PHE A 1 350 ? 6.221 8.217 -27.858 1.00 96.62 350 PHE A CA 1
ATOM 2907 C C . PHE A 1 350 ? 4.804 8.791 -27.769 1.00 96.62 350 PHE A C 1
ATOM 2909 O O . PHE A 1 350 ? 3.836 8.065 -27.999 1.00 96.62 350 PHE A O 1
ATOM 2916 N N . GLU A 1 351 ? 4.672 10.101 -27.542 1.00 95.06 351 GLU A N 1
ATOM 2917 C CA . GLU A 1 351 ? 3.377 10.790 -27.479 1.00 95.06 351 GLU A CA 1
ATOM 2918 C C . GLU A 1 351 ? 2.557 10.647 -28.768 1.00 95.06 351 GLU A C 1
ATOM 2920 O O . GLU A 1 351 ? 1.334 10.567 -28.697 1.00 95.06 351 GLU A O 1
ATOM 2925 N N . THR A 1 352 ? 3.188 10.527 -29.944 1.00 94.06 352 THR A N 1
ATOM 2926 C CA . THR A 1 352 ? 2.438 10.330 -31.203 1.00 94.06 352 THR A CA 1
ATOM 2927 C C . THR A 1 352 ? 1.725 8.980 -31.306 1.00 94.06 352 THR A C 1
ATOM 2929 O O . THR A 1 352 ? 0.818 8.823 -32.126 1.00 94.06 352 THR A O 1
ATOM 2932 N N . LYS A 1 353 ? 2.155 7.986 -30.521 1.00 93.62 353 LYS A N 1
ATOM 2933 C CA . LYS A 1 353 ? 1.643 6.607 -30.546 1.00 93.62 353 LYS A CA 1
ATOM 2934 C C . LYS A 1 353 ? 0.921 6.212 -29.259 1.00 93.62 353 LYS A C 1
ATOM 2936 O O . LYS A 1 353 ? 0.331 5.137 -29.206 1.00 93.62 353 LYS A O 1
ATOM 2941 N N . PHE A 1 354 ? 0.979 7.059 -28.238 1.00 96.25 354 PHE A N 1
ATOM 2942 C CA . PHE A 1 354 ? 0.430 6.800 -26.919 1.00 96.25 354 PHE A CA 1
ATOM 2943 C C . PHE A 1 354 ? -0.854 7.597 -26.694 1.00 96.25 354 PHE A C 1
ATOM 2945 O O . PHE A 1 354 ? -0.853 8.828 -26.676 1.00 96.25 354 PHE A O 1
ATOM 2952 N N . VAL A 1 355 ? -1.960 6.891 -26.470 1.00 95.19 355 VAL A N 1
ATOM 2953 C CA . VAL A 1 355 ? -3.247 7.508 -26.140 1.00 95.19 355 VAL A CA 1
ATOM 2954 C C . VAL A 1 355 ? -3.342 7.644 -24.627 1.00 95.19 355 VAL A C 1
ATOM 2956 O O . VAL A 1 355 ? -3.765 6.726 -23.924 1.00 95.19 355 VAL A O 1
ATOM 2959 N N . ARG A 1 356 ? -2.915 8.801 -24.115 1.00 94.00 356 ARG A N 1
ATOM 2960 C CA . ARG A 1 356 ? -2.943 9.112 -22.682 1.00 94.00 356 ARG A CA 1
ATOM 2961 C C . ARG A 1 356 ? -4.375 9.082 -22.145 1.00 94.00 356 ARG A C 1
ATOM 2963 O O . ARG A 1 356 ? -5.250 9.749 -22.691 1.00 94.00 356 ARG A O 1
ATOM 2970 N N . ARG A 1 357 ? -4.581 8.362 -21.041 1.00 88.00 357 ARG A N 1
ATOM 2971 C CA . ARG A 1 357 ? -5.837 8.375 -20.280 1.00 88.00 357 ARG A CA 1
ATOM 2972 C C . ARG A 1 357 ? -5.749 9.313 -19.085 1.00 88.00 357 ARG A C 1
ATOM 2974 O O . ARG A 1 357 ? -6.657 10.107 -18.882 1.00 88.00 357 ARG A O 1
ATOM 2981 N N . ASP A 1 358 ? -4.652 9.245 -18.336 1.00 86.38 358 ASP A N 1
ATOM 2982 C CA . ASP A 1 358 ? -4.481 10.024 -17.107 1.00 86.38 358 ASP A CA 1
ATOM 2983 C C . ASP A 1 358 ? -2.994 10.186 -16.734 1.00 86.38 358 ASP A C 1
ATOM 2985 O O . ASP A 1 358 ? -2.107 9.605 -17.376 1.00 86.38 358 ASP A O 1
ATOM 2989 N N . VAL A 1 359 ? -2.724 10.993 -15.704 1.00 88.25 359 VAL A N 1
ATOM 2990 C CA . VAL A 1 359 ? -1.390 11.289 -15.169 1.00 88.25 359 VAL A CA 1
ATOM 2991 C C . VAL A 1 359 ? -1.382 11.137 -13.651 1.00 88.25 359 VAL A C 1
ATOM 2993 O O . VAL A 1 359 ? -2.205 11.710 -12.946 1.00 88.25 359 VAL A O 1
ATOM 2996 N N . ASN A 1 360 ? -0.384 10.418 -13.151 1.00 86.69 360 ASN A N 1
ATOM 2997 C CA . ASN A 1 360 ? -0.133 10.194 -11.736 1.00 86.69 360 ASN A CA 1
ATOM 2998 C C . ASN A 1 360 ? 1.232 10.752 -11.325 1.00 86.69 360 ASN A C 1
ATOM 3000 O O . ASN A 1 360 ? 2.057 11.126 -12.164 1.00 86.69 360 ASN A O 1
ATOM 3004 N N . PHE A 1 361 ? 1.477 10.773 -10.014 1.00 85.69 361 PHE A N 1
ATOM 3005 C CA . PHE A 1 361 ? 2.677 11.358 -9.431 1.00 85.69 361 PHE A CA 1
ATOM 3006 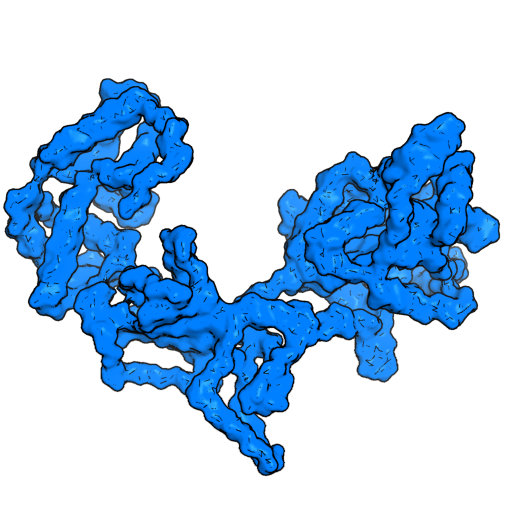C C . PHE A 1 361 ? 3.358 10.405 -8.449 1.00 85.69 361 PHE A C 1
ATOM 3008 O O . PHE A 1 361 ? 2.692 9.792 -7.619 1.00 85.69 361 PHE A O 1
ATOM 3015 N N . VAL A 1 362 ? 4.690 10.343 -8.493 1.00 81.75 362 VAL A N 1
ATOM 3016 C CA . VAL A 1 362 ? 5.532 9.688 -7.476 1.00 81.75 362 VAL A CA 1
ATOM 3017 C C . VAL A 1 362 ? 6.645 10.644 -7.096 1.00 81.75 362 VAL A C 1
ATOM 3019 O O . VAL A 1 362 ? 7.419 11.061 -7.952 1.00 81.75 362 VAL A O 1
ATOM 3022 N N . LYS A 1 363 ? 6.705 11.033 -5.817 1.00 84.25 363 LYS A N 1
ATOM 3023 C CA . LYS A 1 363 ? 7.693 12.002 -5.298 1.00 84.25 363 LYS A CA 1
ATOM 3024 C C . LYS A 1 363 ? 7.816 13.271 -6.168 1.00 84.25 363 LYS A C 1
ATOM 3026 O O . LYS A 1 363 ? 8.905 13.788 -6.386 1.00 84.25 363 LYS A O 1
ATOM 3031 N N . GLY A 1 364 ? 6.686 13.758 -6.690 1.00 82.75 364 GLY A N 1
ATOM 3032 C CA . GLY A 1 364 ? 6.610 14.942 -7.556 1.00 82.75 364 GLY A CA 1
ATOM 3033 C C . GLY A 1 364 ? 6.899 14.693 -9.042 1.00 82.75 364 GLY A C 1
ATOM 3034 O O . GLY A 1 364 ? 6.624 15.569 -9.859 1.00 82.75 364 GLY A O 1
ATOM 3035 N N . ALA A 1 365 ? 7.385 13.511 -9.421 1.00 83.88 365 ALA A N 1
ATOM 3036 C CA . ALA A 1 365 ? 7.562 13.142 -10.818 1.00 83.88 365 ALA A CA 1
ATOM 3037 C C . ALA A 1 365 ? 6.273 12.622 -11.439 1.00 83.88 365 ALA A C 1
ATOM 3039 O O . ALA A 1 365 ? 5.533 11.874 -10.804 1.00 83.88 365 ALA A O 1
ATOM 3040 N N . GLN A 1 366 ? 6.039 12.984 -12.696 1.00 89.69 366 GLN A N 1
ATOM 3041 C CA . GLN A 1 366 ? 4.859 12.571 -13.444 1.00 89.69 366 GLN A CA 1
ATOM 3042 C C . GLN A 1 366 ? 5.108 11.260 -14.187 1.00 89.69 366 GLN A C 1
ATOM 3044 O O . GLN A 1 366 ? 6.114 11.123 -14.883 1.00 89.69 366 GLN A O 1
ATOM 3049 N N . TYR A 1 367 ? 4.151 10.340 -14.108 1.00 92.62 367 TYR A N 1
ATOM 3050 C CA . TYR A 1 367 ? 4.024 9.242 -15.062 1.00 92.62 367 TYR A CA 1
ATOM 3051 C C . TYR A 1 367 ? 2.600 9.199 -15.600 1.00 92.62 367 TYR A C 1
ATOM 3053 O O . TYR A 1 367 ? 1.636 9.471 -14.886 1.00 92.62 367 TYR A O 1
ATOM 3061 N N . ALA A 1 368 ? 2.465 8.881 -16.879 1.00 92.50 368 ALA A N 1
ATOM 3062 C CA . ALA A 1 368 ? 1.173 8.747 -17.527 1.00 92.50 368 ALA A CA 1
ATOM 3063 C C . ALA A 1 368 ? 0.795 7.272 -17.640 1.00 92.50 368 ALA A C 1
ATOM 3065 O O . ALA A 1 368 ? 1.662 6.401 -17.672 1.00 92.50 368 ALA A O 1
ATOM 3066 N N . TYR A 1 369 ? -0.494 6.986 -17.771 1.00 91.44 369 TYR A N 1
ATOM 3067 C CA . TYR A 1 369 ? -0.944 5.690 -18.268 1.00 91.44 369 TYR A CA 1
ATOM 3068 C C . TYR A 1 369 ? -2.021 5.870 -19.331 1.00 91.44 369 TYR A C 1
ATOM 3070 O O . TYR A 1 369 ? -2.708 6.894 -19.402 1.00 91.44 369 TYR A O 1
ATOM 3078 N N . GLY A 1 370 ? -2.110 4.896 -20.224 1.00 91.62 370 GLY A N 1
ATOM 3079 C CA . GLY A 1 370 ? -2.888 5.014 -21.446 1.00 91.62 370 GLY A CA 1
ATOM 3080 C C . GLY A 1 370 ? -2.685 3.819 -22.359 1.00 91.62 370 GLY A C 1
ATOM 3081 O O . GLY A 1 370 ? -2.120 2.812 -21.941 1.00 91.62 370 GLY A O 1
ATOM 3082 N N . ASP A 1 371 ? -3.144 3.929 -23.598 1.00 93.62 371 ASP A N 1
ATOM 3083 C CA . ASP A 1 371 ? -3.066 2.838 -24.565 1.00 93.62 371 ASP A CA 1
ATOM 3084 C C . ASP A 1 371 ? -1.861 2.997 -25.494 1.00 93.62 371 ASP A C 1
ATOM 3086 O O . ASP A 1 371 ? -1.573 4.088 -25.992 1.00 93.62 371 ASP A O 1
ATOM 3090 N N . PHE A 1 372 ? -1.166 1.888 -25.735 1.00 95.62 372 PHE A N 1
ATOM 3091 C CA . PHE A 1 372 ? -0.070 1.777 -26.691 1.00 95.62 372 PHE A CA 1
ATOM 3092 C C . PHE A 1 372 ? -0.212 0.450 -27.442 1.00 95.62 372 PHE A C 1
ATOM 3094 O O . PHE A 1 372 ? -0.063 -0.632 -26.867 1.00 95.62 372 PHE A O 1
ATOM 3101 N N . GLY A 1 373 ? -0.559 0.524 -28.728 1.00 92.31 373 GLY A N 1
ATOM 3102 C CA . GLY A 1 373 ? -1.038 -0.641 -29.469 1.00 92.31 373 GLY A CA 1
ATOM 3103 C C . GLY A 1 373 ? -2.317 -1.216 -28.850 1.00 92.31 373 GLY A C 1
ATOM 3104 O O . GLY A 1 373 ? -3.282 -0.491 -28.621 1.00 92.31 373 GLY A O 1
ATOM 3105 N N . ASN A 1 374 ? -2.325 -2.521 -28.573 1.00 89.69 374 ASN A N 1
ATOM 3106 C CA . ASN A 1 374 ? -3.467 -3.230 -27.983 1.00 89.69 374 ASN A CA 1
ATOM 3107 C C . ASN A 1 374 ? -3.450 -3.281 -26.445 1.00 89.69 374 ASN A C 1
ATOM 3109 O O . ASN A 1 374 ? -4.332 -3.911 -25.863 1.00 89.69 374 ASN A O 1
ATOM 3113 N N . TYR A 1 375 ? -2.456 -2.673 -25.792 1.00 91.25 375 TYR A N 1
ATOM 3114 C CA . TYR A 1 375 ? -2.245 -2.812 -24.352 1.00 91.25 375 TYR A CA 1
ATOM 3115 C C . TYR A 1 375 ? -2.359 -1.475 -23.636 1.00 91.25 375 TYR A C 1
ATOM 3117 O O . TYR A 1 375 ? -1.939 -0.436 -24.148 1.00 91.25 375 TYR A O 1
ATOM 3125 N N . THR A 1 376 ? -2.861 -1.522 -22.405 1.00 90.12 376 THR A N 1
ATOM 3126 C CA . THR A 1 376 ? -2.724 -0.406 -21.474 1.00 90.12 376 THR A CA 1
ATOM 3127 C C . THR A 1 376 ? -1.331 -0.450 -20.850 1.00 90.12 376 THR A C 1
ATOM 3129 O O . THR A 1 376 ? -0.914 -1.470 -20.297 1.00 90.12 376 THR A O 1
ATOM 3132 N N . VAL A 1 377 ? -0.608 0.662 -20.945 1.00 94.88 377 VAL A N 1
ATOM 3133 C CA . VAL A 1 377 ? 0.778 0.800 -20.496 1.00 94.88 377 VAL A CA 1
ATOM 3134 C C . VAL A 1 377 ? 0.920 2.028 -19.606 1.00 94.88 377 VAL A C 1
ATOM 3136 O O . VAL A 1 377 ? 0.230 3.034 -19.794 1.00 94.88 377 VAL A O 1
ATOM 3139 N N . ALA A 1 378 ? 1.844 1.959 -18.655 1.00 95.50 378 ALA A N 1
ATOM 3140 C CA . ALA A 1 378 ? 2.382 3.137 -18.004 1.00 95.50 378 ALA A CA 1
ATOM 3141 C C . ALA A 1 378 ? 3.578 3.670 -18.800 1.00 95.50 378 ALA A C 1
ATOM 3143 O O . ALA A 1 378 ? 4.324 2.913 -19.423 1.00 95.50 378 ALA A O 1
ATOM 3144 N N . TRP A 1 379 ? 3.775 4.978 -18.758 1.00 96.75 379 TRP A N 1
ATOM 3145 C CA . TRP A 1 379 ? 4.867 5.662 -19.425 1.00 96.75 379 TRP A CA 1
ATOM 3146 C C . TRP A 1 379 ? 5.487 6.706 -18.504 1.00 96.75 379 TRP A C 1
ATOM 3148 O O . TRP A 1 379 ? 4.799 7.567 -17.949 1.00 96.75 379 TRP A O 1
ATOM 3158 N N . PHE A 1 380 ? 6.806 6.627 -18.370 1.00 95.19 380 PHE A N 1
ATOM 3159 C CA . PHE A 1 380 ? 7.617 7.551 -17.601 1.00 95.19 380 PHE A CA 1
ATOM 3160 C C . PHE A 1 380 ? 8.681 8.199 -18.494 1.00 95.19 380 PHE A C 1
ATOM 3162 O O . PHE A 1 380 ? 9.414 7.528 -19.228 1.00 95.19 380 PHE A O 1
ATOM 3169 N N . HIS A 1 381 ? 8.770 9.524 -18.426 1.00 93.69 381 HIS A N 1
ATOM 3170 C CA . HIS A 1 381 ? 9.824 10.290 -19.076 1.00 93.69 381 HIS A CA 1
ATOM 3171 C C . HIS A 1 381 ? 10.832 10.758 -18.025 1.00 93.69 381 HIS A C 1
ATOM 3173 O O . HIS A 1 381 ? 10.463 11.457 -17.080 1.00 93.69 381 HIS A O 1
ATOM 3179 N N . MET A 1 382 ? 12.094 10.355 -18.171 1.00 88.81 382 MET A N 1
ATOM 3180 C CA . MET A 1 382 ? 13.152 10.702 -17.224 1.00 88.81 382 MET A CA 1
ATOM 3181 C C . MET A 1 382 ? 13.433 12.206 -17.260 1.00 88.81 382 MET A C 1
ATOM 3183 O O . MET A 1 382 ? 13.440 12.826 -18.317 1.00 88.81 382 MET A O 1
ATOM 3187 N N . LEU A 1 383 ? 13.731 12.787 -16.096 1.00 75.06 383 LEU A N 1
ATOM 3188 C CA . LEU A 1 383 ? 14.033 14.219 -15.970 1.00 75.06 383 LEU A CA 1
ATOM 3189 C C . LEU A 1 383 ? 15.385 14.613 -16.593 1.00 75.06 383 LEU A C 1
ATOM 3191 O O . LEU A 1 383 ? 15.632 15.792 -16.838 1.00 75.06 383 LEU A O 1
ATOM 3195 N N . SER A 1 384 ? 16.274 13.645 -16.829 1.00 69.50 384 SER A N 1
ATOM 3196 C CA . SER A 1 384 ? 17.584 13.859 -17.449 1.00 69.50 384 SER A CA 1
ATOM 3197 C C . SER A 1 384 ? 18.114 12.579 -18.102 1.00 69.50 384 SER A C 1
ATOM 3199 O O . SER A 1 384 ? 17.822 11.482 -17.626 1.00 69.50 384 SER A O 1
ATOM 3201 N N . GLN A 1 385 ? 18.941 12.735 -19.140 1.00 64.62 385 GLN A N 1
ATOM 3202 C CA . GLN A 1 385 ? 19.652 11.643 -19.821 1.00 64.62 385 GLN A CA 1
ATOM 3203 C C . GLN A 1 385 ? 20.885 11.169 -19.039 1.00 64.62 385 GLN A C 1
ATOM 3205 O O . GLN A 1 385 ? 21.507 11.948 -18.311 1.00 64.62 385 GLN A O 1
ATOM 3210 N N . GLY A 1 386 ? 21.274 9.914 -19.273 1.00 58.59 386 GLY A N 1
ATOM 3211 C CA . GLY A 1 386 ? 22.484 9.293 -18.747 1.00 58.59 386 GLY A CA 1
ATOM 3212 C C . GLY A 1 386 ? 22.437 8.862 -17.277 1.00 58.59 386 GLY A C 1
ATOM 3213 O O . GLY A 1 386 ? 21.625 9.313 -16.472 1.00 58.59 386 GLY A O 1
ATOM 3214 N N . VAL A 1 387 ? 23.390 8.005 -16.902 1.00 56.56 387 VAL A N 1
ATOM 3215 C CA . VAL A 1 387 ? 23.632 7.566 -15.511 1.00 56.56 387 VAL A CA 1
ATOM 3216 C C . VAL A 1 387 ? 24.251 8.644 -14.601 1.00 56.56 387 VAL A C 1
ATOM 3218 O O . VAL A 1 387 ? 24.411 8.414 -13.405 1.00 56.56 387 VAL A O 1
ATOM 3221 N N . SER A 1 388 ? 24.612 9.820 -15.126 1.00 47.94 388 SER A N 1
ATOM 3222 C CA . SER A 1 388 ? 25.285 10.889 -14.367 1.00 47.94 388 SER A CA 1
ATOM 3223 C C . SER A 1 388 ? 24.374 11.661 -13.409 1.00 47.94 388 SER A C 1
ATOM 3225 O O . SER A 1 388 ? 24.882 12.419 -12.586 1.00 47.94 388 SER A O 1
ATOM 3227 N N . ASN A 1 389 ? 23.053 11.473 -13.491 1.00 62.72 389 ASN A N 1
ATOM 3228 C CA . ASN A 1 389 ? 22.108 11.977 -12.501 1.00 62.72 389 ASN A CA 1
ATOM 3229 C C . ASN A 1 389 ? 21.498 10.802 -11.708 1.00 62.72 389 ASN A C 1
ATOM 3231 O O . ASN A 1 389 ? 20.560 10.160 -12.196 1.00 62.72 389 ASN A O 1
ATOM 3235 N N . PRO A 1 390 ? 22.010 10.501 -10.497 1.00 61.94 390 PRO A N 1
ATOM 3236 C CA . PRO A 1 390 ? 21.506 9.411 -9.661 1.00 61.94 390 PRO A CA 1
ATOM 3237 C C . PRO A 1 390 ? 20.001 9.513 -9.402 1.00 61.94 390 PRO A C 1
ATOM 3239 O O . PRO A 1 390 ? 19.314 8.490 -9.372 1.00 61.94 390 PRO A O 1
ATOM 3242 N N . ASP A 1 391 ? 19.478 10.738 -9.301 1.00 65.69 391 ASP A N 1
ATOM 3243 C CA . ASP A 1 391 ? 18.078 11.001 -8.974 1.00 65.69 391 ASP A CA 1
ATOM 3244 C C . ASP A 1 391 ? 17.133 10.472 -10.057 1.00 65.69 391 ASP A C 1
ATOM 3246 O O . ASP A 1 391 ? 16.080 9.921 -9.743 1.00 65.69 391 ASP A O 1
ATOM 3250 N N . ALA A 1 392 ? 17.531 10.535 -11.334 1.00 72.62 392 ALA A N 1
ATOM 3251 C CA . ALA A 1 392 ? 16.725 10.010 -12.436 1.00 72.62 392 ALA A CA 1
ATOM 3252 C C . ALA A 1 392 ? 16.607 8.475 -12.386 1.00 72.62 392 ALA A C 1
ATOM 3254 O O . ALA A 1 392 ? 15.552 7.919 -12.694 1.00 72.62 392 ALA A O 1
ATOM 3255 N N . THR A 1 393 ? 17.666 7.784 -11.949 1.00 80.25 393 THR A N 1
ATOM 3256 C CA . THR A 1 393 ? 17.664 6.319 -11.799 1.00 80.25 393 THR A CA 1
ATOM 3257 C C . THR A 1 393 ? 16.922 5.880 -10.534 1.00 80.25 393 THR A C 1
ATOM 3259 O O . THR A 1 393 ? 16.182 4.897 -10.575 1.00 80.25 393 THR A O 1
ATOM 3262 N N . ILE A 1 394 ? 17.076 6.604 -9.420 1.00 83.69 394 ILE A N 1
ATOM 3263 C CA . ILE A 1 394 ? 16.326 6.350 -8.176 1.00 83.69 394 ILE A CA 1
ATOM 3264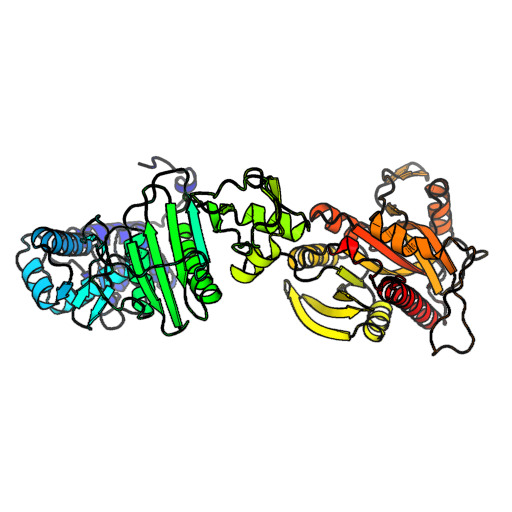 C C . ILE A 1 394 ? 14.829 6.495 -8.435 1.00 83.69 394 ILE A C 1
ATOM 3266 O O . ILE A 1 394 ? 14.050 5.613 -8.079 1.00 83.69 394 ILE A O 1
ATOM 3270 N N . LEU A 1 395 ? 14.444 7.559 -9.136 1.00 87.44 395 LEU A N 1
ATOM 3271 C CA . LEU A 1 395 ? 13.058 7.820 -9.481 1.00 87.44 395 LEU A CA 1
ATOM 3272 C C . LEU A 1 395 ? 12.479 6.749 -10.414 1.00 87.44 395 LEU A C 1
ATOM 3274 O O . LEU A 1 395 ? 11.337 6.348 -10.226 1.00 87.44 395 LEU A O 1
ATOM 3278 N N . CYS A 1 396 ? 13.264 6.208 -11.357 1.00 89.44 396 CYS A N 1
ATOM 3279 C CA . CYS A 1 396 ? 12.847 5.021 -12.115 1.00 89.44 396 CYS A CA 1
ATOM 3280 C C . CYS A 1 396 ? 12.536 3.840 -11.182 1.00 89.44 396 CYS A C 1
ATOM 3282 O O . CYS A 1 396 ? 11.548 3.144 -11.390 1.00 89.44 396 CYS A O 1
ATOM 3284 N N . GLY A 1 397 ? 13.352 3.625 -10.147 1.00 89.44 397 GLY A N 1
ATOM 3285 C CA . GLY A 1 397 ? 13.114 2.598 -9.132 1.00 89.44 397 GLY A CA 1
ATOM 3286 C C . GLY A 1 397 ? 11.827 2.824 -8.337 1.00 89.44 397 GLY A C 1
ATOM 3287 O O . GLY A 1 397 ? 11.081 1.872 -8.119 1.00 89.44 397 GLY A O 1
ATOM 3288 N N . ASP A 1 398 ? 11.547 4.071 -7.952 1.00 90.06 398 ASP A N 1
ATOM 3289 C CA . ASP A 1 398 ? 10.304 4.450 -7.266 1.00 90.06 398 ASP A CA 1
ATOM 3290 C C . ASP A 1 398 ? 9.073 4.249 -8.167 1.00 90.06 398 ASP A C 1
ATOM 3292 O O . ASP A 1 398 ? 8.047 3.746 -7.717 1.00 90.06 398 ASP A O 1
ATOM 3296 N N . ILE A 1 399 ? 9.181 4.590 -9.455 1.00 91.25 399 ILE A N 1
ATOM 3297 C CA . ILE A 1 399 ? 8.123 4.388 -10.454 1.00 91.25 399 ILE A CA 1
ATOM 3298 C C . ILE A 1 399 ? 7.876 2.893 -10.708 1.00 91.25 399 ILE A C 1
ATOM 3300 O O . ILE A 1 399 ? 6.726 2.462 -10.764 1.00 91.25 399 ILE A O 1
ATOM 3304 N N . ILE A 1 400 ? 8.936 2.085 -10.829 1.00 91.06 400 ILE A N 1
ATOM 3305 C CA . ILE A 1 400 ? 8.825 0.625 -10.966 1.00 91.06 400 ILE A CA 1
ATOM 3306 C C . ILE A 1 400 ? 8.154 0.024 -9.728 1.00 91.06 400 ILE A C 1
ATOM 3308 O O . ILE A 1 400 ? 7.310 -0.854 -9.868 1.00 91.06 400 ILE A O 1
ATOM 3312 N N . GLU A 1 401 ? 8.490 0.494 -8.528 1.00 88.19 401 GLU A N 1
ATOM 3313 C CA . GLU A 1 401 ? 7.860 0.024 -7.293 1.00 88.19 401 GLU A CA 1
ATOM 3314 C C . GLU A 1 401 ? 6.374 0.404 -7.217 1.00 88.19 401 GLU A C 1
ATOM 3316 O O . GLU A 1 401 ? 5.541 -0.458 -6.932 1.00 88.19 401 GLU A O 1
ATOM 3321 N N . GLU A 1 402 ? 6.037 1.654 -7.541 1.00 85.81 402 GLU A N 1
ATOM 3322 C CA . GLU A 1 402 ? 4.660 2.162 -7.554 1.00 85.81 402 GLU A CA 1
ATOM 3323 C C . GLU A 1 402 ? 3.764 1.415 -8.553 1.00 85.81 402 GLU A C 1
ATOM 3325 O O . GLU A 1 402 ? 2.606 1.114 -8.261 1.00 85.81 402 GLU A O 1
ATOM 3330 N N . ILE A 1 403 ? 4.278 1.147 -9.755 1.00 85.88 403 ILE A N 1
ATOM 3331 C CA . ILE A 1 403 ? 3.508 0.509 -10.830 1.00 85.88 403 ILE A CA 1
ATOM 3332 C C . ILE A 1 403 ? 3.493 -1.012 -10.663 1.00 85.88 403 ILE A C 1
ATOM 3334 O O . ILE A 1 403 ? 2.499 -1.657 -11.016 1.00 85.88 403 ILE A O 1
ATOM 3338 N N . SER A 1 404 ? 4.593 -1.568 -10.141 1.00 82.69 404 SER A N 1
ATOM 3339 C CA . SER A 1 404 ? 4.890 -3.002 -10.095 1.00 82.69 404 SER A CA 1
ATOM 3340 C C . SER A 1 404 ? 4.643 -3.687 -11.453 1.00 82.69 404 SER A C 1
ATOM 3342 O O . SER A 1 404 ? 3.813 -4.599 -11.536 1.00 82.69 404 SER A O 1
ATOM 3344 N N . PRO A 1 405 ? 5.309 -3.234 -12.540 1.00 88.50 405 PRO A N 1
ATOM 3345 C CA . PRO A 1 405 ? 5.056 -3.738 -13.884 1.00 88.50 405 PRO A CA 1
ATOM 3346 C C . PRO A 1 405 ? 5.545 -5.179 -14.041 1.00 88.50 405 PRO A C 1
ATOM 3348 O O . PRO A 1 405 ? 6.511 -5.599 -13.402 1.00 88.50 405 PRO A O 1
ATOM 3351 N N . VAL A 1 406 ? 4.915 -5.920 -14.953 1.00 84.94 406 VAL A N 1
ATOM 3352 C CA . VAL A 1 406 ? 5.425 -7.228 -15.383 1.00 84.94 406 VAL A CA 1
ATOM 3353 C C . VAL A 1 406 ? 6.649 -7.057 -16.277 1.00 84.94 406 VAL A C 1
ATOM 3355 O O . VAL A 1 406 ? 7.595 -7.834 -16.168 1.00 84.94 406 VAL A O 1
ATOM 3358 N N . ALA A 1 407 ? 6.641 -6.026 -17.128 1.00 93.50 407 ALA A N 1
ATOM 3359 C CA . ALA A 1 407 ? 7.714 -5.755 -18.072 1.00 93.50 407 ALA A CA 1
ATOM 3360 C C . ALA A 1 407 ? 8.107 -4.273 -18.152 1.00 93.50 407 ALA A C 1
ATOM 3362 O O . ALA A 1 407 ? 7.247 -3.388 -18.156 1.00 93.50 407 ALA A O 1
ATOM 3363 N N . VAL A 1 408 ? 9.412 -4.011 -18.281 1.00 97.69 408 VAL A N 1
ATOM 3364 C CA . VAL A 1 408 ? 9.979 -2.663 -18.471 1.00 97.69 408 VAL A CA 1
ATOM 3365 C C . VAL A 1 408 ? 10.651 -2.547 -19.839 1.00 97.69 408 VAL A C 1
ATOM 3367 O O . VAL A 1 408 ? 11.563 -3.301 -20.168 1.00 97.69 408 VAL A O 1
ATOM 3370 N N . ILE A 1 409 ? 10.233 -1.573 -20.641 1.00 98.25 409 ILE A N 1
ATOM 3371 C CA . ILE A 1 409 ? 10.767 -1.333 -21.982 1.00 98.25 409 ILE A CA 1
ATOM 3372 C C . ILE A 1 409 ? 11.389 0.057 -22.009 1.00 98.25 409 ILE A C 1
ATOM 3374 O O . ILE A 1 409 ? 10.685 1.063 -21.910 1.00 98.25 409 ILE A O 1
ATOM 3378 N N . MET A 1 410 ? 12.708 0.131 -22.179 1.00 97.31 410 MET A N 1
ATOM 3379 C CA . MET A 1 410 ? 13.359 1.408 -22.447 1.00 97.31 410 MET A CA 1
ATOM 3380 C C . MET A 1 410 ? 13.458 1.622 -23.951 1.00 97.31 410 MET A C 1
ATOM 3382 O O . MET A 1 410 ? 14.143 0.867 -24.641 1.00 97.31 410 MET A O 1
ATOM 3386 N N . VAL A 1 411 ? 12.795 2.666 -24.446 1.00 97.38 411 VAL A N 1
ATOM 3387 C CA . VAL A 1 411 ? 12.800 3.023 -25.864 1.00 97.38 411 VAL A CA 1
ATOM 3388 C C . VAL A 1 411 ? 13.559 4.324 -26.079 1.00 97.38 411 VAL A C 1
ATOM 3390 O O . VAL A 1 411 ? 13.381 5.278 -25.323 1.00 97.38 411 VAL A O 1
ATOM 3393 N N . GLY A 1 412 ? 14.422 4.377 -27.094 1.00 95.75 412 GLY A N 1
ATOM 3394 C CA . GLY A 1 412 ? 15.190 5.593 -27.321 1.00 95.75 412 GLY A CA 1
ATOM 3395 C C . GLY A 1 412 ? 16.124 5.634 -28.523 1.00 95.75 412 GLY A C 1
ATOM 3396 O O . GLY A 1 412 ? 15.915 4.950 -29.523 1.00 95.75 412 GLY A O 1
ATOM 3397 N N . ILE A 1 413 ? 17.176 6.441 -28.417 1.00 96.12 413 ILE A N 1
ATOM 3398 C CA . ILE A 1 413 ? 18.217 6.591 -29.442 1.00 96.12 413 ILE A CA 1
ATOM 3399 C C . ILE A 1 413 ? 19.592 6.120 -28.953 1.00 96.12 413 ILE A C 1
ATOM 3401 O O . ILE A 1 413 ? 19.866 6.077 -27.755 1.00 96.12 413 ILE A O 1
ATOM 3405 N N . ALA A 1 414 ? 20.452 5.744 -29.895 1.00 96.62 414 ALA A N 1
ATOM 3406 C CA . ALA A 1 414 ? 21.792 5.222 -29.645 1.00 96.62 414 ALA A CA 1
ATOM 3407 C C . ALA A 1 414 ? 22.756 5.612 -30.773 1.00 96.62 414 ALA A C 1
ATOM 3409 O O . ALA A 1 414 ? 22.335 6.025 -31.858 1.00 96.62 414 ALA A O 1
ATOM 3410 N N . PHE A 1 415 ? 24.056 5.428 -30.544 1.00 97.06 415 PHE A N 1
ATOM 3411 C CA . PHE A 1 415 ? 25.031 5.435 -31.632 1.00 97.06 415 PHE A CA 1
ATOM 3412 C C . PHE A 1 415 ? 25.159 4.048 -32.277 1.00 97.06 415 PHE A C 1
ATOM 3414 O O . PHE A 1 415 ? 24.980 3.026 -31.612 1.00 97.06 415 PHE A O 1
ATOM 3421 N N . GLY A 1 416 ? 25.505 4.007 -33.566 1.00 97.06 416 GLY A N 1
ATOM 3422 C CA . GLY A 1 416 ? 25.766 2.771 -34.313 1.00 97.06 416 GLY A CA 1
ATOM 3423 C C . GLY A 1 416 ? 27.210 2.269 -34.188 1.00 97.06 416 GLY A C 1
ATOM 3424 O O . GLY A 1 416 ? 28.146 3.060 -34.063 1.00 97.06 416 GLY A O 1
ATOM 3425 N N . ALA A 1 417 ? 27.397 0.951 -34.255 1.00 96.31 417 ALA A N 1
ATOM 3426 C CA . ALA A 1 417 ? 28.696 0.282 -34.211 1.00 96.31 417 ALA A CA 1
ATOM 3427 C C . ALA A 1 417 ? 29.452 0.250 -35.555 1.00 96.31 417 ALA A C 1
ATOM 3429 O O . ALA A 1 417 ? 30.681 0.192 -35.553 1.00 96.31 417 ALA A O 1
ATOM 3430 N N . ASN A 1 418 ? 28.757 0.246 -36.699 1.00 93.62 418 ASN A N 1
ATOM 3431 C CA . ASN A 1 418 ? 29.389 0.069 -38.011 1.00 93.62 418 ASN A CA 1
ATOM 3432 C C . ASN A 1 418 ? 28.664 0.835 -39.131 1.00 93.62 418 ASN A C 1
ATOM 3434 O O . ASN A 1 418 ? 27.616 0.422 -39.623 1.00 93.62 418 ASN A O 1
ATOM 3438 N N . GLU A 1 419 ? 29.289 1.906 -39.609 1.00 92.69 419 GLU A N 1
ATOM 3439 C CA . GLU A 1 419 ? 28.773 2.825 -40.631 1.00 92.69 419 GLU A CA 1
ATOM 3440 C C . GLU A 1 419 ? 28.587 2.170 -42.004 1.00 92.69 419 GLU A C 1
ATOM 3442 O O . GLU A 1 419 ? 27.784 2.631 -42.812 1.00 92.69 419 GLU A O 1
ATOM 3447 N N . SER A 1 420 ? 29.335 1.101 -42.292 1.00 91.94 420 SER A N 1
ATOM 3448 C CA . SER A 1 420 ? 29.255 0.400 -43.579 1.00 91.94 420 SER A CA 1
ATOM 3449 C C . SER A 1 420 ? 28.077 -0.566 -43.651 1.00 91.94 420 SER A C 1
ATOM 3451 O O . SER A 1 420 ? 27.549 -0.832 -44.732 1.00 91.94 420 SER A O 1
ATOM 3453 N N . THR A 1 421 ? 27.650 -1.089 -42.500 1.00 90.25 421 THR A N 1
ATOM 3454 C CA . THR A 1 421 ? 26.609 -2.115 -42.414 1.00 90.25 421 THR A CA 1
ATOM 3455 C C . THR A 1 421 ? 25.373 -1.658 -41.673 1.00 90.25 421 THR A C 1
ATOM 3457 O O . THR A 1 421 ? 24.430 -2.437 -41.644 1.00 90.25 421 THR A O 1
ATOM 3460 N N . GLN A 1 422 ? 25.321 -0.441 -41.129 1.00 94.69 422 GLN A N 1
ATOM 3461 C CA . GLN A 1 422 ? 24.183 0.151 -40.416 1.00 94.69 422 GLN A CA 1
ATOM 3462 C C . GLN A 1 422 ? 23.795 1.502 -41.031 1.00 94.69 422 GLN A C 1
ATOM 3464 O O . GLN A 1 422 ? 24.558 2.086 -41.799 1.00 94.69 422 GLN A O 1
ATOM 3469 N N . LYS A 1 423 ? 22.605 2.016 -40.712 1.00 93.25 423 LYS A N 1
ATOM 3470 C CA . LYS A 1 423 ? 22.126 3.332 -41.163 1.00 93.25 423 LYS A CA 1
ATOM 3471 C C . LYS A 1 423 ? 21.406 4.067 -40.036 1.00 93.25 423 LYS A C 1
ATOM 3473 O O . LYS A 1 423 ? 20.838 3.439 -39.149 1.00 93.25 423 LYS A O 1
ATOM 3478 N N . ILE A 1 424 ? 21.369 5.399 -40.117 1.00 93.25 424 ILE A N 1
ATOM 3479 C CA . ILE A 1 424 ? 20.525 6.221 -39.239 1.00 93.25 424 ILE A CA 1
ATOM 3480 C C . ILE A 1 424 ? 19.072 5.734 -39.324 1.00 93.25 424 ILE A C 1
ATOM 3482 O O . ILE A 1 424 ? 18.535 5.585 -40.424 1.00 93.25 424 ILE A O 1
ATOM 3486 N N . GLY A 1 425 ? 18.458 5.506 -38.165 1.00 91.31 425 GLY A N 1
ATOM 3487 C CA . GLY A 1 425 ? 17.107 4.969 -38.012 1.00 91.31 425 GLY A CA 1
ATOM 3488 C C . GLY A 1 425 ? 17.000 3.440 -37.995 1.00 91.31 425 GLY A C 1
ATOM 3489 O O . GLY A 1 425 ? 15.925 2.943 -37.672 1.00 91.31 425 GLY A O 1
ATOM 3490 N N . ASP A 1 426 ? 18.072 2.683 -38.280 1.00 93.62 426 ASP A N 1
ATOM 3491 C CA . ASP A 1 426 ? 18.078 1.240 -37.988 1.00 93.62 426 ASP A CA 1
ATOM 3492 C C . ASP A 1 426 ? 17.840 1.031 -36.480 1.00 93.62 426 ASP A C 1
ATOM 3494 O O . ASP A 1 426 ? 18.397 1.754 -35.645 1.00 93.62 426 ASP A O 1
ATOM 3498 N N . VAL A 1 427 ? 16.987 0.062 -36.140 1.00 94.25 427 VAL A N 1
ATOM 3499 C CA . VAL A 1 427 ? 16.548 -0.221 -34.769 1.00 94.25 427 VAL A CA 1
ATOM 3500 C C . VAL A 1 427 ? 17.415 -1.327 -34.179 1.00 94.25 427 VAL A C 1
ATOM 3502 O O . VAL A 1 427 ? 17.584 -2.391 -34.768 1.00 94.25 427 VAL A O 1
ATOM 3505 N N . LEU A 1 428 ? 17.954 -1.067 -32.999 1.00 96.12 428 LEU A N 1
ATOM 3506 C CA . LEU A 1 428 ? 18.773 -1.946 -32.185 1.00 96.12 428 LEU A CA 1
ATOM 3507 C C . LEU A 1 428 ? 17.899 -2.579 -31.095 1.00 96.12 428 LEU A C 1
ATOM 3509 O O . LEU A 1 428 ? 17.329 -1.868 -30.265 1.00 96.12 428 LEU A O 1
ATOM 3513 N N . VAL A 1 429 ? 17.822 -3.907 -31.079 1.00 95.88 429 VAL A N 1
ATOM 3514 C CA . VAL A 1 429 ? 17.134 -4.693 -30.046 1.00 95.88 429 VAL A CA 1
ATOM 3515 C C . VAL A 1 429 ? 18.189 -5.387 -29.195 1.00 95.88 429 VAL A C 1
ATOM 3517 O O . VAL A 1 429 ? 18.989 -6.184 -29.692 1.00 95.88 429 VAL A O 1
ATOM 3520 N N . SER A 1 430 ? 18.217 -5.078 -27.900 1.00 96.38 430 SER A N 1
ATOM 3521 C CA . SER A 1 430 ? 19.196 -5.674 -26.996 1.00 96.38 430 SER A CA 1
ATOM 3522 C C . SER A 1 430 ? 18.915 -7.156 -26.767 1.00 96.38 430 SER A C 1
ATOM 3524 O O . SER A 1 430 ? 17.859 -7.506 -26.244 1.00 96.38 430 SER A O 1
ATOM 3526 N N . LYS A 1 431 ? 19.902 -8.007 -27.046 1.00 94.75 431 LYS A N 1
ATOM 3527 C CA . LYS A 1 431 ? 20.006 -9.360 -26.475 1.00 94.75 431 LYS A CA 1
ATOM 3528 C C . LYS A 1 431 ? 20.634 -9.324 -25.078 1.00 94.75 431 LYS A C 1
ATOM 3530 O O . LYS A 1 431 ? 20.311 -10.118 -24.200 1.00 94.75 431 LYS A O 1
ATOM 3535 N N . SER A 1 432 ? 21.544 -8.379 -24.878 1.00 95.75 432 SER A N 1
ATOM 3536 C CA . SER A 1 432 ? 22.184 -8.111 -23.597 1.00 95.75 432 SER A CA 1
ATOM 3537 C C . SER A 1 432 ? 22.691 -6.675 -23.542 1.00 95.75 432 SER A C 1
ATOM 3539 O O . SER A 1 432 ? 22.860 -6.036 -24.583 1.00 95.75 432 SER A O 1
ATOM 3541 N N . ILE A 1 433 ? 23.014 -6.192 -22.347 1.00 96.19 433 ILE A N 1
ATOM 3542 C CA . ILE A 1 433 ? 23.742 -4.930 -22.163 1.00 96.19 433 ILE A CA 1
ATOM 3543 C C . ILE A 1 433 ? 25.145 -5.179 -21.606 1.00 96.19 433 ILE A C 1
ATOM 3545 O O . ILE A 1 433 ? 25.373 -6.140 -20.864 1.00 96.19 433 ILE A O 1
ATOM 3549 N N . LEU A 1 434 ? 26.079 -4.303 -21.971 1.00 94.38 434 LEU A N 1
ATOM 3550 C CA . LEU A 1 434 ? 27.495 -4.369 -21.609 1.00 94.38 434 LEU A CA 1
ATOM 3551 C C . LEU A 1 434 ? 27.927 -3.043 -20.984 1.00 94.38 434 LEU A C 1
ATOM 3553 O O . LEU A 1 434 ? 28.078 -2.046 -21.689 1.00 94.38 434 LEU A O 1
ATOM 3557 N N . ASN A 1 435 ? 28.125 -3.029 -19.664 1.00 92.94 435 ASN A N 1
ATOM 3558 C CA . ASN A 1 435 ? 28.593 -1.833 -18.972 1.00 92.94 435 ASN A CA 1
ATOM 3559 C C . ASN A 1 435 ? 30.120 -1.705 -19.073 1.00 92.94 435 ASN A C 1
ATOM 3561 O O . ASN A 1 435 ? 30.853 -2.583 -18.615 1.00 92.94 435 ASN A O 1
ATOM 3565 N N . TYR A 1 436 ? 30.594 -0.597 -19.643 1.00 92.12 436 TYR A N 1
ATOM 3566 C CA . TYR A 1 436 ? 32.023 -0.329 -19.826 1.00 92.12 436 TYR A CA 1
ATOM 3567 C C . TYR A 1 436 ? 32.660 0.556 -18.741 1.00 92.12 436 TYR A C 1
ATOM 3569 O O . TYR A 1 436 ? 33.866 0.820 -18.779 1.00 92.12 436 TYR A O 1
ATOM 3577 N N . ASP A 1 437 ? 31.903 1.013 -17.745 1.00 89.25 437 ASP A N 1
ATOM 3578 C CA . ASP A 1 437 ? 32.439 1.821 -16.643 1.00 89.25 437 ASP A CA 1
ATOM 3579 C C . ASP A 1 437 ? 33.213 0.980 -15.625 1.00 89.25 437 ASP A C 1
ATOM 3581 O O . ASP A 1 437 ? 34.232 1.422 -15.091 1.00 89.25 437 ASP A O 1
ATOM 3585 N N . SER A 1 438 ? 32.778 -0.262 -15.390 1.00 85.12 438 SER A N 1
ATOM 3586 C CA . SER A 1 438 ? 33.433 -1.187 -14.461 1.00 85.12 438 SER A CA 1
ATOM 3587 C C . SER A 1 438 ? 34.680 -1.811 -15.095 1.00 85.12 438 SER A C 1
ATOM 3589 O O . SER A 1 438 ? 34.662 -2.922 -15.635 1.00 85.12 438 SER A O 1
ATOM 3591 N N . ARG A 1 439 ? 35.795 -1.078 -15.042 1.00 87.62 439 ARG A N 1
ATOM 3592 C CA . ARG A 1 439 ? 37.075 -1.498 -15.624 1.00 87.62 439 ARG A CA 1
ATOM 3593 C C . ARG A 1 439 ? 38.271 -1.156 -14.747 1.00 87.62 439 ARG A C 1
ATOM 3595 O O . ARG A 1 439 ? 38.221 -0.284 -13.883 1.00 87.62 439 ARG A O 1
ATOM 3602 N N . LYS A 1 440 ? 39.370 -1.869 -14.972 1.00 86.06 440 LYS A N 1
ATOM 3603 C CA . LYS A 1 440 ? 40.686 -1.578 -14.406 1.00 86.06 440 LYS A CA 1
ATOM 3604 C C . LYS A 1 440 ? 41.594 -1.081 -15.523 1.00 86.06 440 LYS A C 1
ATOM 3606 O O . LYS A 1 440 ? 41.831 -1.818 -16.474 1.00 86.06 440 LYS A O 1
ATOM 3611 N N . GLU A 1 441 ? 42.118 0.129 -15.380 1.00 86.00 441 GLU A N 1
ATOM 3612 C CA . GLU A 1 441 ? 43.101 0.685 -16.314 1.00 86.00 441 GLU A CA 1
ATOM 3613 C C . GLU A 1 441 ? 44.522 0.298 -15.887 1.00 86.00 441 GLU A C 1
ATOM 3615 O O . GLU A 1 441 ? 44.892 0.448 -14.717 1.00 86.00 441 GLU A O 1
ATOM 3620 N N . ARG A 1 442 ? 45.324 -0.214 -16.826 1.00 80.94 442 ARG A N 1
ATOM 3621 C CA . ARG A 1 442 ? 46.754 -0.510 -16.648 1.00 80.94 442 ARG A CA 1
ATOM 3622 C C . ARG A 1 442 ? 47.508 -0.210 -17.936 1.00 80.94 442 ARG A C 1
ATOM 3624 O O . ARG A 1 442 ? 47.273 -0.887 -18.924 1.00 80.94 442 ARG A O 1
ATOM 3631 N N . GLU A 1 443 ? 48.414 0.768 -17.910 1.00 78.38 443 GLU A N 1
ATOM 3632 C CA . GLU A 1 443 ? 49.356 1.048 -19.013 1.00 78.38 443 GLU A CA 1
ATOM 3633 C C . GLU A 1 443 ? 48.698 1.052 -20.415 1.00 78.38 443 GLU A C 1
ATOM 3635 O O . GLU A 1 443 ? 49.195 0.446 -21.358 1.00 78.38 443 GLU A O 1
ATOM 3640 N N . GLY A 1 444 ? 47.538 1.709 -20.554 1.00 73.12 444 GLY A N 1
ATOM 3641 C CA . GLY A 1 444 ? 46.798 1.804 -21.824 1.00 73.12 444 GLY A CA 1
ATOM 3642 C C . GLY A 1 444 ? 45.901 0.604 -22.165 1.00 73.12 444 GLY A C 1
ATOM 3643 O O . GLY A 1 444 ? 45.186 0.649 -23.166 1.00 73.12 444 GLY A O 1
ATOM 3644 N N . VAL A 1 445 ? 45.887 -0.438 -21.329 1.00 76.69 445 VAL A N 1
ATOM 3645 C CA . VAL A 1 445 ? 44.992 -1.595 -21.433 1.00 76.69 445 VAL A CA 1
ATOM 3646 C C . VAL A 1 445 ? 43.854 -1.466 -20.423 1.00 76.69 445 VAL A C 1
ATOM 3648 O O . VAL A 1 445 ? 44.074 -1.367 -19.212 1.00 76.69 445 VAL A O 1
ATOM 3651 N N . SER A 1 446 ? 42.626 -1.524 -20.934 1.00 82.38 446 SER A N 1
ATOM 3652 C CA . SER A 1 446 ? 41.409 -1.522 -20.125 1.00 82.38 446 SER A CA 1
ATOM 3653 C C . SER A 1 446 ? 40.945 -2.961 -19.924 1.00 82.38 446 SER A C 1
ATOM 3655 O O . SER A 1 446 ? 40.592 -3.643 -20.881 1.00 82.38 446 SER A O 1
ATOM 3657 N N . GLN A 1 447 ? 40.945 -3.439 -18.680 1.00 84.31 447 GLN A N 1
ATOM 3658 C CA . GLN A 1 447 ? 40.396 -4.748 -18.332 1.00 84.31 447 GLN A CA 1
ATOM 3659 C C . GLN A 1 447 ? 38.998 -4.574 -17.737 1.00 84.31 447 GLN A C 1
ATOM 3661 O O . GLN A 1 447 ? 38.854 -4.128 -16.594 1.00 84.31 447 GLN A O 1
ATOM 3666 N N . TYR A 1 448 ? 37.972 -4.931 -18.503 1.00 84.75 448 TYR A N 1
ATOM 3667 C CA . TYR A 1 448 ? 36.577 -4.869 -18.071 1.00 84.75 448 TYR A CA 1
ATOM 3668 C C . TYR A 1 448 ? 36.258 -6.009 -17.098 1.00 84.75 448 TYR A C 1
ATOM 3670 O O . TYR A 1 448 ? 36.747 -7.128 -17.248 1.00 84.75 448 TYR A O 1
ATOM 3678 N N . LYS A 1 449 ? 35.476 -5.708 -16.057 1.00 76.69 449 LYS A N 1
ATOM 3679 C CA . LYS A 1 449 ? 35.085 -6.670 -15.010 1.00 76.69 449 LYS A CA 1
ATOM 3680 C C . LYS A 1 449 ? 33.640 -7.152 -15.144 1.00 76.69 449 LYS A C 1
ATOM 3682 O O . LYS A 1 449 ? 33.176 -7.910 -14.296 1.00 76.69 449 LYS A O 1
ATOM 3687 N N . GLU A 1 450 ? 32.925 -6.675 -16.155 1.00 75.12 450 GLU A N 1
ATOM 3688 C CA . GLU A 1 450 ? 31.490 -6.883 -16.286 1.00 75.12 450 GLU A CA 1
ATOM 3689 C C . GLU A 1 450 ? 31.167 -8.068 -17.200 1.00 75.12 450 GLU A C 1
ATOM 3691 O O . GLU A 1 450 ? 31.757 -8.218 -18.266 1.00 75.12 450 GLU A O 1
ATOM 3696 N N . ASN A 1 451 ? 30.187 -8.877 -16.792 1.00 83.19 451 ASN A N 1
ATOM 3697 C CA . ASN A 1 451 ? 29.591 -9.906 -17.646 1.00 83.19 451 ASN A CA 1
ATOM 3698 C C . ASN A 1 451 ? 28.316 -9.362 -18.308 1.00 83.19 451 ASN A C 1
ATOM 3700 O O . ASN A 1 451 ? 27.576 -8.637 -17.625 1.00 83.19 451 ASN A O 1
ATOM 3704 N N . PRO A 1 452 ? 28.002 -9.767 -19.557 1.00 90.56 452 PRO A N 1
ATOM 3705 C CA . PRO A 1 452 ? 26.761 -9.394 -20.233 1.00 90.56 452 PRO A CA 1
ATOM 3706 C C . PRO A 1 452 ? 25.531 -9.617 -19.349 1.00 90.56 452 PRO A C 1
ATOM 3708 O O . PRO A 1 452 ? 25.415 -10.651 -18.687 1.00 90.56 452 PRO A O 1
ATOM 3711 N N . LYS A 1 453 ? 24.610 -8.648 -19.326 1.00 93.56 453 LYS A N 1
ATOM 3712 C CA . LYS A 1 453 ? 23.305 -8.808 -18.666 1.00 93.56 453 LYS A CA 1
ATOM 3713 C C . LYS A 1 453 ? 22.263 -9.114 -19.719 1.00 93.56 453 LYS A C 1
ATOM 3715 O O . LYS A 1 453 ? 21.952 -8.243 -20.528 1.00 93.56 453 LYS A O 1
ATOM 3720 N N . GLU A 1 454 ? 21.790 -10.352 -19.729 1.00 93.25 454 GLU A N 1
ATOM 3721 C CA . GLU A 1 454 ? 20.736 -10.796 -20.636 1.00 93.25 454 GLU A CA 1
ATOM 3722 C C . GLU A 1 454 ? 19.406 -10.130 -20.283 1.00 93.25 454 GLU A C 1
ATOM 3724 O O . GLU A 1 454 ? 19.099 -9.915 -19.107 1.00 93.25 454 GLU A O 1
ATOM 3729 N N . VAL A 1 455 ? 18.650 -9.784 -21.319 1.00 95.00 455 VAL A N 1
ATOM 3730 C CA . VAL A 1 455 ? 17.315 -9.194 -21.195 1.00 95.00 455 VAL A CA 1
ATOM 3731 C C . VAL A 1 455 ? 16.247 -10.253 -20.904 1.00 95.00 455 VAL A C 1
ATOM 3733 O O . VAL A 1 455 ? 16.522 -11.452 -20.933 1.00 95.00 455 VAL A O 1
ATOM 3736 N N . GLY A 1 456 ? 15.015 -9.807 -20.648 1.00 91.62 456 GLY A N 1
ATOM 3737 C CA . GLY A 1 456 ? 13.857 -10.679 -20.453 1.00 91.62 456 GLY A CA 1
ATOM 3738 C C . GLY A 1 456 ? 13.629 -11.636 -21.626 1.00 91.62 456 GLY A C 1
ATOM 3739 O O . GLY A 1 456 ? 13.670 -11.224 -22.788 1.00 91.62 456 GLY A O 1
ATOM 3740 N N . PHE A 1 457 ? 13.396 -12.915 -21.328 1.00 87.50 457 PHE A N 1
ATOM 3741 C CA . PHE A 1 457 ? 13.272 -13.966 -22.340 1.00 87.50 457 PHE A CA 1
ATOM 3742 C C . PHE A 1 457 ? 12.037 -13.761 -23.221 1.00 87.50 457 PHE A C 1
ATOM 3744 O O . PHE A 1 457 ? 12.125 -13.878 -24.445 1.00 87.50 457 PHE A O 1
ATOM 3751 N N . GLN A 1 458 ? 10.888 -13.443 -22.618 1.00 88.81 458 GLN A N 1
ATOM 3752 C CA . GLN A 1 458 ? 9.637 -13.281 -23.359 1.00 88.81 458 GLN A CA 1
ATOM 3753 C C . GLN A 1 458 ? 9.645 -12.000 -24.195 1.00 88.81 458 GLN A C 1
ATOM 3755 O O . GLN A 1 458 ? 9.269 -12.038 -25.369 1.00 88.81 458 GLN A O 1
ATOM 3760 N N . LEU A 1 459 ? 10.143 -10.890 -23.633 1.00 93.25 459 LEU A N 1
ATOM 3761 C CA . LEU A 1 459 ? 10.325 -9.649 -24.387 1.00 93.25 459 LEU A CA 1
ATOM 3762 C C . LEU A 1 459 ? 11.297 -9.849 -25.550 1.00 93.25 459 LEU A C 1
ATOM 3764 O O . LEU A 1 459 ? 10.966 -9.490 -26.678 1.00 93.25 459 LEU A O 1
ATOM 3768 N N . PHE A 1 460 ? 12.461 -10.460 -25.321 1.00 93.38 460 PHE A N 1
ATOM 3769 C CA . PHE A 1 460 ? 13.416 -10.710 -26.399 1.00 93.38 460 PHE A CA 1
ATOM 3770 C C . PHE A 1 460 ? 12.793 -11.555 -27.507 1.00 93.38 460 PHE A C 1
ATOM 3772 O O . PHE A 1 460 ? 12.828 -11.152 -28.662 1.00 93.38 460 PHE A O 1
ATOM 3779 N N . ASN A 1 461 ? 12.123 -12.661 -27.174 1.00 89.81 461 ASN A N 1
ATOM 3780 C CA . ASN A 1 461 ? 11.458 -13.487 -28.181 1.00 89.81 461 ASN A CA 1
ATOM 3781 C C . ASN A 1 461 ? 10.393 -12.714 -28.965 1.00 89.81 461 ASN A C 1
ATOM 3783 O O . ASN A 1 461 ? 10.328 -12.862 -30.183 1.00 89.81 461 ASN A O 1
ATOM 3787 N N . ALA A 1 462 ? 9.584 -11.874 -28.318 1.00 89.69 462 ALA A N 1
ATOM 3788 C CA . ALA A 1 462 ? 8.571 -11.076 -29.007 1.00 89.69 462 ALA A CA 1
ATOM 3789 C C . ALA A 1 462 ? 9.193 -10.051 -29.970 1.00 89.69 462 ALA A C 1
ATOM 3791 O O . ALA A 1 462 ? 8.742 -9.915 -31.108 1.00 89.69 462 ALA A O 1
ATOM 3792 N N . PHE A 1 463 ? 10.257 -9.368 -29.540 1.00 90.38 463 PHE A N 1
ATOM 3793 C CA . PHE A 1 463 ? 10.960 -8.373 -30.351 1.00 90.38 463 PHE A CA 1
ATOM 3794 C C . PHE A 1 463 ? 11.896 -8.995 -31.407 1.00 90.38 463 PHE A C 1
ATOM 3796 O O . PHE A 1 463 ? 12.165 -8.343 -32.415 1.00 90.38 463 PHE A O 1
ATOM 3803 N N . SER A 1 464 ? 12.349 -10.240 -31.226 1.00 81.56 464 SER A N 1
ATOM 3804 C CA . SER A 1 464 ? 13.224 -10.977 -32.156 1.00 81.56 464 SER A CA 1
ATOM 3805 C C . SER A 1 464 ? 12.473 -11.888 -33.128 1.00 81.56 464 SER A C 1
ATOM 3807 O O . SER A 1 464 ? 12.965 -12.150 -34.222 1.00 81.56 464 SER A O 1
ATOM 3809 N N . SER A 1 465 ? 11.262 -12.361 -32.806 1.00 65.94 465 SER A N 1
ATOM 3810 C CA . SER A 1 465 ? 10.487 -13.250 -33.701 1.00 65.94 465 SER A CA 1
ATOM 3811 C C . SER A 1 465 ? 10.145 -12.589 -35.045 1.00 65.94 465 SER A C 1
ATOM 3813 O O . SER A 1 465 ? 9.890 -13.273 -36.035 1.00 65.94 465 SER A O 1
ATOM 3815 N N . PHE A 1 466 ? 10.213 -11.257 -35.114 1.00 58.16 466 PHE A N 1
ATOM 3816 C CA . PHE A 1 466 ? 10.072 -10.471 -36.343 1.00 58.16 466 PHE A CA 1
ATOM 3817 C C . PHE A 1 466 ? 11.361 -10.343 -37.179 1.00 58.16 466 PHE A C 1
ATOM 3819 O O . PHE A 1 466 ? 11.345 -9.752 -38.255 1.00 58.16 466 PHE A O 1
ATOM 3826 N N . SER A 1 467 ? 12.469 -10.933 -36.730 1.00 50.06 467 SER A N 1
ATOM 3827 C CA . SER A 1 467 ? 13.770 -10.942 -37.412 1.00 50.06 467 SER A CA 1
ATOM 3828 C C . SER A 1 467 ? 14.035 -12.238 -38.190 1.00 50.06 467 SER A C 1
ATOM 3830 O O . SER A 1 467 ? 14.799 -12.258 -39.157 1.00 50.06 467 SER A O 1
ATOM 3832 N N . SER A 1 468 ? 13.341 -13.335 -37.848 1.00 38.97 468 SER A N 1
ATOM 3833 C CA . SER A 1 468 ? 13.591 -14.685 -38.389 1.00 38.97 468 SER A CA 1
ATOM 3834 C C . SER A 1 468 ? 13.150 -14.914 -39.845 1.00 38.97 468 SER A C 1
ATOM 3836 O O . SER A 1 468 ? 13.250 -16.027 -40.355 1.00 38.97 468 SER A O 1
ATOM 3838 N N . SER A 1 469 ? 12.725 -13.869 -40.556 1.00 39.19 469 SER A N 1
ATOM 3839 C CA . SER A 1 469 ? 12.568 -13.872 -42.017 1.00 39.19 469 SER A CA 1
ATOM 3840 C C . SER A 1 469 ? 13.503 -12.842 -42.654 1.00 39.19 469 SER A C 1
ATOM 3842 O O . SER A 1 469 ? 13.065 -11.912 -43.312 1.00 39.19 469 SER A O 1
ATOM 3844 N N . GLY A 1 470 ? 14.808 -13.001 -42.400 1.00 37.19 470 GLY A N 1
ATOM 3845 C CA . GLY A 1 470 ? 15.935 -12.385 -43.112 1.00 37.19 470 GLY A CA 1
ATOM 3846 C C . GLY A 1 470 ? 15.660 -11.040 -43.796 1.00 37.19 470 GLY A C 1
ATOM 3847 O O . GLY A 1 470 ? 15.190 -11.006 -44.928 1.00 37.19 470 GLY A O 1
ATOM 3848 N N . HIS A 1 471 ? 16.081 -9.943 -43.161 1.00 40.91 471 HIS A N 1
ATOM 3849 C CA . HIS A 1 471 ? 15.962 -8.572 -43.683 1.00 40.91 471 HIS A CA 1
ATOM 3850 C C . HIS A 1 471 ? 14.517 -8.068 -43.816 1.00 40.91 471 HIS A C 1
ATOM 3852 O O . HIS A 1 471 ? 14.148 -7.479 -44.837 1.00 40.91 471 HIS A O 1
ATOM 3858 N N . LEU A 1 472 ? 13.708 -8.220 -42.763 1.00 46.56 472 LEU A N 1
ATOM 3859 C CA . LEU A 1 472 ? 12.465 -7.467 -42.689 1.00 46.56 472 LEU A CA 1
ATOM 3860 C C . LEU A 1 472 ? 12.758 -5.990 -42.436 1.00 46.56 472 LEU A C 1
ATOM 3862 O O . LEU A 1 472 ? 13.292 -5.544 -41.424 1.00 46.56 472 LEU A O 1
ATOM 3866 N N . VAL A 1 473 ? 12.415 -5.251 -43.468 1.00 49.78 473 VAL A N 1
ATOM 3867 C CA . VAL A 1 473 ? 12.331 -3.815 -43.533 1.00 49.78 473 VAL A CA 1
ATOM 3868 C C . VAL A 1 473 ? 11.118 -3.370 -42.719 1.00 49.78 473 VAL A C 1
ATOM 3870 O O . VAL A 1 473 ? 9.986 -3.714 -43.064 1.00 49.78 473 VAL A O 1
ATOM 3873 N N . TRP A 1 474 ? 11.330 -2.558 -41.688 1.00 50.88 474 TRP A N 1
ATOM 3874 C CA . TRP A 1 474 ? 10.241 -1.787 -41.099 1.00 50.88 474 TRP A CA 1
ATOM 3875 C C . TRP A 1 474 ? 9.807 -0.711 -42.105 1.00 50.88 474 TRP A C 1
ATOM 3877 O O . TRP A 1 474 ? 10.596 0.170 -42.461 1.00 50.88 474 TRP A O 1
ATOM 3887 N N . ASN A 1 475 ? 8.568 -0.810 -42.603 1.00 53.03 475 ASN A N 1
ATOM 3888 C CA . ASN A 1 475 ? 7.956 0.216 -43.446 1.00 53.03 475 ASN A CA 1
ATOM 3889 C C . ASN A 1 475 ? 7.398 1.311 -42.536 1.00 53.03 475 ASN A C 1
ATOM 3891 O O . ASN A 1 475 ? 6.347 1.145 -41.920 1.00 53.03 475 ASN A O 1
ATOM 3895 N N . TYR A 1 476 ? 8.119 2.424 -42.456 1.00 51.25 476 TYR A N 1
ATOM 3896 C CA . TYR A 1 476 ? 7.740 3.574 -41.646 1.00 51.25 476 TYR A CA 1
ATOM 3897 C C . TYR A 1 476 ? 6.378 4.154 -42.096 1.00 51.25 476 TYR A C 1
ATOM 3899 O O . TYR A 1 476 ? 6.264 4.595 -43.245 1.00 51.25 476 TYR A O 1
ATOM 3907 N N . PRO A 1 477 ? 5.336 4.189 -41.241 1.00 47.62 477 PRO A N 1
ATOM 3908 C CA . PRO A 1 477 ? 4.046 4.754 -41.622 1.00 47.62 477 PRO A CA 1
ATOM 3909 C C . PRO A 1 477 ? 4.116 6.289 -41.697 1.00 47.62 477 PRO A C 1
ATOM 3911 O O . PRO A 1 477 ? 4.187 6.959 -40.672 1.00 47.62 477 PRO A O 1
ATOM 3914 N N . SER A 1 478 ? 4.075 6.813 -42.929 1.00 47.22 478 SER A N 1
ATOM 3915 C CA . SER A 1 478 ? 3.652 8.169 -43.342 1.00 47.22 478 SER A CA 1
ATOM 3916 C C . SER A 1 478 ? 4.260 9.386 -42.616 1.00 47.22 478 SER A C 1
ATOM 3918 O O . SER A 1 478 ? 3.884 9.710 -41.495 1.00 47.22 478 SER A O 1
ATOM 3920 N N . GLY A 1 479 ? 5.106 10.145 -43.329 1.00 45.59 479 GLY A N 1
ATOM 3921 C CA . GLY A 1 479 ? 5.500 11.513 -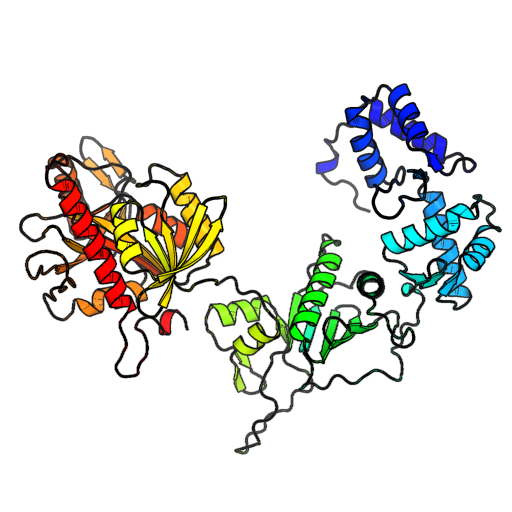42.946 1.00 45.59 479 GLY A CA 1
ATOM 3922 C C . GLY A 1 479 ? 6.892 11.953 -43.412 1.00 45.59 479 GLY A C 1
ATOM 3923 O O . GLY A 1 479 ? 7.199 13.140 -43.399 1.00 45.59 479 GLY A O 1
ATOM 3924 N N . VAL A 1 480 ? 7.729 11.015 -43.858 1.00 43.94 480 VAL A N 1
ATOM 3925 C CA . VAL A 1 480 ? 9.059 11.298 -44.411 1.00 43.94 480 VAL A CA 1
ATOM 3926 C C . VAL A 1 480 ? 9.017 10.984 -45.903 1.00 43.94 480 VAL A C 1
ATOM 3928 O O . VAL A 1 480 ? 8.579 9.899 -46.278 1.00 43.94 480 VAL A O 1
ATOM 3931 N N . GLU A 1 481 ? 9.428 11.924 -46.757 1.00 36.84 481 GLU A N 1
ATOM 3932 C CA . GLU A 1 481 ? 9.558 11.677 -48.196 1.00 36.84 481 GLU A CA 1
ATOM 3933 C C . GLU A 1 481 ? 10.393 10.407 -48.451 1.00 36.84 481 GLU A C 1
ATOM 3935 O O . GLU A 1 481 ? 11.532 10.280 -47.987 1.00 36.84 481 GLU A O 1
ATOM 3940 N N . GLY A 1 482 ? 9.798 9.464 -49.187 1.00 41.81 482 GLY A N 1
ATOM 3941 C CA . GLY A 1 482 ? 10.379 8.171 -49.546 1.00 41.81 482 GLY A CA 1
ATOM 3942 C C . GLY A 1 482 ? 10.061 7.057 -48.543 1.00 41.81 482 GLY A C 1
ATOM 3943 O O . GLY A 1 482 ? 10.234 7.221 -47.342 1.00 41.81 482 GLY A O 1
ATOM 3944 N N . ASN A 1 483 ? 9.631 5.892 -49.043 1.00 45.78 483 ASN A N 1
ATOM 3945 C CA . ASN A 1 483 ? 9.530 4.630 -48.293 1.00 45.78 483 ASN A CA 1
ATOM 3946 C C . ASN A 1 483 ? 10.878 4.305 -47.616 1.00 45.78 483 ASN A C 1
ATOM 3948 O O . ASN A 1 483 ? 11.714 3.603 -48.192 1.00 45.78 483 ASN A O 1
ATOM 3952 N N . LYS A 1 484 ? 11.130 4.837 -46.415 1.00 54.25 484 LYS A N 1
ATOM 3953 C CA . LYS A 1 484 ? 12.343 4.533 -45.657 1.00 54.25 484 LYS A CA 1
ATOM 3954 C C . LYS A 1 484 ? 12.186 3.174 -45.002 1.00 54.25 484 LYS A C 1
ATOM 3956 O O . LYS A 1 484 ? 11.195 2.886 -44.338 1.00 54.25 484 LYS A O 1
ATOM 3961 N N . ARG A 1 485 ? 13.185 2.343 -45.269 1.00 65.94 485 ARG A N 1
ATOM 3962 C CA . ARG A 1 485 ? 13.255 0.940 -44.904 1.00 65.94 485 ARG A CA 1
ATOM 3963 C C . ARG A 1 485 ? 14.339 0.779 -43.844 1.00 65.94 485 ARG A C 1
ATOM 3965 O O . ARG A 1 485 ? 15.514 0.868 -44.196 1.00 65.94 485 ARG A O 1
ATOM 3972 N N . PHE A 1 486 ? 13.953 0.585 -42.585 1.00 77.88 486 PHE A N 1
ATOM 3973 C CA . PHE A 1 486 ? 14.896 0.405 -41.473 1.00 77.88 486 PHE A CA 1
ATOM 3974 C C . PHE A 1 486 ? 15.047 -1.073 -41.130 1.00 77.88 486 PHE A C 1
ATOM 3976 O O . PHE A 1 486 ? 14.083 -1.833 -41.238 1.00 77.88 486 PHE A O 1
ATOM 3983 N N . ARG A 1 487 ? 16.255 -1.491 -40.748 1.00 86.62 487 ARG A N 1
ATOM 3984 C CA . ARG A 1 487 ? 16.513 -2.861 -40.291 1.00 86.62 487 ARG A CA 1
ATOM 3985 C C . ARG A 1 487 ? 16.385 -2.962 -38.784 1.00 86.62 487 ARG A C 1
ATOM 3987 O O . ARG A 1 487 ? 16.714 -2.021 -38.067 1.00 86.62 487 ARG A O 1
ATOM 3994 N N . ILE A 1 488 ? 15.970 -4.140 -38.342 1.00 89.19 488 ILE A N 1
ATOM 3995 C CA . ILE A 1 488 ? 16.054 -4.564 -36.949 1.00 89.19 488 ILE A CA 1
ATOM 3996 C C . ILE A 1 488 ? 17.372 -5.321 -36.781 1.00 89.19 488 ILE A C 1
ATOM 3998 O O . ILE A 1 488 ? 17.678 -6.221 -37.564 1.00 89.19 488 ILE A O 1
ATOM 4002 N N . ILE A 1 489 ? 18.180 -4.912 -35.809 1.00 91.81 489 ILE A N 1
ATOM 4003 C CA . ILE A 1 489 ? 19.509 -5.458 -35.541 1.00 91.81 489 ILE A CA 1
ATOM 4004 C C . ILE A 1 489 ? 19.540 -5.918 -34.088 1.00 91.81 489 ILE A C 1
ATOM 4006 O O . ILE A 1 489 ? 19.323 -5.125 -33.176 1.00 91.81 489 ILE A O 1
ATOM 4010 N N . GLU A 1 490 ? 19.834 -7.194 -33.877 1.00 92.62 490 GLU A N 1
ATOM 4011 C CA . GLU A 1 490 ? 19.898 -7.806 -32.551 1.00 92.62 490 GLU A CA 1
ATOM 4012 C C . GLU A 1 490 ? 21.341 -8.013 -32.108 1.00 92.62 490 GLU A C 1
ATOM 4014 O O . GLU A 1 490 ? 22.197 -8.422 -32.895 1.00 92.62 490 GLU A O 1
ATOM 4019 N N . GLY A 1 491 ? 21.615 -7.769 -30.830 1.00 93.44 491 GLY A N 1
ATOM 4020 C CA . GLY A 1 491 ? 22.954 -7.955 -30.285 1.00 93.44 491 GLY A CA 1
ATOM 4021 C C . GLY A 1 491 ? 23.155 -7.268 -28.948 1.00 93.44 491 GLY A C 1
ATOM 4022 O O . GLY A 1 491 ? 22.196 -6.868 -28.284 1.00 93.44 491 GLY A O 1
ATOM 4023 N N . ALA A 1 492 ? 24.413 -7.158 -28.532 1.00 95.62 492 ALA A N 1
ATOM 4024 C CA . ALA A 1 492 ? 24.743 -6.489 -27.286 1.00 95.62 492 ALA A CA 1
ATOM 4025 C C . ALA A 1 492 ? 24.743 -4.962 -27.459 1.00 95.62 492 ALA A C 1
ATOM 4027 O O . ALA A 1 492 ? 25.269 -4.441 -28.442 1.00 95.62 492 ALA A O 1
ATOM 4028 N N . ILE A 1 493 ? 24.187 -4.235 -26.492 1.00 97.44 493 ILE A N 1
ATOM 4029 C CA . ILE A 1 493 ? 24.242 -2.768 -26.456 1.00 97.44 493 ILE A CA 1
ATOM 4030 C C . ILE A 1 493 ? 25.249 -2.333 -25.388 1.00 97.44 493 ILE A C 1
ATOM 4032 O O . ILE A 1 493 ? 25.170 -2.757 -24.233 1.00 97.44 493 ILE A O 1
ATOM 4036 N N . LEU A 1 494 ? 26.208 -1.495 -25.778 1.00 96.31 494 LEU A N 1
ATOM 4037 C CA . LEU A 1 494 ? 27.168 -0.886 -24.859 1.00 96.31 494 LEU A CA 1
ATOM 4038 C C . LEU A 1 494 ? 26.488 0.220 -24.047 1.00 96.31 494 LEU A C 1
ATOM 4040 O O . LEU A 1 494 ? 25.740 1.022 -24.601 1.00 96.31 494 LEU A O 1
ATOM 4044 N N . THR A 1 495 ? 26.772 0.288 -22.749 1.00 93.88 495 THR A N 1
ATOM 4045 C CA . THR A 1 495 ? 26.198 1.295 -21.848 1.00 93.88 495 THR A CA 1
ATOM 4046 C C . THR A 1 495 ? 27.244 1.843 -20.878 1.00 93.88 495 THR A C 1
ATOM 4048 O O . THR A 1 495 ? 28.100 1.095 -20.400 1.00 93.88 495 THR A O 1
ATOM 4051 N N . GLY A 1 496 ? 27.209 3.144 -20.589 1.00 90.56 496 GLY A N 1
ATOM 4052 C CA . GLY A 1 496 ? 28.112 3.764 -19.619 1.00 90.56 496 GLY A CA 1
ATOM 4053 C C . GLY A 1 496 ? 27.883 5.263 -19.435 1.00 90.56 496 GLY A C 1
ATOM 4054 O O . GLY A 1 496 ? 27.038 5.875 -20.082 1.00 90.56 496 GLY A O 1
ATOM 4055 N N . SER A 1 497 ? 28.644 5.858 -18.521 1.00 85.50 497 SER A N 1
ATOM 4056 C CA . SER A 1 497 ? 28.462 7.235 -18.032 1.00 85.50 497 SER A CA 1
ATOM 4057 C C . SER A 1 497 ? 29.076 8.323 -18.902 1.00 85.50 497 SER A C 1
ATOM 4059 O O . SER A 1 497 ? 28.779 9.503 -18.717 1.00 85.50 497 SER A O 1
ATOM 4061 N N . VAL A 1 498 ? 29.917 7.948 -19.862 1.00 86.00 498 VAL A N 1
ATOM 4062 C CA . VAL A 1 498 ? 30.629 8.898 -20.721 1.00 86.00 498 VAL A CA 1
ATOM 4063 C C . VAL A 1 498 ? 29.867 9.115 -22.023 1.00 86.00 498 VAL A C 1
ATOM 4065 O O . VAL A 1 498 ? 29.644 8.163 -22.769 1.00 86.00 498 VAL A O 1
ATOM 4068 N N . LEU A 1 499 ? 29.551 10.375 -22.337 1.00 87.25 499 LEU A N 1
ATOM 4069 C CA . LEU A 1 499 ? 29.060 10.767 -23.658 1.00 87.25 499 LEU A CA 1
ATOM 4070 C C . LEU A 1 499 ? 30.199 10.663 -24.681 1.00 87.25 499 LEU A C 1
ATOM 4072 O O . LEU A 1 499 ? 31.151 11.439 -24.649 1.00 87.25 499 LEU A O 1
ATOM 4076 N N . ILE A 1 500 ? 30.100 9.692 -25.588 1.00 90.88 500 ILE A N 1
ATOM 4077 C CA . ILE A 1 500 ? 31.158 9.390 -26.558 1.00 90.88 500 ILE A CA 1
ATOM 4078 C C . ILE A 1 500 ? 31.048 10.314 -27.779 1.00 90.88 500 ILE A C 1
ATOM 4080 O O . ILE A 1 500 ? 30.066 10.236 -28.513 1.00 90.88 500 ILE A O 1
ATOM 4084 N N . ASP A 1 501 ? 32.060 11.152 -28.013 1.00 93.00 501 ASP A N 1
ATOM 4085 C CA . ASP A 1 501 ? 32.233 11.968 -29.230 1.00 93.00 501 ASP A CA 1
ATOM 4086 C C . ASP A 1 501 ? 33.673 11.851 -29.772 1.00 93.00 501 ASP A C 1
ATOM 4088 O O . ASP A 1 501 ? 34.322 12.835 -30.117 1.00 93.00 501 ASP A O 1
ATOM 4092 N N . ASP A 1 502 ? 34.208 10.626 -29.792 1.00 93.88 502 ASP A N 1
ATOM 4093 C CA . ASP A 1 502 ? 35.583 10.330 -30.206 1.00 93.88 502 ASP A CA 1
ATOM 4094 C C . ASP A 1 502 ? 35.640 9.002 -30.972 1.00 93.88 502 ASP A C 1
ATOM 4096 O O . ASP A 1 502 ? 35.292 7.933 -30.459 1.00 93.88 502 ASP A O 1
ATOM 4100 N N . TYR A 1 503 ? 36.111 9.074 -32.220 1.00 93.25 503 TYR A N 1
ATOM 4101 C CA . TYR A 1 503 ? 36.173 7.926 -33.121 1.00 93.25 503 TYR A CA 1
ATOM 4102 C C . TYR A 1 503 ? 37.094 6.814 -32.601 1.00 93.25 503 TYR A C 1
ATOM 4104 O O . TYR A 1 503 ? 36.747 5.634 -32.688 1.00 93.25 503 TYR A O 1
ATOM 4112 N N . ASN A 1 504 ? 38.261 7.170 -32.056 1.00 94.25 504 ASN A N 1
ATOM 4113 C CA . ASN A 1 504 ? 39.255 6.208 -31.584 1.00 94.25 504 ASN A CA 1
ATOM 4114 C C . ASN A 1 504 ? 38.793 5.532 -30.297 1.00 94.25 504 ASN A C 1
ATOM 4116 O O . ASN A 1 504 ? 38.904 4.312 -30.180 1.00 94.25 504 ASN A O 1
ATOM 4120 N N . PHE A 1 505 ? 38.234 6.301 -29.362 1.00 92.44 505 PHE A N 1
ATOM 4121 C CA . PHE A 1 505 ? 37.683 5.768 -28.122 1.00 92.44 505 PHE A CA 1
ATOM 4122 C C . PHE A 1 505 ? 36.525 4.810 -28.401 1.00 92.44 505 PHE A C 1
ATOM 4124 O O . PHE A 1 505 ? 36.536 3.675 -27.926 1.00 92.44 505 PHE A O 1
ATOM 4131 N N . ARG A 1 506 ? 35.572 5.214 -29.250 1.00 94.56 506 ARG A N 1
ATOM 4132 C CA . ARG A 1 506 ? 34.471 4.344 -29.678 1.00 94.56 506 ARG A CA 1
ATOM 4133 C C . ARG A 1 506 ? 34.981 3.075 -30.362 1.00 94.56 506 ARG A C 1
ATOM 4135 O O . ARG A 1 506 ? 34.529 1.980 -30.043 1.00 94.56 506 ARG A O 1
ATOM 4142 N N . LYS A 1 507 ? 35.919 3.203 -31.308 1.00 94.31 507 LYS A N 1
ATOM 4143 C CA . LYS A 1 507 ? 36.496 2.056 -32.027 1.00 94.31 507 LYS A CA 1
ATOM 4144 C C . LYS A 1 507 ? 37.195 1.088 -31.072 1.00 94.31 507 LYS A C 1
ATOM 4146 O O . LYS A 1 507 ? 37.012 -0.120 -31.207 1.00 94.31 507 LYS A O 1
ATOM 4151 N N . LYS A 1 508 ? 37.964 1.607 -30.110 1.00 92.94 508 LYS A N 1
ATOM 4152 C CA . LYS A 1 508 ? 38.586 0.803 -29.054 1.00 92.94 508 LYS A CA 1
ATOM 4153 C C . LYS A 1 508 ? 37.520 0.058 -28.253 1.00 92.94 508 LYS A C 1
ATOM 4155 O O . LYS A 1 508 ? 37.611 -1.153 -28.141 1.00 92.94 508 LYS A O 1
ATOM 4160 N N . LEU A 1 509 ? 36.477 0.749 -27.795 1.00 92.50 509 LEU A N 1
ATOM 4161 C CA . LEU A 1 509 ? 35.395 0.143 -27.020 1.00 92.50 509 LEU A CA 1
ATOM 4162 C C . LEU A 1 509 ? 34.702 -1.006 -27.774 1.00 92.50 509 LEU A C 1
ATOM 4164 O O . LEU A 1 509 ? 34.521 -2.086 -27.223 1.00 92.50 509 LEU A O 1
ATOM 4168 N N . LEU A 1 510 ? 34.361 -0.805 -29.049 1.00 94.31 510 LEU A N 1
ATOM 4169 C CA . LEU A 1 510 ? 33.770 -1.856 -29.887 1.00 94.31 510 LEU A CA 1
ATOM 4170 C C . LEU A 1 510 ? 34.717 -3.052 -30.078 1.00 94.31 510 LEU A C 1
ATOM 4172 O O . LEU A 1 510 ? 34.262 -4.192 -30.099 1.00 94.31 510 LEU A O 1
ATOM 4176 N N . THR A 1 511 ? 36.023 -2.791 -30.193 1.00 93.44 511 THR A N 1
ATOM 4177 C CA . THR A 1 511 ? 37.058 -3.831 -30.321 1.00 93.44 511 THR A CA 1
ATOM 4178 C C . THR A 1 511 ? 37.208 -4.623 -29.023 1.00 93.44 511 THR A C 1
ATOM 4180 O O . THR A 1 511 ? 37.241 -5.849 -29.053 1.00 93.44 511 THR A O 1
ATOM 4183 N N . ASP A 1 512 ? 37.244 -3.939 -27.881 1.00 91.06 512 ASP A N 1
ATOM 4184 C CA . ASP A 1 512 ? 37.421 -4.559 -26.566 1.00 91.06 512 ASP A CA 1
ATOM 4185 C C . ASP A 1 512 ? 36.255 -5.500 -26.209 1.00 91.06 512 ASP A C 1
ATOM 4187 O O . ASP A 1 512 ? 36.446 -6.480 -25.493 1.00 91.06 512 ASP A O 1
ATOM 4191 N N . PHE A 1 513 ? 35.055 -5.231 -26.736 1.00 92.00 513 PHE A N 1
ATOM 4192 C CA . PHE A 1 513 ? 33.851 -6.043 -26.532 1.00 92.00 513 PHE A CA 1
ATOM 4193 C C . PHE A 1 513 ? 33.473 -6.920 -27.740 1.00 92.00 513 PHE A C 1
ATOM 4195 O O . PHE A 1 513 ? 32.367 -7.462 -27.765 1.00 92.00 513 PHE A O 1
ATOM 4202 N N . GLN A 1 514 ? 34.353 -7.090 -28.735 1.00 91.81 514 GLN A N 1
ATOM 4203 C CA . GLN A 1 514 ? 34.027 -7.758 -30.007 1.00 91.81 514 GLN A CA 1
ATOM 4204 C C . GLN A 1 514 ? 33.439 -9.173 -29.848 1.00 91.81 514 GLN A C 1
ATOM 4206 O O . GLN A 1 514 ? 32.551 -9.552 -30.612 1.00 91.81 514 GLN A O 1
ATOM 4211 N N . ASP A 1 515 ? 33.859 -9.920 -28.821 1.00 89.88 515 ASP A N 1
ATOM 4212 C CA . ASP A 1 515 ? 33.396 -11.289 -28.542 1.00 89.88 515 ASP A CA 1
ATOM 4213 C C . ASP A 1 515 ? 31.900 -11.350 -28.182 1.00 89.88 515 ASP A C 1
ATOM 4215 O O . ASP A 1 515 ? 31.267 -12.402 -28.270 1.00 89.88 515 ASP A O 1
ATOM 4219 N N . HIS A 1 516 ? 31.311 -10.210 -27.813 1.00 89.31 516 HIS A N 1
ATOM 4220 C CA . HIS A 1 516 ? 29.890 -10.065 -27.507 1.00 89.31 516 HIS A CA 1
ATOM 4221 C C . HIS A 1 516 ? 29.082 -9.414 -28.639 1.00 89.31 516 HIS A C 1
ATOM 4223 O O . HIS A 1 516 ? 27.884 -9.188 -28.471 1.00 89.31 516 HIS A O 1
ATOM 4229 N N . ASN A 1 517 ? 29.711 -9.134 -29.787 1.00 89.56 517 ASN A N 1
ATOM 4230 C CA . ASN A 1 517 ? 29.089 -8.541 -30.973 1.00 89.56 517 ASN A CA 1
ATOM 4231 C C . ASN A 1 517 ? 28.251 -7.275 -30.661 1.00 89.56 517 ASN A C 1
ATOM 4233 O O . ASN A 1 517 ? 27.021 -7.291 -30.802 1.00 89.56 517 ASN A O 1
ATOM 4237 N N . PRO A 1 518 ? 28.886 -6.182 -30.191 1.00 94.88 518 PRO A N 1
ATOM 4238 C CA . PRO A 1 518 ? 28.184 -4.951 -29.859 1.00 94.88 518 PRO A CA 1
ATOM 4239 C C . PRO A 1 518 ? 27.602 -4.294 -31.117 1.00 94.88 518 PRO A C 1
ATOM 4241 O O . PRO A 1 518 ? 28.305 -4.069 -32.100 1.00 94.88 518 PRO A O 1
ATOM 4244 N N . ILE A 1 519 ? 26.316 -3.951 -31.072 1.00 96.31 519 ILE A N 1
ATOM 4245 C CA . ILE A 1 519 ? 25.574 -3.379 -32.211 1.00 96.31 519 ILE A CA 1
ATOM 4246 C C . ILE A 1 519 ? 25.419 -1.854 -32.135 1.00 96.31 519 ILE A C 1
ATOM 4248 O O . ILE A 1 519 ? 24.971 -1.228 -33.095 1.00 96.31 519 ILE A O 1
ATOM 4252 N N . GLY A 1 520 ? 25.816 -1.250 -31.017 1.00 97.00 520 GLY A N 1
ATOM 4253 C CA . GLY A 1 520 ? 25.749 0.186 -30.762 1.00 97.00 520 GLY A CA 1
ATOM 4254 C C . GLY A 1 520 ? 25.925 0.493 -29.277 1.00 97.00 520 GLY A C 1
ATOM 4255 O O . GLY A 1 520 ? 26.275 -0.400 -28.498 1.00 97.00 520 GLY A O 1
ATOM 4256 N N . GLY A 1 521 ? 25.657 1.735 -28.874 1.00 96.00 521 GLY A N 1
ATOM 4257 C CA . GLY A 1 521 ? 25.689 2.106 -27.460 1.00 96.00 521 GLY A CA 1
ATOM 4258 C C . GLY A 1 521 ? 24.889 3.348 -27.074 1.00 96.00 521 GLY A C 1
ATOM 4259 O O . GLY A 1 521 ? 24.517 4.169 -27.913 1.00 96.00 521 GLY A O 1
ATOM 4260 N N . GLU A 1 522 ? 24.604 3.444 -25.779 1.00 93.88 522 GLU A N 1
ATOM 4261 C CA . GLU A 1 522 ? 23.744 4.442 -25.126 1.00 93.88 522 GLU A CA 1
ATOM 4262 C C . GLU A 1 522 ? 24.175 4.649 -23.655 1.00 93.88 522 GLU A C 1
ATOM 4264 O O . GLU A 1 522 ? 25.224 4.143 -23.260 1.00 93.88 522 GLU A O 1
ATOM 4269 N N . MET A 1 523 ? 23.437 5.426 -22.848 1.00 92.19 523 MET A N 1
ATOM 4270 C CA . MET A 1 523 ? 23.913 5.869 -21.523 1.00 92.19 523 MET A CA 1
ATOM 4271 C C . MET A 1 523 ? 22.990 5.541 -20.336 1.00 92.19 523 MET A C 1
ATOM 4273 O O . MET A 1 523 ? 23.293 5.963 -19.220 1.00 92.19 523 MET A O 1
ATOM 4277 N N . GLU A 1 524 ? 21.882 4.816 -20.515 1.00 90.62 524 GLU A N 1
ATOM 4278 C CA . GLU A 1 524 ? 20.859 4.632 -19.473 1.00 90.62 524 GLU A CA 1
ATOM 4279 C C . GLU A 1 524 ? 20.618 3.172 -19.052 1.00 90.62 524 GLU A C 1
ATOM 4281 O O . GLU A 1 524 ? 20.210 2.919 -17.912 1.00 90.62 524 GLU A O 1
ATOM 4286 N N . SER A 1 525 ? 20.875 2.195 -19.928 1.00 92.19 525 SER A N 1
ATOM 4287 C CA . SER A 1 525 ? 20.413 0.808 -19.742 1.00 92.19 525 SER A CA 1
ATOM 4288 C C . SER A 1 525 ? 20.855 0.158 -18.436 1.00 92.19 525 SER A C 1
ATOM 4290 O O . SER A 1 525 ? 20.101 -0.624 -17.855 1.00 92.19 525 SER A O 1
ATOM 4292 N N . TYR A 1 526 ? 22.070 0.448 -17.958 1.00 91.38 526 TYR A N 1
ATOM 4293 C CA . TYR A 1 526 ? 22.568 -0.169 -16.727 1.00 91.38 526 TYR A CA 1
ATOM 4294 C C . TYR A 1 526 ? 21.750 0.240 -15.496 1.00 91.38 526 TYR A C 1
ATOM 4296 O O . TYR A 1 526 ? 21.508 -0.590 -14.618 1.00 91.38 526 TYR A O 1
ATOM 4304 N N . GLY A 1 527 ? 21.282 1.493 -15.451 1.00 90.75 527 GLY A N 1
ATOM 4305 C CA . GLY A 1 527 ? 20.395 1.979 -14.396 1.00 90.75 527 GLY A CA 1
ATOM 4306 C C . GLY A 1 527 ? 19.056 1.245 -14.413 1.00 90.75 527 GLY A C 1
ATOM 4307 O O . GLY A 1 527 ? 18.615 0.754 -13.375 1.00 90.75 527 GLY A O 1
ATOM 4308 N N . ILE A 1 528 ? 18.458 1.079 -15.598 1.00 92.88 528 ILE A N 1
ATOM 4309 C CA . ILE A 1 528 ? 17.199 0.338 -15.771 1.00 92.88 528 ILE A CA 1
ATOM 4310 C C . ILE A 1 528 ? 17.353 -1.121 -15.339 1.00 92.88 528 ILE A C 1
ATOM 4312 O O . ILE A 1 528 ? 16.556 -1.601 -14.534 1.00 92.88 528 ILE A O 1
ATOM 4316 N N . TYR A 1 529 ? 18.410 -1.803 -15.787 1.00 92.94 529 TYR A N 1
ATOM 4317 C CA . TYR A 1 529 ? 18.721 -3.167 -15.352 1.00 92.94 529 TYR A CA 1
ATOM 4318 C C . TYR A 1 529 ? 18.859 -3.264 -13.826 1.00 92.94 529 TYR A C 1
ATOM 4320 O O . TYR A 1 529 ? 18.274 -4.155 -13.205 1.00 92.94 529 TYR A O 1
ATOM 4328 N N . ALA A 1 530 ? 19.607 -2.346 -13.206 1.00 90.38 530 ALA A N 1
ATOM 4329 C CA . ALA A 1 530 ? 19.821 -2.349 -11.763 1.00 90.38 530 ALA A CA 1
ATOM 4330 C C . ALA A 1 530 ? 18.506 -2.177 -10.985 1.00 90.38 530 ALA A C 1
ATOM 4332 O O . ALA A 1 530 ? 18.294 -2.883 -9.997 1.00 90.38 530 ALA A O 1
ATOM 4333 N N . GLN A 1 531 ? 17.609 -1.297 -11.447 1.00 91.31 531 GLN A N 1
ATOM 4334 C CA . GLN A 1 531 ? 16.297 -1.100 -10.824 1.00 91.31 531 GLN A CA 1
ATOM 4335 C C . GLN A 1 531 ? 15.348 -2.279 -11.063 1.00 91.31 531 GLN A C 1
ATOM 4337 O O . GLN A 1 531 ? 14.710 -2.744 -10.124 1.00 91.31 531 GLN A O 1
ATOM 4342 N N . CYS A 1 532 ? 15.302 -2.841 -12.273 1.00 85.75 532 CYS A N 1
ATOM 4343 C CA . CYS A 1 532 ? 14.494 -4.034 -12.543 1.00 85.75 532 CYS A CA 1
ATOM 4344 C C . CYS A 1 532 ? 14.935 -5.201 -11.651 1.00 85.75 532 CYS A C 1
ATOM 4346 O O . CYS A 1 532 ? 14.112 -5.829 -10.985 1.00 85.75 532 CYS A O 1
ATOM 4348 N N . ARG A 1 533 ? 16.251 -5.428 -11.541 1.00 82.88 533 ARG A N 1
ATOM 4349 C CA . ARG A 1 533 ? 16.816 -6.462 -10.668 1.00 82.88 533 ARG A CA 1
ATOM 4350 C C . ARG A 1 533 ? 16.491 -6.223 -9.193 1.00 82.88 533 ARG A C 1
ATOM 4352 O O . ARG A 1 533 ? 16.142 -7.178 -8.505 1.00 82.88 533 ARG A O 1
ATOM 4359 N N . SER A 1 534 ? 16.627 -4.992 -8.696 1.00 75.19 534 SER A N 1
ATOM 4360 C CA . SER A 1 534 ? 16.376 -4.679 -7.281 1.00 75.19 534 SER A CA 1
ATOM 4361 C C . SER A 1 534 ? 14.897 -4.816 -6.901 1.00 75.19 534 SER A C 1
ATOM 4363 O O . SER A 1 534 ? 14.596 -5.161 -5.760 1.00 75.19 534 SER A O 1
ATOM 4365 N N . LYS A 1 535 ? 13.986 -4.597 -7.858 1.00 81.94 535 LYS A N 1
ATOM 4366 C CA . LYS A 1 535 ? 12.528 -4.688 -7.677 1.00 81.94 535 LYS A CA 1
ATOM 4367 C C . LYS A 1 535 ? 11.922 -6.027 -8.117 1.00 81.94 535 LYS A C 1
ATOM 4369 O O . LYS A 1 535 ? 10.714 -6.204 -8.015 1.00 81.94 535 LYS A O 1
ATOM 4374 N N . GLY A 1 536 ? 12.738 -6.980 -8.572 1.00 80.25 536 GLY A N 1
ATOM 4375 C CA . GLY A 1 536 ? 12.281 -8.319 -8.960 1.00 80.25 536 GLY A CA 1
ATOM 4376 C C . GLY A 1 536 ? 11.561 -8.392 -10.313 1.00 80.25 536 GLY A C 1
ATOM 4377 O O . GLY A 1 536 ? 10.855 -9.365 -10.567 1.00 80.25 536 GLY A O 1
ATOM 4378 N N . VAL A 1 537 ? 11.744 -7.400 -11.187 1.00 84.00 537 VAL A N 1
ATOM 4379 C CA . VAL A 1 537 ? 11.213 -7.414 -12.557 1.00 84.00 537 VAL A CA 1
ATOM 4380 C C . VAL A 1 537 ? 12.167 -8.206 -13.451 1.00 84.00 537 VAL A C 1
ATOM 4382 O O . VAL A 1 537 ? 13.271 -7.755 -13.762 1.00 84.00 537 VAL A O 1
ATOM 4385 N N . ALA A 1 538 ? 11.750 -9.410 -13.843 1.00 84.31 538 ALA A N 1
ATOM 4386 C CA . ALA A 1 538 ? 12.555 -10.305 -14.676 1.00 84.31 538 ALA A CA 1
ATOM 4387 C C . ALA A 1 538 ? 12.510 -9.939 -16.169 1.00 84.31 538 ALA A C 1
ATOM 4389 O O . ALA A 1 538 ? 13.490 -10.155 -16.880 1.00 84.31 538 ALA A O 1
ATOM 4390 N N . GLU A 1 539 ? 11.401 -9.367 -16.640 1.00 92.81 539 GLU A N 1
ATOM 4391 C CA . GLU A 1 539 ? 11.220 -8.996 -18.041 1.00 92.81 539 GLU A CA 1
ATOM 4392 C C . GLU A 1 539 ? 11.550 -7.515 -18.246 1.00 92.81 539 GLU A C 1
ATOM 4394 O O . GLU A 1 539 ? 10.811 -6.614 -17.856 1.00 92.81 539 GLU A O 1
ATOM 4399 N N . TRP A 1 540 ? 12.692 -7.246 -18.866 1.00 97.00 540 TRP A N 1
ATOM 4400 C CA . TRP A 1 540 ? 13.086 -5.902 -19.279 1.00 97.00 540 TRP A CA 1
ATOM 4401 C C . TRP A 1 540 ? 13.818 -5.962 -20.618 1.00 97.00 540 TRP A C 1
ATOM 4403 O O . TRP A 1 540 ? 14.454 -6.972 -20.907 1.00 97.00 540 TRP A O 1
ATOM 4413 N N . ILE A 1 541 ? 13.733 -4.917 -21.442 1.00 97.88 541 ILE A N 1
ATOM 4414 C CA . ILE A 1 541 ? 14.423 -4.850 -22.741 1.00 97.88 541 ILE A CA 1
ATOM 4415 C C . ILE A 1 541 ? 14.783 -3.408 -23.112 1.00 97.88 541 ILE A C 1
ATOM 4417 O O . ILE A 1 541 ? 14.096 -2.459 -22.726 1.00 97.88 541 ILE A O 1
ATOM 4421 N N . ILE A 1 542 ? 15.856 -3.252 -23.888 1.00 97.88 542 ILE A N 1
ATOM 4422 C CA . ILE A 1 542 ? 16.317 -1.977 -24.429 1.00 97.88 542 ILE A CA 1
ATOM 4423 C C . ILE A 1 542 ? 16.112 -1.980 -25.946 1.00 97.88 542 ILE A C 1
ATOM 4425 O O . ILE A 1 542 ? 16.655 -2.821 -26.667 1.00 97.88 542 ILE A O 1
ATOM 4429 N N . VAL A 1 543 ? 15.338 -1.015 -26.436 1.00 97.44 543 VAL A N 1
ATOM 4430 C CA . VAL A 1 543 ? 15.069 -0.824 -27.864 1.00 97.44 543 VAL A CA 1
ATOM 4431 C C . VAL A 1 543 ? 15.496 0.580 -28.248 1.00 97.44 543 VAL A C 1
ATOM 4433 O O . VAL A 1 543 ? 14.889 1.567 -27.839 1.00 97.44 543 VAL A O 1
ATOM 4436 N N . LYS A 1 544 ? 16.559 0.699 -29.034 1.00 97.31 544 LYS A N 1
ATOM 4437 C CA . LYS A 1 544 ? 17.090 2.001 -29.452 1.00 97.31 544 LYS A CA 1
ATOM 4438 C C . LYS A 1 544 ? 17.123 2.092 -30.970 1.00 97.31 544 LYS A C 1
ATOM 4440 O O . LYS A 1 544 ? 17.059 1.074 -31.638 1.00 97.31 544 LYS A O 1
ATOM 4445 N N . ALA A 1 545 ? 17.265 3.279 -31.539 1.00 96.50 545 ALA A N 1
ATOM 4446 C CA . ALA A 1 545 ? 17.588 3.428 -32.957 1.00 96.50 545 ALA A CA 1
ATOM 4447 C C . ALA A 1 545 ? 18.793 4.341 -33.163 1.00 96.50 545 ALA A C 1
ATOM 4449 O O . ALA A 1 545 ? 19.064 5.231 -32.355 1.00 96.50 545 ALA A O 1
ATOM 4450 N N . ILE A 1 546 ? 19.518 4.117 -34.256 1.00 96.94 546 ILE A N 1
ATOM 4451 C CA . ILE A 1 546 ? 20.771 4.821 -34.528 1.00 96.94 546 ILE A CA 1
ATOM 4452 C C . ILE A 1 546 ? 20.490 6.286 -34.886 1.00 96.94 546 ILE A C 1
ATOM 4454 O O . ILE A 1 546 ? 19.886 6.558 -35.924 1.00 96.94 546 ILE A O 1
ATOM 4458 N N . CYS A 1 547 ? 20.966 7.226 -34.067 1.00 94.94 547 CYS A N 1
ATOM 4459 C CA . CYS A 1 547 ? 20.886 8.669 -34.328 1.00 94.94 547 CYS A CA 1
ATOM 4460 C C . CYS A 1 547 ? 22.224 9.308 -34.715 1.00 94.94 547 CYS A C 1
ATOM 4462 O O . CYS A 1 547 ? 22.235 10.388 -35.300 1.00 94.94 547 CYS A O 1
ATOM 4464 N N . ASP A 1 548 ? 23.344 8.671 -34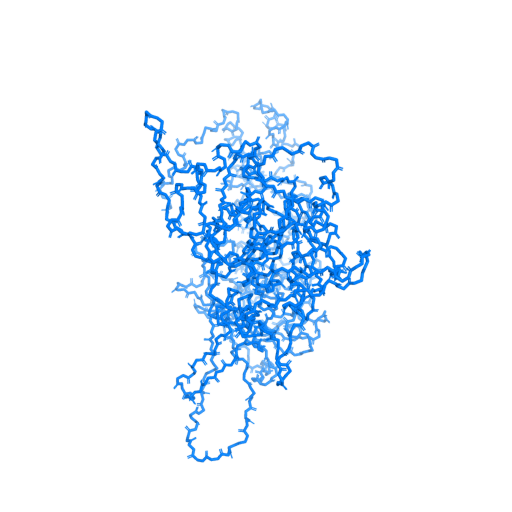.375 1.00 95.44 548 ASP A N 1
ATOM 4465 C CA . ASP A 1 548 ? 24.694 9.104 -34.729 1.00 95.44 548 ASP A CA 1
ATOM 4466 C C . ASP A 1 548 ? 25.682 7.925 -34.683 1.00 95.44 548 ASP A C 1
ATOM 4468 O O . ASP A 1 548 ? 25.285 6.763 -34.591 1.00 95.44 548 ASP A O 1
ATOM 4472 N N . TRP A 1 549 ? 26.977 8.223 -34.783 1.00 95.44 549 TRP A N 1
ATOM 4473 C CA . TRP A 1 549 ? 28.045 7.226 -34.832 1.00 95.44 549 TRP A CA 1
ATOM 4474 C C . TRP A 1 549 ? 29.003 7.300 -33.642 1.00 95.44 549 TRP A C 1
ATOM 4476 O O . TRP A 1 549 ? 30.031 6.639 -33.674 1.00 95.44 549 TRP A O 1
ATOM 4486 N N . GLY A 1 550 ? 28.706 8.082 -32.599 1.00 91.75 550 GLY A N 1
ATOM 4487 C CA . GLY A 1 550 ? 29.580 8.239 -31.430 1.00 91.75 550 GLY A CA 1
ATOM 4488 C C . GLY A 1 550 ? 30.811 9.123 -31.674 1.00 91.75 550 GLY A C 1
ATOM 4489 O O . GLY A 1 550 ? 31.775 9.059 -30.923 1.00 91.75 550 GLY A O 1
ATOM 4490 N N . TYR A 1 551 ? 30.819 9.919 -32.741 1.00 91.06 551 TYR A N 1
ATOM 4491 C CA . TYR A 1 551 ? 31.832 10.937 -33.018 1.00 91.06 551 TYR A CA 1
ATOM 4492 C C . TYR A 1 551 ? 31.269 11.980 -33.989 1.00 91.06 551 TYR A C 1
ATOM 4494 O O . TYR A 1 551 ? 30.284 11.719 -34.687 1.00 91.06 551 TYR A O 1
ATOM 4502 N N . ASN A 1 552 ? 31.921 13.142 -34.062 1.00 86.94 552 ASN A N 1
ATOM 4503 C CA . ASN A 1 552 ? 31.511 14.268 -34.897 1.00 86.94 552 ASN A CA 1
ATOM 4504 C C . ASN A 1 552 ? 30.044 14.682 -34.655 1.00 86.94 552 ASN A C 1
ATOM 4506 O O . ASN A 1 552 ? 29.260 14.873 -35.590 1.00 86.94 552 ASN A O 1
ATOM 4510 N N . LYS A 1 553 ? 29.657 14.830 -33.381 1.00 83.38 553 LYS A N 1
ATOM 4511 C CA . LYS A 1 553 ? 28.278 15.166 -32.979 1.00 83.38 553 LYS A CA 1
ATOM 4512 C C . LYS A 1 553 ? 27.828 16.594 -33.340 1.00 83.38 553 LYS A C 1
ATOM 4514 O O . LYS A 1 553 ? 26.698 16.957 -33.021 1.00 83.38 553 LYS A O 1
ATOM 4519 N N . GLN A 1 554 ? 28.649 17.393 -34.031 1.00 82.25 554 GLN A N 1
ATOM 4520 C CA . GLN A 1 554 ? 28.306 18.735 -34.542 1.00 82.25 554 GLN A CA 1
ATOM 4521 C C . GLN A 1 554 ? 27.694 18.720 -35.960 1.00 82.25 554 GLN A C 1
ATOM 4523 O O . GLN A 1 554 ? 27.702 19.727 -36.665 1.00 82.25 554 GLN A O 1
ATOM 4528 N N . ASN A 1 555 ? 27.163 17.580 -36.404 1.00 82.19 555 ASN A N 1
ATOM 4529 C CA . ASN A 1 555 ? 26.536 17.453 -37.717 1.00 82.19 555 ASN A CA 1
ATOM 4530 C C . ASN A 1 555 ? 25.277 18.350 -37.842 1.00 82.19 555 ASN A C 1
ATOM 4532 O O . ASN A 1 555 ? 24.381 18.231 -37.004 1.00 82.19 555 ASN A O 1
ATOM 4536 N N . PRO A 1 556 ? 25.144 19.179 -38.899 1.00 84.44 556 PRO A N 1
ATOM 4537 C CA . PRO A 1 556 ? 23.944 19.985 -39.150 1.00 84.44 556 PRO A CA 1
ATOM 4538 C C . PRO A 1 556 ? 22.628 19.192 -39.241 1.00 84.44 556 PRO A C 1
ATOM 4540 O O . PRO A 1 556 ? 21.562 19.744 -38.993 1.00 84.44 556 PRO A O 1
ATOM 4543 N N . GLU A 1 557 ? 22.674 17.899 -39.583 1.00 87.88 557 GLU A N 1
ATOM 4544 C CA . GLU A 1 557 ? 21.493 17.025 -39.631 1.00 87.88 557 GLU A CA 1
ATOM 4545 C C . GLU A 1 557 ? 21.173 16.325 -38.296 1.00 87.88 557 GLU A C 1
ATOM 4547 O O . GLU A 1 557 ? 20.229 15.535 -38.241 1.00 87.88 557 GLU A O 1
ATOM 4552 N N . LYS A 1 558 ? 21.922 16.597 -37.217 1.00 87.75 558 LYS A N 1
ATOM 4553 C CA . LYS A 1 558 ? 21.784 15.920 -35.915 1.00 87.75 558 LYS A CA 1
ATOM 4554 C C . LYS A 1 558 ? 20.335 15.846 -35.434 1.00 87.75 558 LYS A C 1
ATOM 4556 O O . LYS A 1 558 ? 19.848 14.754 -35.154 1.00 87.75 558 LYS A O 1
ATOM 4561 N N . ASP A 1 559 ? 19.635 16.975 -35.374 1.00 88.31 559 ASP A N 1
ATOM 4562 C CA . ASP A 1 559 ? 18.270 17.024 -34.833 1.00 88.31 559 ASP A CA 1
ATOM 4563 C C . ASP A 1 559 ? 17.297 16.196 -35.683 1.00 88.31 559 ASP A C 1
ATOM 4565 O O . ASP A 1 559 ? 16.462 15.449 -35.170 1.00 88.31 559 ASP A O 1
ATOM 4569 N N . LYS A 1 560 ? 17.465 16.248 -37.009 1.00 91.12 560 LYS A N 1
ATOM 4570 C CA . LYS A 1 560 ? 16.701 15.434 -37.959 1.00 91.12 560 LYS A CA 1
ATOM 4571 C C . LYS A 1 560 ? 16.970 13.942 -37.755 1.00 91.12 560 LYS A C 1
ATOM 4573 O O . LYS A 1 560 ? 16.034 13.148 -37.799 1.00 91.12 560 LYS A O 1
ATOM 4578 N N . TRP A 1 561 ? 18.224 13.549 -37.547 1.00 93.56 561 TRP A N 1
ATOM 4579 C CA . TRP A 1 561 ? 18.601 12.151 -37.330 1.00 93.56 561 TRP A CA 1
ATOM 4580 C C . TRP A 1 561 ? 18.102 11.619 -35.988 1.00 93.56 561 TRP A C 1
ATOM 4582 O O . TRP A 1 561 ? 17.590 10.502 -35.942 1.00 93.56 561 TRP A O 1
ATOM 4592 N N . GLN A 1 562 ? 18.166 12.421 -34.922 1.00 94.06 562 GLN A N 1
ATOM 4593 C CA . GLN A 1 562 ? 17.599 12.057 -33.621 1.00 94.06 562 GLN A CA 1
ATOM 4594 C C . GLN A 1 562 ? 16.088 11.853 -33.695 1.00 94.06 562 GLN A C 1
ATOM 4596 O O . GLN A 1 562 ? 15.592 10.863 -33.163 1.00 94.06 562 GLN A O 1
ATOM 4601 N N . LYS A 1 563 ? 15.368 12.728 -34.407 1.00 92.88 563 LYS A N 1
ATOM 4602 C CA . LYS A 1 563 ? 13.927 12.566 -34.627 1.00 92.88 563 LYS A CA 1
ATOM 4603 C C . LYS A 1 563 ? 13.605 11.288 -35.406 1.00 92.88 563 LYS A C 1
ATOM 4605 O O . LYS A 1 563 ? 12.777 10.501 -34.964 1.00 92.88 563 LYS A O 1
ATOM 4610 N N . ILE A 1 564 ? 14.306 11.041 -36.519 1.00 91.44 564 ILE A N 1
ATOM 4611 C CA . ILE A 1 564 ? 14.136 9.813 -37.318 1.00 91.44 564 ILE A CA 1
ATOM 4612 C C . ILE A 1 564 ? 14.380 8.565 -36.463 1.00 91.44 564 ILE A C 1
ATOM 4614 O O . ILE A 1 564 ? 13.614 7.607 -36.547 1.00 91.44 564 ILE A O 1
ATOM 4618 N N . ALA A 1 565 ? 15.442 8.565 -35.659 1.00 94.62 565 ALA A N 1
ATOM 4619 C CA . ALA A 1 565 ? 15.772 7.452 -34.782 1.00 94.62 565 ALA A CA 1
ATOM 4620 C C . ALA A 1 565 ? 14.682 7.233 -33.721 1.00 94.62 565 ALA A C 1
ATOM 4622 O O . ALA A 1 565 ? 14.131 6.137 -33.633 1.00 94.62 565 ALA A O 1
ATOM 4623 N N . ALA A 1 566 ? 14.315 8.278 -32.976 1.00 95.00 566 ALA A N 1
ATOM 4624 C CA . ALA A 1 566 ? 13.286 8.204 -31.943 1.00 95.00 566 ALA A CA 1
ATOM 4625 C C . ALA A 1 566 ? 11.955 7.671 -32.498 1.00 95.00 566 ALA A C 1
ATOM 4627 O O . ALA A 1 566 ? 11.406 6.704 -31.966 1.00 95.00 566 ALA A O 1
ATOM 4628 N N . ASP A 1 567 ? 11.491 8.227 -33.621 1.00 92.31 567 ASP A N 1
ATOM 4629 C CA . ASP A 1 567 ? 10.259 7.781 -34.267 1.00 92.31 567 ASP A CA 1
ATOM 4630 C C . ASP A 1 567 ? 10.347 6.321 -34.740 1.00 92.31 567 ASP A C 1
ATOM 4632 O O . ASP A 1 567 ? 9.363 5.581 -34.657 1.00 92.31 567 ASP A O 1
ATOM 4636 N N . SER A 1 568 ? 11.513 5.881 -35.226 1.00 91.75 568 SER A N 1
ATOM 4637 C CA . SER A 1 568 ? 11.723 4.504 -35.696 1.00 91.75 568 SER A CA 1
ATOM 4638 C C . SER A 1 568 ? 11.662 3.497 -34.548 1.00 91.75 568 SER A C 1
ATOM 4640 O O . SER A 1 568 ? 10.951 2.496 -34.661 1.00 91.75 568 SER A O 1
ATOM 4642 N N . ALA A 1 569 ? 12.336 3.778 -33.427 1.00 94.50 569 ALA A N 1
ATOM 4643 C CA . ALA A 1 569 ? 12.321 2.916 -32.245 1.00 94.50 569 ALA A CA 1
ATOM 4644 C C . ALA A 1 569 ? 10.909 2.802 -31.646 1.00 94.50 569 ALA A C 1
ATOM 4646 O O . ALA A 1 569 ? 10.412 1.697 -31.421 1.00 94.50 569 ALA A O 1
ATOM 4647 N N . VAL A 1 570 ? 10.222 3.935 -31.455 1.00 95.50 570 VAL A N 1
ATOM 4648 C CA . VAL A 1 570 ? 8.854 3.959 -30.914 1.00 95.50 570 VAL A CA 1
ATOM 4649 C C . VAL A 1 570 ? 7.871 3.268 -31.852 1.00 95.50 570 VAL A C 1
ATOM 4651 O O . VAL A 1 570 ? 7.050 2.472 -31.399 1.00 95.50 570 VAL A O 1
ATOM 4654 N N . SER A 1 571 ? 7.949 3.536 -33.158 1.00 91.00 571 SER A N 1
ATOM 4655 C CA . SE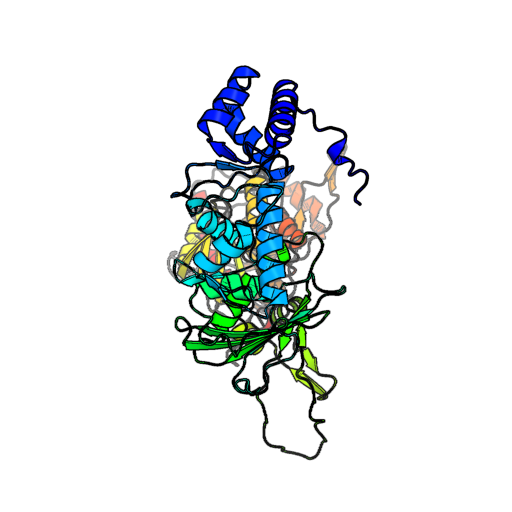R A 1 571 ? 7.055 2.909 -34.136 1.00 91.00 571 SER A CA 1
ATOM 4656 C C . SER A 1 571 ? 7.236 1.394 -34.179 1.00 91.00 571 SER A C 1
ATOM 4658 O O . SER A 1 571 ? 6.243 0.674 -34.290 1.00 91.00 571 SER A O 1
ATOM 4660 N N . TYR A 1 572 ? 8.473 0.908 -34.037 1.00 91.88 572 TYR A N 1
ATOM 4661 C CA . TYR A 1 572 ? 8.741 -0.521 -33.930 1.00 91.88 572 TYR A CA 1
ATOM 4662 C C . TYR A 1 572 ? 8.104 -1.117 -32.670 1.00 91.88 572 TYR A C 1
ATOM 4664 O O . TYR A 1 572 ? 7.311 -2.050 -32.788 1.00 91.88 572 TYR A O 1
ATOM 4672 N N . CYS A 1 573 ? 8.337 -0.528 -31.491 1.00 94.62 573 CYS A N 1
ATOM 4673 C CA . CYS A 1 573 ? 7.676 -0.948 -30.251 1.00 94.62 573 CYS A CA 1
ATOM 4674 C C . CYS A 1 573 ? 6.148 -0.969 -30.398 1.00 94.62 573 CYS A C 1
ATOM 4676 O O . CYS A 1 573 ? 5.512 -1.969 -30.076 1.00 94.62 573 CYS A O 1
ATOM 4678 N N . HIS A 1 574 ? 5.553 0.099 -30.935 1.00 93.81 574 HIS A N 1
ATOM 4679 C CA . HIS A 1 574 ? 4.106 0.185 -31.139 1.00 93.81 574 HIS A CA 1
ATOM 4680 C C . HIS A 1 574 ? 3.598 -0.928 -32.055 1.00 93.81 574 HIS A C 1
ATOM 4682 O O . HIS A 1 574 ? 2.537 -1.497 -31.805 1.00 93.81 574 HIS A O 1
ATOM 4688 N N . SER A 1 575 ? 4.348 -1.261 -33.109 1.00 89.88 575 SER A N 1
ATOM 4689 C CA . SER A 1 575 ? 3.982 -2.338 -34.026 1.00 89.88 575 SER A CA 1
ATOM 4690 C C . SER A 1 575 ? 3.910 -3.687 -33.321 1.00 89.88 575 SER A C 1
ATOM 4692 O O . SER A 1 575 ? 2.888 -4.354 -33.446 1.00 89.88 575 SER A O 1
ATOM 4694 N N . ILE A 1 576 ? 4.911 -4.025 -32.497 1.00 90.69 576 ILE A N 1
ATOM 4695 C CA . ILE A 1 576 ? 4.942 -5.263 -31.709 1.00 90.69 576 ILE A CA 1
ATOM 4696 C C . ILE A 1 576 ? 3.761 -5.298 -30.733 1.00 90.69 576 ILE A C 1
ATOM 4698 O O . ILE A 1 576 ? 3.010 -6.269 -30.693 1.00 90.69 576 ILE A O 1
ATOM 4702 N N . PHE A 1 577 ? 3.518 -4.195 -30.025 1.00 93.19 577 PHE A N 1
ATOM 4703 C CA . PHE A 1 577 ? 2.390 -4.053 -29.099 1.00 93.19 577 PHE A CA 1
ATOM 4704 C C . PHE A 1 577 ? 1.017 -4.030 -29.799 1.00 93.19 577 PHE A C 1
ATOM 4706 O O . PHE A 1 577 ? -0.016 -4.163 -29.147 1.00 93.19 577 PHE A O 1
ATOM 4713 N N . SER A 1 578 ? 0.973 -3.896 -31.125 1.00 90.50 578 SER A N 1
ATOM 4714 C CA . SER A 1 578 ? -0.259 -3.956 -31.924 1.00 90.50 578 SER A CA 1
ATOM 4715 C C . SER A 1 578 ? -0.515 -5.336 -32.538 1.00 90.50 578 SER A C 1
ATOM 4717 O O . SER A 1 578 ? -1.565 -5.543 -33.151 1.00 90.50 578 SER A O 1
ATOM 4719 N N . LEU A 1 579 ? 0.409 -6.290 -32.393 1.00 85.44 579 LEU A N 1
ATOM 4720 C CA . LEU A 1 579 ? 0.276 -7.618 -32.989 1.00 85.44 579 LEU A CA 1
ATOM 4721 C C . LEU A 1 579 ? -0.798 -8.459 -32.298 1.00 85.44 579 LEU A C 1
ATOM 4723 O O . LEU A 1 579 ? -0.930 -8.452 -31.071 1.00 85.44 579 LEU A O 1
ATOM 4727 N N . ARG A 1 580 ? -1.511 -9.241 -33.114 1.00 81.44 580 ARG A N 1
ATOM 4728 C CA . ARG A 1 580 ? -2.412 -10.313 -32.684 1.00 81.44 580 ARG A CA 1
ATOM 4729 C C . ARG A 1 580 ? -2.162 -11.576 -33.502 1.00 81.44 580 ARG A C 1
ATOM 4731 O O . ARG A 1 580 ? -1.889 -11.495 -34.700 1.00 81.44 580 ARG A O 1
ATOM 4738 N N . GLY A 1 581 ? -2.266 -12.729 -32.852 1.00 75.69 581 GLY A N 1
ATOM 4739 C CA . GLY A 1 581 ? -2.282 -14.040 -33.487 1.00 75.69 581 GLY A CA 1
ATOM 4740 C C . GLY A 1 581 ? -3.586 -14.296 -34.246 1.00 75.69 581 GLY A C 1
ATOM 4741 O O . GLY A 1 581 ? -4.573 -13.573 -34.095 1.00 75.69 581 GLY A O 1
ATOM 4742 N N . GLY A 1 582 ? -3.608 -15.358 -35.058 1.00 73.19 582 GLY A N 1
ATOM 4743 C CA . GLY A 1 582 ? -4.807 -15.774 -35.804 1.00 73.19 582 GLY A CA 1
ATOM 4744 C C . GLY A 1 582 ? -5.978 -16.219 -34.915 1.00 73.19 582 GLY A C 1
ATOM 4745 O O . GLY A 1 582 ? -7.112 -16.272 -35.377 1.00 73.19 582 GLY A O 1
ATOM 4746 N N . ASP A 1 583 ? -5.710 -16.500 -33.640 1.00 75.44 583 ASP A N 1
ATOM 4747 C CA . ASP A 1 583 ? -6.688 -16.787 -32.586 1.00 75.44 583 ASP A CA 1
ATOM 4748 C C . ASP A 1 583 ? -7.160 -15.524 -31.836 1.00 75.44 583 ASP A C 1
ATOM 4750 O O . ASP A 1 583 ? -7.934 -15.615 -30.886 1.00 75.44 583 ASP A O 1
ATOM 4754 N N . GLY A 1 584 ? -6.701 -14.342 -32.257 1.00 75.12 584 GLY A N 1
ATOM 4755 C CA . GLY A 1 584 ? -7.042 -13.056 -31.659 1.00 75.12 584 GLY A CA 1
ATOM 4756 C C . GLY A 1 584 ? -6.223 -12.682 -30.423 1.00 75.12 584 GLY A C 1
ATOM 4757 O O . GLY A 1 584 ? -6.372 -11.548 -29.962 1.00 75.12 584 GLY A O 1
ATOM 4758 N N . ARG A 1 585 ? -5.347 -13.557 -29.906 1.00 75.25 585 ARG A N 1
ATOM 4759 C CA . ARG A 1 585 ? -4.500 -13.250 -28.739 1.00 75.25 585 ARG A CA 1
ATOM 4760 C C . ARG A 1 585 ? -3.398 -12.259 -29.086 1.00 75.25 585 ARG A C 1
ATOM 4762 O O . ARG A 1 585 ? -2.805 -12.326 -30.161 1.00 75.25 585 ARG A O 1
ATOM 4769 N N . GLY A 1 586 ? -3.133 -11.325 -28.186 1.00 82.88 586 GLY A N 1
ATOM 4770 C CA . GLY A 1 586 ? -1.990 -10.429 -28.255 1.00 82.88 586 GLY A CA 1
ATOM 4771 C C . GLY A 1 586 ? -0.672 -11.161 -27.982 1.00 82.88 586 GLY A C 1
ATOM 4772 O O . GLY A 1 586 ? -0.627 -12.131 -27.229 1.00 82.88 586 GLY A O 1
ATOM 4773 N N . ILE A 1 587 ? 0.422 -10.677 -28.580 1.00 85.12 587 ILE A N 1
ATOM 4774 C CA . ILE A 1 587 ? 1.772 -11.259 -28.422 1.00 85.12 587 ILE A CA 1
ATOM 4775 C C . ILE A 1 587 ? 2.284 -11.315 -26.966 1.00 85.12 587 ILE A C 1
ATOM 4777 O O . ILE A 1 587 ? 3.174 -12.103 -26.667 1.00 85.12 587 ILE A O 1
ATOM 4781 N N . PHE A 1 588 ? 1.726 -10.503 -26.065 1.00 88.06 588 PHE A N 1
ATOM 4782 C CA . PHE A 1 588 ? 2.088 -10.431 -24.649 1.00 88.06 588 PHE A CA 1
ATOM 4783 C C . PHE A 1 588 ? 0.951 -10.869 -23.718 1.00 88.06 588 PHE A C 1
ATOM 4785 O O . PHE A 1 588 ? 1.064 -10.683 -22.510 1.00 88.06 588 PHE A O 1
ATOM 4792 N N . ASP A 1 589 ? -0.137 -11.449 -24.233 1.00 79.75 589 ASP A N 1
ATOM 4793 C CA . ASP A 1 589 ? -1.246 -11.894 -23.378 1.00 79.75 589 ASP A CA 1
ATOM 4794 C C . ASP A 1 589 ? -0.774 -12.944 -22.359 1.00 79.75 589 ASP A C 1
ATOM 4796 O O . ASP A 1 589 ? -1.183 -12.886 -21.205 1.00 79.75 589 ASP A O 1
ATOM 4800 N N . ASP A 1 590 ? 0.133 -13.846 -22.742 1.00 74.06 590 ASP A N 1
ATOM 4801 C CA . ASP A 1 590 ? 0.714 -14.865 -21.847 1.00 74.06 590 ASP A CA 1
ATOM 4802 C C . ASP A 1 590 ? 1.694 -14.274 -20.811 1.00 74.06 590 ASP A C 1
ATOM 4804 O O . ASP A 1 590 ? 2.059 -14.951 -19.856 1.00 74.06 590 ASP A O 1
ATOM 4808 N N . LEU A 1 591 ? 2.137 -13.026 -21.006 1.00 72.62 591 LEU A N 1
ATOM 4809 C CA . LEU A 1 591 ? 2.969 -12.305 -20.044 1.00 72.62 591 LEU A CA 1
ATOM 4810 C C . LEU A 1 591 ? 2.111 -11.562 -19.005 1.00 72.62 591 LEU A C 1
ATOM 4812 O O . LEU A 1 591 ? 2.563 -11.320 -17.892 1.00 72.62 591 LEU A O 1
ATOM 4816 N N . ILE A 1 592 ? 0.893 -11.159 -19.374 1.00 68.12 592 ILE A N 1
ATOM 4817 C CA . ILE A 1 592 ? -0.051 -10.444 -18.498 1.00 68.12 592 ILE A CA 1
ATOM 4818 C C . ILE A 1 592 ? -0.882 -11.426 -17.669 1.00 68.12 592 ILE A C 1
ATOM 4820 O O . ILE A 1 592 ? -1.138 -11.169 -16.488 1.00 68.12 592 ILE A O 1
ATOM 4824 N N . ASN A 1 593 ? -1.333 -12.499 -18.326 1.00 52.84 593 ASN A N 1
ATOM 4825 C CA . ASN A 1 593 ? -1.907 -13.686 -17.705 1.00 52.84 593 ASN A CA 1
ATOM 4826 C C . ASN A 1 593 ? -0.773 -14.617 -17.257 1.00 52.84 593 ASN A C 1
ATOM 4828 O O . ASN A 1 593 ? -1.073 -15.806 -17.046 1.00 52.84 593 ASN A O 1
#

pLDDT: mean 84.59, std 14.47, range [30.56, 98.25]

Secondary structure (DSSP, 8-state):
-----GGGGG----HHHHHHHHHHHHHHHSTT--EEEHHHHHHHHHHTT--TTTHHHHHHHHHHTTSSEE--SSSSTTS--EEE-HHHHHHHHHHHHHHHHHTT--EEEHHHHHHHHHT-SS----HHHHHHHHHHHHHTTS-EEEETTEEE-GGGS-SSPPS-PPP--TTTEEEEEEE-SSPPPTTHHHHHHHHHHTTT----GGGEETTEEEEEETTTTEEEEEEE-SSEEEEEEEETTHHHHHHHHHHHHHHHHHTSTT---EEEEE----S-----S-------SS--EEEHHHHHHHHHTTPPEEETTTTEEE--HHHHHHTT---S-S-SEEEEE-SHHHHHHHHTTEEEEEEEEETTEEEEEEEETTEEEEEEE-SSSSTT-HHHHHHHHHHHHHH--SEEEEEEEEEES-TTT--TTPEEEEEEEEE-SSEEEETTEEEE-PPPEEPPHHHHHHHHTTTSSSS-EEE--SSSSS--EEEEEEEEEEE-SS----HHHHHHHHHHTGGG-EEEEESSHHHHHHHHHHHT--EEEEEEEEEE-SS-TT-TTHHHHHHHHHHHHHHHHHHHHT-B-TTS-BTTHHHH-

Sequence (593 aa):
MVQNNPSWSNQVISEEAYLVKNHMHKLFGNKETPHISFEEFFKIAEENAVSKDQIGGMLEDLHTLGVCFWYKRNELTNFNTLVINPDWIINAIYRIINTAFKQNKHMITISDGTKILENDEQYDYPYDKIRFVFHLMREYELAFFKTDDSIFIPGILPIDEPDNLPDFPINDRLKMRFDVEKVLPPNICTRIVVHRSEHGEIVDENLLWRKGVVLESKKYNATALVVETEKSITISVKGEKKSQFLADLRETLRNIFDSYKTLYPDLKYEVLEPVHSKATTNRDLTVREEPLLLSEIQIKEYIEKNLRYYDFVNGRFISLNKTGEHYQISLKRKFPFLFITANENEKNAFETKFVRRDVNFVKGAQYAYGDFGNYTVAWFHMLSQGVSNPDATILCGDIIEEISPVAVIMVGIAFGANESTQKIGDVLVSKSILNYDSRKEREGVSQYKENPKEVGFQLFNAFSSFSSSGHLVWNYPSGVEGNKRFRIIEGAILTGSVLIDDYNFRKKLLTDFQDHNPIGGEMESYGIYAQCRSKGVAEWIIVKAICDWGYNKQNPEKDKWQKIAADSAVSYCHSIFSLRGGDGRGIFDDLIN

Nearest PDB structures (foldseek):
  3dpt-assembly1_A  TM=8.339E-01  e=1.764E-19  Chlorobaculum tepidum
  4jos-assembly1_A  TM=8.459E-01  e=7.524E-14  Francisella philomiragia subsp. philomiragia ATCC 25017
  6aym-assembly1_A  TM=8.014E-01  e=1.668E-13  Campylobacter jejuni
  4kn5-assembly1_A  TM=7.847E-01  e=1.329E-13  Weissella paramesenteroides ATCC 33313
  5z2h-assembly1_A  TM=8.020E-01  e=7.324E-03  Dictyostelium discoideum